Protein AF-A0AAD3CYT7-F1 (afdb_monomer_lite)

pLDDT: mean 70.89, std 26.57, range [28.5, 98.44]

Sequence (618 aa):
MSSTTTSHILSTLSSTAAQIEAQSTISSSLSDAIADIELAHAINQDINHHLLIKKLQEEKDLAERALAEYKALEDYQQNERKIFAEKFLLEMMRLERHLVHLEEQRDTSANATDTNAQETSQELISEESQDENLEQVNPQEEEKEEDIPESFPNDQTDVQKEEVEEQQESYQPPTLPTQDGPDAAAGVEHVETTPVEPTLLEEKPVEPQRQVQPTKVKKVKPPPSLTTLHSTNLMVVFEYLDAIDILNMAQTSVKLYSKVDGLFGLGGTIVAGSRSLDEDEYESEEELPAVILEDDDEDDGLNHVTPMKPSSSDKSLDSQQPTIVSIPASKPRSRTNSEASMREPTKVKLPPKKSTSALSTSANTNVAATATTSATASSTTATTTTNTTAASTKKINTTTSTPSTSSASTGGFQMSAAVAQSLASKLLPAELSAIITMRDQLRQKEEEALNAKNELQELTAQLEGVMSVKEVLTQKVQELQQTLVAERDASLKITQQTASDQEVIAFLDERVQDLEKCVDNFQYDKSKTNKVMENIKDASERQVAVLNDMLTYEREQRSDQEKEWKSTKKVLVKEVKHCRAQIMTLEAERDGFREENQRLKEALLSLGVGGKQGKSFD

Radius of gyration: 68.21 Å; chains: 1; bounding box: 159×96×235 Å

Organism: NCBI:txid426638

Structure (mmCIF, N/CA/C/O backbone):
data_AF-A0AAD3CYT7-F1
#
_entry.id   AF-A0AAD3CYT7-F1
#
loop_
_atom_site.group_PDB
_atom_site.id
_atom_site.type_symbol
_atom_site.label_atom_id
_atom_site.label_alt_id
_atom_site.label_comp_id
_atom_site.label_asym_id
_atom_site.label_entity_id
_atom_site.label_seq_id
_atom_site.pdbx_PDB_ins_code
_atom_site.Cartn_x
_atom_site.Cartn_y
_atom_site.Cartn_z
_atom_site.occupancy
_atom_site.B_iso_or_equiv
_atom_site.auth_seq_id
_atom_site.auth_comp_id
_atom_site.auth_asym_id
_atom_site.auth_atom_id
_atom_site.pdbx_PDB_model_num
ATOM 1 N N . MET A 1 1 ? -44.907 -31.078 92.187 1.00 55.66 1 MET A N 1
ATOM 2 C CA . MET A 1 1 ? -43.603 -30.868 91.514 1.00 55.66 1 MET A CA 1
ATOM 3 C C . MET A 1 1 ? -43.508 -31.511 90.123 1.00 55.66 1 MET A C 1
ATOM 5 O O . MET A 1 1 ? -42.609 -31.159 89.382 1.00 55.66 1 MET A O 1
ATOM 9 N N . SER A 1 2 ? -44.442 -32.379 89.717 1.00 62.09 2 SER A N 1
ATOM 10 C CA . SER A 1 2 ? -44.455 -33.067 88.409 1.00 62.09 2 SER A CA 1
ATOM 11 C C . SER A 1 2 ? -44.962 -32.236 87.211 1.00 62.09 2 SER A C 1
ATOM 13 O O . SER A 1 2 ? -44.682 -32.580 86.067 1.00 62.09 2 SER A O 1
ATOM 15 N N . SER A 1 3 ? -45.685 -31.136 87.451 1.00 70.62 3 SER A N 1
ATOM 16 C CA . SER A 1 3 ? -46.188 -30.235 86.392 1.00 70.62 3 SER A CA 1
ATOM 17 C C . SER A 1 3 ? -45.097 -29.302 85.835 1.00 70.62 3 SER A C 1
ATOM 19 O O . SER A 1 3 ? -45.060 -28.982 84.649 1.00 70.62 3 SER A O 1
ATOM 21 N N . THR A 1 4 ? -44.132 -28.912 86.670 1.00 78.88 4 THR A N 1
ATOM 22 C CA . THR A 1 4 ? -43.073 -27.976 86.273 1.00 78.88 4 THR A CA 1
ATOM 23 C C . THR A 1 4 ? -42.050 -28.624 85.337 1.00 78.88 4 THR A C 1
ATOM 25 O O . THR A 1 4 ? -41.606 -27.999 84.379 1.00 78.88 4 THR A O 1
ATOM 28 N N . THR A 1 5 ? -41.711 -29.896 85.566 1.00 83.06 5 THR A N 1
ATOM 29 C CA . THR A 1 5 ? -40.781 -30.661 84.718 1.00 83.06 5 THR A CA 1
ATOM 30 C C . THR A 1 5 ? -41.359 -30.970 83.342 1.00 83.06 5 THR A C 1
ATOM 32 O O . THR A 1 5 ? -40.649 -30.870 82.348 1.00 83.06 5 THR A O 1
ATOM 35 N N . THR A 1 6 ? -42.651 -31.289 83.255 1.00 85.88 6 THR A N 1
ATOM 36 C CA . THR A 1 6 ? -43.322 -31.551 81.971 1.00 85.88 6 THR A CA 1
ATOM 37 C C . THR A 1 6 ? -43.419 -30.294 81.107 1.00 85.88 6 THR A C 1
ATOM 39 O O . THR A 1 6 ? -43.137 -30.361 79.912 1.00 85.88 6 THR A O 1
ATOM 42 N N . SER A 1 7 ? -43.712 -29.136 81.706 1.00 88.56 7 SER A N 1
ATOM 43 C CA . SER A 1 7 ? -43.726 -27.854 80.985 1.00 88.56 7 SER A CA 1
ATOM 44 C C . SER A 1 7 ? -42.338 -27.468 80.453 1.00 88.56 7 SER A C 1
ATOM 46 O O . SER A 1 7 ? -42.197 -27.027 79.312 1.00 88.56 7 SER A O 1
ATOM 48 N N . HIS A 1 8 ? -41.284 -27.721 81.237 1.00 91.56 8 HIS A N 1
ATOM 49 C CA . HIS A 1 8 ? -39.915 -27.446 80.805 1.00 91.56 8 HIS A CA 1
ATOM 50 C C . HIS A 1 8 ? -39.479 -28.343 79.635 1.00 91.56 8 HIS A C 1
ATOM 52 O O . HIS A 1 8 ? -38.833 -27.848 78.714 1.00 91.56 8 HIS A O 1
ATOM 58 N N . ILE A 1 9 ? -39.866 -29.627 79.642 1.00 93.06 9 ILE A N 1
ATOM 59 C CA . ILE A 1 9 ? -39.578 -30.573 78.550 1.00 93.06 9 ILE A CA 1
ATOM 60 C C . ILE A 1 9 ? -40.315 -30.174 77.266 1.00 93.06 9 ILE A C 1
ATOM 62 O O . ILE A 1 9 ? -39.712 -30.183 76.195 1.00 93.06 9 ILE A O 1
ATOM 66 N N . LEU A 1 10 ? -41.594 -29.790 77.364 1.00 93.06 10 LEU A N 1
ATOM 67 C CA . LEU A 1 10 ? -42.373 -29.324 76.211 1.00 93.06 10 LEU A CA 1
ATOM 68 C C . LEU A 1 10 ? -41.800 -28.030 75.622 1.00 93.06 10 LEU A C 1
ATOM 70 O O . LEU A 1 10 ? -41.724 -27.903 74.404 1.00 93.06 10 LEU A O 1
ATOM 74 N N . SER A 1 11 ? -41.333 -27.108 76.468 1.00 93.50 11 SER A N 1
ATOM 75 C CA . SER A 1 11 ? -40.639 -25.893 76.026 1.00 93.50 11 SER A CA 1
ATOM 76 C C . SER A 1 11 ? -39.333 -26.213 75.289 1.00 93.50 11 SER A C 1
ATOM 78 O O . SER A 1 11 ? -39.107 -25.703 74.191 1.00 93.50 11 SER A O 1
ATOM 80 N N . THR A 1 12 ? -38.497 -27.120 75.816 1.00 94.25 12 THR A N 1
ATOM 81 C CA . THR A 1 12 ? -37.268 -27.529 75.111 1.00 94.25 12 THR A CA 1
ATOM 82 C C . THR A 1 12 ? -37.555 -28.284 73.816 1.00 94.25 12 THR A C 1
ATOM 84 O O . THR A 1 12 ? -36.856 -28.063 72.831 1.00 94.25 12 THR A O 1
ATOM 87 N N . LEU A 1 13 ? -38.595 -29.123 73.764 1.00 94.94 13 LEU A N 1
ATOM 88 C CA . LEU A 1 13 ? -39.013 -29.797 72.528 1.00 94.94 13 LEU A CA 1
ATOM 89 C C . LEU A 1 13 ? -39.560 -28.809 71.487 1.00 94.94 13 LEU A C 1
ATOM 91 O O . LEU A 1 13 ? -39.206 -28.898 70.318 1.00 94.94 13 LEU A O 1
ATOM 95 N N . SER A 1 14 ? -40.362 -27.826 71.902 1.00 95.31 14 SER A N 1
ATOM 96 C CA . SER A 1 14 ? -40.857 -26.776 71.003 1.00 95.31 14 SER A CA 1
ATOM 97 C C . SER A 1 14 ? -39.723 -25.893 70.477 1.00 95.31 14 SER A C 1
ATOM 99 O O . SER A 1 14 ? -39.721 -25.539 69.302 1.00 95.31 14 SER A O 1
ATOM 101 N N . SER A 1 15 ? -38.754 -25.552 71.331 1.00 95.56 15 SER A N 1
ATOM 102 C CA . SER A 1 15 ? -37.574 -24.770 70.948 1.00 95.56 15 SER A CA 1
ATOM 103 C C . SER A 1 15 ? -36.678 -25.540 69.972 1.00 95.56 15 SER A C 1
ATOM 105 O O . SER A 1 15 ? -36.277 -25.005 68.943 1.00 95.56 15 SER A O 1
ATOM 107 N N . THR A 1 16 ? -36.431 -26.829 70.235 1.00 96.00 16 THR A N 1
ATOM 108 C CA . THR A 1 16 ? -35.651 -27.685 69.324 1.00 96.00 16 THR A CA 1
ATOM 109 C C . THR A 1 16 ? -36.367 -27.923 67.995 1.00 96.00 16 THR A C 1
ATOM 111 O O . THR A 1 16 ? -35.709 -27.898 66.961 1.00 96.00 16 THR A O 1
ATOM 114 N N . ALA A 1 17 ? -37.697 -28.070 67.981 1.00 95.19 17 ALA A N 1
ATOM 115 C CA . ALA A 1 17 ? -38.471 -28.158 66.741 1.00 95.19 17 ALA A CA 1
ATOM 116 C C . ALA A 1 17 ? -38.362 -26.872 65.899 1.00 95.19 17 ALA A C 1
ATOM 118 O O . ALA A 1 17 ? -38.041 -26.951 64.715 1.00 95.19 17 ALA A O 1
ATOM 119 N N . ALA A 1 18 ? -38.530 -25.696 66.518 1.00 95.69 18 ALA A N 1
ATOM 120 C CA . ALA A 1 18 ? -38.355 -24.410 65.837 1.00 95.69 18 ALA A CA 1
ATOM 121 C C . ALA A 1 18 ? -36.914 -24.215 65.329 1.00 95.69 18 ALA A C 1
ATOM 123 O O . ALA A 1 18 ? -36.698 -23.674 64.246 1.00 95.69 18 ALA A O 1
ATOM 124 N N . GLN A 1 19 ? -35.918 -24.693 66.080 1.00 96.69 19 GLN A N 1
ATOM 125 C CA . GLN A 1 19 ? -34.520 -24.660 65.657 1.00 96.69 19 GLN A CA 1
ATOM 126 C C . GLN A 1 19 ? -34.254 -25.580 64.455 1.00 96.69 19 GLN A C 1
ATOM 128 O O . GLN A 1 19 ? -33.520 -25.182 63.553 1.00 96.69 19 GLN A O 1
ATOM 133 N N . ILE A 1 20 ? -34.850 -26.776 64.409 1.00 96.50 20 ILE A N 1
ATOM 134 C CA . ILE A 1 20 ? -34.739 -27.691 63.260 1.00 96.50 20 ILE A CA 1
ATOM 135 C C . ILE A 1 20 ? -35.411 -27.085 62.022 1.00 96.50 20 ILE A C 1
ATOM 137 O O . ILE A 1 20 ? -34.846 -27.148 60.932 1.00 96.50 20 ILE A O 1
ATOM 141 N N . GLU A 1 21 ? -36.572 -26.447 62.174 1.00 96.44 21 GLU A N 1
ATOM 142 C CA . GLU A 1 21 ? -37.261 -25.758 61.075 1.00 96.44 21 GLU A CA 1
ATOM 143 C C . GLU A 1 21 ? -36.439 -24.566 60.546 1.00 96.44 21 GLU A C 1
ATOM 145 O O . GLU A 1 21 ? -36.253 -24.413 59.335 1.00 96.44 21 GLU A O 1
ATOM 150 N N . ALA A 1 22 ? -35.837 -23.777 61.444 1.00 95.56 22 ALA A N 1
ATOM 151 C CA . ALA A 1 22 ? -34.898 -22.717 61.076 1.00 95.56 22 ALA A CA 1
ATOM 152 C C . ALA A 1 22 ? -33.649 -23.272 60.362 1.00 95.56 22 ALA A C 1
ATOM 154 O O . ALA A 1 22 ? -33.205 -22.719 59.360 1.00 95.56 22 ALA A O 1
ATOM 155 N N . GLN A 1 23 ? -33.092 -24.395 60.821 1.00 96.69 23 GLN A N 1
ATOM 156 C CA . GLN A 1 23 ? -31.964 -25.042 60.140 1.00 96.69 23 GLN A CA 1
ATOM 157 C C . GLN A 1 23 ? -32.350 -25.590 58.763 1.00 96.69 23 GLN A C 1
ATOM 159 O O . GLN A 1 23 ? -31.571 -25.456 57.822 1.00 96.69 23 GLN A O 1
ATOM 164 N N . SER A 1 24 ? -33.549 -26.156 58.614 1.00 97.38 24 SER A N 1
ATOM 165 C CA . SER A 1 24 ? -34.050 -26.651 57.329 1.00 97.38 24 SER A CA 1
ATOM 166 C C . SER A 1 24 ? -34.249 -25.515 56.326 1.00 97.38 24 SER A C 1
ATOM 168 O O . SER A 1 24 ? -33.873 -25.650 55.163 1.00 97.38 24 SER A O 1
ATOM 170 N N . THR A 1 25 ? -34.811 -24.386 56.764 1.00 97.25 25 THR A N 1
ATOM 171 C CA . THR A 1 25 ? -35.002 -23.202 55.910 1.00 97.25 25 THR A CA 1
ATOM 172 C C . THR A 1 25 ? -33.670 -22.564 55.519 1.00 97.25 25 THR A C 1
ATOM 174 O O . THR A 1 25 ? -33.479 -22.245 54.347 1.00 97.25 25 THR A O 1
ATOM 177 N N . ILE A 1 26 ? -32.711 -22.472 56.449 1.00 96.56 26 ILE A N 1
ATOM 178 C CA . ILE A 1 26 ? -31.341 -22.033 56.143 1.00 96.56 26 ILE A CA 1
ATOM 179 C C . ILE A 1 26 ? -30.683 -22.987 55.140 1.00 96.56 26 ILE A C 1
ATOM 181 O O . ILE A 1 26 ? -30.117 -22.523 54.157 1.00 96.56 26 ILE A O 1
ATOM 185 N N . SER A 1 27 ? -30.781 -24.304 55.342 1.00 97.12 27 SER A N 1
ATOM 186 C CA . SER A 1 27 ? -30.177 -25.291 54.438 1.00 97.12 27 SER A CA 1
ATOM 187 C C . SER A 1 27 ? -30.777 -25.233 53.033 1.00 97.12 27 SER A C 1
ATOM 189 O O . SER A 1 27 ? -30.034 -25.363 52.064 1.00 97.12 27 SER A O 1
ATOM 191 N N . SER A 1 28 ? -32.092 -25.018 52.913 1.00 97.44 28 SER A N 1
ATOM 192 C CA . SER A 1 28 ? -32.756 -24.823 51.618 1.00 97.44 28 SER A CA 1
ATOM 193 C C . SER A 1 28 ? -32.251 -23.554 50.935 1.00 97.44 28 SER A C 1
ATOM 195 O O . SER A 1 28 ? -31.790 -23.615 49.803 1.00 97.44 28 SER A O 1
ATOM 197 N N . SER A 1 29 ? -32.240 -22.424 51.651 1.00 96.94 29 SER A N 1
ATOM 198 C CA . SER A 1 29 ? -31.760 -21.149 51.106 1.00 96.94 29 SER A CA 1
ATOM 199 C C . SER A 1 29 ? -30.288 -21.203 50.689 1.00 96.94 29 SER A C 1
ATOM 201 O O . SER A 1 29 ? -29.902 -20.538 49.732 1.00 96.94 29 SER A O 1
ATOM 203 N N . LEU A 1 30 ? -29.459 -21.973 51.399 1.00 97.00 30 LEU A N 1
ATOM 204 C CA . LEU A 1 30 ? -28.042 -22.132 51.083 1.00 97.00 30 LEU A CA 1
ATOM 205 C C . LEU A 1 30 ? -27.837 -23.047 49.866 1.00 97.00 30 LEU A C 1
ATOM 207 O O . LEU A 1 30 ? -26.951 -22.784 49.060 1.00 97.00 30 LEU A O 1
ATOM 211 N N . SER A 1 31 ? -28.681 -24.071 49.702 1.00 97.75 31 SER A N 1
ATOM 212 C CA . SER A 1 31 ? -28.714 -24.905 48.493 1.00 97.75 31 SER A CA 1
ATOM 213 C C . SER A 1 31 ? -29.126 -24.097 47.261 1.00 97.75 31 SER A C 1
ATOM 215 O O . SER A 1 31 ? -28.482 -24.222 46.222 1.00 97.75 31 SER A O 1
ATOM 217 N N . ASP A 1 32 ? -30.146 -23.243 47.383 1.00 97.00 32 ASP A N 1
ATOM 218 C CA . ASP A 1 32 ? -30.593 -22.367 46.292 1.00 97.00 32 ASP A CA 1
ATOM 219 C C . ASP A 1 32 ? -29.496 -21.356 45.919 1.00 97.00 32 ASP A C 1
ATOM 221 O O . ASP A 1 32 ? -29.176 -21.186 44.746 1.00 97.00 32 ASP A O 1
ATOM 225 N N . ALA A 1 33 ? -28.824 -20.765 46.915 1.00 96.19 33 ALA A N 1
ATOM 226 C CA . ALA A 1 33 ? -27.704 -19.855 46.676 1.00 96.19 33 ALA A CA 1
ATOM 227 C C . ALA A 1 33 ? -26.509 -20.540 45.984 1.00 96.19 33 ALA A C 1
ATOM 229 O O . ALA A 1 33 ? -25.849 -19.922 45.150 1.00 96.19 33 ALA A O 1
ATOM 230 N N . ILE A 1 34 ? -26.216 -21.806 46.309 1.00 97.19 34 ILE A N 1
ATOM 231 C CA . ILE A 1 34 ? -25.176 -22.581 45.613 1.00 97.19 34 ILE A CA 1
ATOM 232 C C . ILE A 1 34 ? -25.586 -22.832 44.158 1.00 97.19 34 ILE A C 1
ATOM 234 O O . ILE A 1 34 ? -24.770 -22.609 43.266 1.00 97.19 34 ILE A O 1
ATOM 238 N N . ALA A 1 35 ? -26.841 -23.218 43.908 1.00 97.00 35 ALA A N 1
ATOM 239 C CA . ALA A 1 35 ? -27.347 -23.428 42.552 1.00 97.00 35 ALA A CA 1
ATOM 240 C C . ALA A 1 35 ? -27.283 -22.142 41.704 1.00 97.00 35 ALA A C 1
ATOM 242 O O . ALA A 1 35 ? -26.876 -22.191 40.542 1.00 97.00 35 ALA A O 1
ATOM 243 N N . ASP A 1 36 ? -27.598 -20.984 42.291 1.00 97.62 36 ASP A N 1
ATOM 244 C CA . ASP A 1 36 ? -27.477 -19.684 41.621 1.00 97.62 36 ASP A CA 1
ATOM 245 C C . ASP A 1 36 ? -26.014 -19.329 41.298 1.00 97.62 36 ASP A C 1
ATOM 247 O O . ASP A 1 36 ? -25.728 -18.798 40.222 1.00 97.62 36 ASP A O 1
ATOM 251 N N . ILE A 1 37 ? -25.066 -19.645 42.191 1.00 96.19 37 ILE A N 1
ATOM 252 C CA . ILE A 1 37 ? -23.626 -19.441 41.947 1.00 96.19 37 ILE A CA 1
ATOM 253 C C . ILE A 1 37 ? -23.130 -20.356 40.822 1.00 96.19 37 ILE A C 1
ATOM 255 O O . ILE A 1 37 ? -22.385 -19.904 39.950 1.00 96.19 37 ILE A O 1
ATOM 259 N N . GLU A 1 38 ? -23.541 -21.623 40.818 1.00 97.12 38 GLU A N 1
ATOM 260 C CA . GLU A 1 38 ? -23.195 -22.579 39.762 1.00 97.12 38 GLU A CA 1
ATOM 261 C C . GLU A 1 38 ? -23.767 -22.140 38.408 1.00 97.12 38 GLU A C 1
ATOM 263 O O . GLU A 1 38 ? -23.049 -22.149 37.403 1.00 97.12 38 GLU A O 1
ATOM 268 N N . LEU A 1 39 ? -25.018 -21.667 38.382 1.00 97.69 39 LEU A N 1
ATOM 269 C CA . LEU A 1 39 ? -25.647 -21.117 37.183 1.00 97.69 39 LEU A CA 1
ATOM 270 C C . LEU A 1 39 ? -24.924 -19.855 36.692 1.00 97.69 39 LEU A C 1
ATOM 272 O O . LEU A 1 39 ? -24.632 -19.737 35.502 1.00 97.69 39 LEU A O 1
ATOM 276 N N . ALA A 1 40 ? -24.585 -18.930 37.593 1.00 94.94 40 ALA A N 1
ATOM 277 C CA . ALA A 1 40 ? -23.835 -17.724 37.249 1.00 94.94 40 ALA A CA 1
ATOM 278 C C . ALA A 1 40 ? -22.439 -18.056 36.694 1.00 94.94 40 ALA A C 1
ATOM 280 O O . ALA A 1 40 ? -21.996 -17.437 35.723 1.00 94.94 40 ALA A O 1
ATOM 281 N N . HIS A 1 41 ? -21.761 -19.058 37.262 1.00 96.62 41 HIS A N 1
ATOM 282 C CA . HIS A 1 41 ? -20.480 -19.540 36.752 1.00 96.62 41 HIS A CA 1
ATOM 283 C C . HIS A 1 41 ? -20.621 -20.157 35.353 1.00 96.62 41 HIS A C 1
ATOM 285 O O . HIS A 1 41 ? -19.823 -19.841 34.469 1.00 96.62 41 HIS A O 1
ATOM 291 N N . ALA A 1 42 ? -21.647 -20.984 35.124 1.00 96.50 42 ALA A N 1
ATOM 292 C CA . ALA A 1 42 ? -21.922 -21.579 33.816 1.00 96.50 42 ALA A CA 1
ATOM 293 C C . ALA A 1 42 ? -22.213 -20.511 32.745 1.00 96.50 42 ALA A C 1
ATOM 295 O O . ALA A 1 42 ? -21.640 -20.566 31.658 1.00 96.50 42 ALA A O 1
ATOM 296 N N . ILE A 1 43 ? -23.022 -19.496 33.070 1.00 96.75 43 ILE A N 1
ATOM 297 C CA . ILE A 1 43 ? -23.300 -18.363 32.171 1.00 96.75 43 ILE A CA 1
ATOM 298 C C . ILE A 1 43 ? -22.016 -17.581 31.869 1.00 96.75 43 ILE A C 1
ATOM 300 O O . ILE A 1 43 ? -21.757 -17.238 30.719 1.00 96.75 43 ILE A O 1
ATOM 304 N N . ASN A 1 44 ? -21.181 -17.316 32.877 1.00 95.69 44 ASN A N 1
ATOM 305 C CA . ASN A 1 44 ? -19.918 -16.608 32.669 1.00 95.69 44 ASN A CA 1
ATOM 306 C C . ASN A 1 44 ? -18.952 -17.406 31.774 1.00 95.69 44 ASN A C 1
ATOM 308 O O . ASN A 1 44 ? -18.253 -16.832 30.939 1.00 95.69 44 ASN A O 1
ATOM 312 N N . GLN A 1 45 ? -18.922 -18.732 31.916 1.00 96.88 45 GLN A N 1
ATOM 313 C CA . GLN A 1 45 ? -18.141 -19.599 31.039 1.00 96.88 45 GLN A CA 1
ATOM 314 C C . GLN A 1 45 ? -18.659 -19.556 29.593 1.00 96.88 45 GLN A C 1
ATOM 316 O O . GLN A 1 45 ? -17.856 -19.396 28.674 1.00 96.88 45 GLN A O 1
ATOM 321 N N . ASP A 1 46 ? -19.977 -19.617 29.392 1.00 96.62 46 ASP A N 1
ATOM 322 C CA . ASP A 1 46 ? -20.603 -19.535 28.067 1.00 96.62 46 ASP A CA 1
ATOM 323 C C . ASP A 1 46 ? -20.339 -18.182 27.381 1.00 96.62 46 ASP A C 1
ATOM 325 O O . ASP A 1 46 ? -19.928 -18.135 26.221 1.00 96.62 46 ASP A O 1
ATOM 329 N N . ILE A 1 47 ? -20.432 -17.073 28.128 1.00 95.12 47 ILE A N 1
ATOM 330 C CA . ILE A 1 47 ? -20.069 -15.733 27.637 1.00 95.12 47 ILE A CA 1
ATOM 331 C C . ILE A 1 47 ? -18.607 -15.699 27.173 1.00 95.12 47 ILE A C 1
ATOM 333 O O . ILE A 1 47 ? -18.317 -15.200 26.085 1.00 95.12 47 ILE A O 1
ATOM 337 N N . ASN A 1 48 ? -17.679 -16.256 27.956 1.00 94.38 48 ASN A N 1
ATOM 338 C CA . ASN A 1 48 ? -16.263 -16.298 27.581 1.00 94.38 48 ASN A CA 1
ATOM 339 C C . ASN A 1 48 ? -16.018 -17.150 26.327 1.00 94.38 48 ASN A C 1
ATOM 341 O O . ASN A 1 48 ? -15.232 -16.759 25.463 1.00 94.38 48 ASN A O 1
ATOM 345 N N . HIS A 1 49 ? -16.710 -18.285 26.194 1.00 96.06 49 HIS A N 1
ATOM 346 C CA . HIS A 1 49 ? -16.638 -19.121 24.996 1.00 96.06 49 HIS A CA 1
ATOM 347 C C . HIS A 1 49 ? -17.183 -18.376 23.770 1.00 96.06 49 HIS A C 1
ATOM 349 O O . HIS A 1 49 ? -16.550 -18.389 22.715 1.00 96.06 49 HIS A O 1
ATOM 355 N N . HIS A 1 50 ? -18.304 -17.664 23.907 1.00 96.25 50 HIS A N 1
ATOM 356 C CA . HIS A 1 50 ? -18.871 -16.875 22.817 1.00 96.25 50 HIS A CA 1
ATOM 357 C C . HIS A 1 50 ? -17.944 -15.722 22.396 1.00 96.25 50 HIS A C 1
ATOM 359 O O . HIS A 1 50 ? -17.780 -15.476 21.197 1.00 96.25 50 HIS A O 1
ATOM 365 N N . LEU A 1 51 ? -17.299 -15.039 23.349 1.00 93.94 51 LEU A N 1
ATOM 366 C CA . LEU A 1 51 ? -16.304 -14.004 23.050 1.00 93.94 51 LEU A CA 1
ATOM 367 C C . LEU A 1 51 ? -15.089 -14.577 22.310 1.00 93.94 51 LEU A C 1
ATOM 369 O O . LEU A 1 51 ? -14.615 -13.965 21.353 1.00 93.94 51 LEU A O 1
ATOM 373 N N . LEU A 1 52 ? -14.619 -15.764 22.701 1.00 97.19 52 LEU A N 1
ATOM 374 C CA . LEU A 1 52 ? -13.522 -16.447 22.016 1.00 97.19 52 LEU A CA 1
ATOM 375 C C . LEU A 1 52 ? -13.905 -16.857 20.587 1.00 97.19 52 LEU A C 1
ATOM 377 O O . LEU A 1 52 ? -13.133 -16.617 19.662 1.00 97.19 52 LEU A O 1
ATOM 381 N N . ILE A 1 53 ? -15.100 -17.425 20.394 1.00 94.38 53 ILE A N 1
ATOM 382 C CA . ILE A 1 53 ? -15.619 -17.781 19.063 1.00 94.38 53 ILE A CA 1
ATOM 383 C C . ILE A 1 53 ? -15.696 -16.540 18.175 1.00 94.38 53 ILE A C 1
ATOM 385 O O . ILE A 1 53 ? -15.244 -16.581 17.033 1.00 94.38 53 ILE A O 1
ATOM 389 N N . LYS A 1 54 ? -16.208 -15.425 18.710 1.00 95.31 54 LYS A N 1
ATOM 390 C CA . LYS A 1 54 ? -16.298 -14.162 17.976 1.00 95.31 54 LYS A CA 1
ATOM 391 C C . LYS A 1 54 ? -14.915 -13.657 17.555 1.00 95.31 54 LYS A C 1
ATOM 393 O O . LYS A 1 54 ? -14.732 -13.298 16.397 1.00 95.31 54 LYS A O 1
ATOM 398 N N . LYS A 1 55 ? -13.930 -13.693 18.459 1.00 93.50 55 LYS A N 1
ATOM 399 C CA . LYS A 1 55 ? -12.546 -13.307 18.149 1.00 93.50 55 LYS A CA 1
ATOM 400 C C . LYS A 1 55 ? -11.944 -14.181 17.040 1.00 93.50 55 LYS A C 1
ATOM 402 O O . LYS A 1 55 ? -11.342 -13.658 16.110 1.00 93.50 55 LYS A O 1
ATOM 407 N N . LEU A 1 56 ? -12.132 -15.500 17.112 1.00 92.38 56 LEU A N 1
ATOM 408 C CA . LEU A 1 56 ? -11.638 -16.426 16.086 1.00 92.38 56 LEU A CA 1
ATOM 409 C C . LEU A 1 56 ? -12.329 -16.220 14.729 1.00 92.38 56 LEU A C 1
ATOM 411 O O . LEU A 1 56 ? -11.696 -16.391 13.691 1.00 92.38 56 LEU A O 1
ATOM 415 N N . GLN A 1 57 ? -13.609 -15.839 14.717 1.00 94.94 57 GLN A N 1
ATOM 416 C CA . GLN A 1 57 ? -14.315 -15.461 13.488 1.00 94.94 57 GLN A CA 1
ATOM 417 C C . GLN A 1 57 ? -13.745 -14.173 12.884 1.00 94.94 57 GLN A C 1
ATOM 419 O O . GLN A 1 57 ? -13.486 -14.137 11.687 1.00 94.94 57 GLN A O 1
ATOM 424 N N . GLU A 1 58 ? -13.476 -13.153 13.702 1.00 91.88 58 GLU A N 1
ATOM 425 C CA . GLU A 1 58 ? -12.845 -11.909 13.242 1.00 91.88 58 GLU A CA 1
ATOM 426 C C . GLU A 1 58 ? -11.435 -12.160 12.665 1.00 91.88 58 GLU A C 1
ATOM 428 O O . GLU A 1 58 ? -11.107 -11.632 11.601 1.00 91.88 58 GLU A O 1
ATOM 433 N N . GLU A 1 59 ? -10.625 -13.013 13.308 1.00 90.56 59 GLU A N 1
ATOM 434 C CA . GLU A 1 59 ? -9.306 -13.427 12.797 1.00 90.56 59 GLU A CA 1
ATOM 435 C C . GLU A 1 59 ? -9.412 -14.219 11.481 1.00 90.56 59 GLU A C 1
ATOM 437 O O . GLU A 1 59 ? -8.638 -13.980 10.550 1.00 90.56 59 GLU A O 1
ATOM 442 N N . LYS A 1 60 ? -10.395 -15.123 11.365 1.00 94.69 60 LYS A N 1
ATOM 443 C CA . LYS A 1 60 ? -10.670 -15.871 10.129 1.00 94.69 60 LYS A CA 1
ATOM 444 C C . LYS A 1 60 ? -11.044 -14.935 8.978 1.00 94.69 60 LYS A C 1
ATOM 446 O O . LYS A 1 60 ? -10.476 -15.056 7.896 1.00 94.69 60 LYS A O 1
ATOM 451 N N . ASP A 1 61 ? -11.958 -13.997 9.209 1.00 91.31 61 ASP A N 1
ATOM 452 C CA . ASP A 1 61 ? -12.414 -13.056 8.181 1.00 91.31 61 ASP A CA 1
ATOM 453 C C . ASP A 1 61 ? -11.281 -12.121 7.726 1.00 91.31 61 ASP A C 1
ATOM 455 O O . ASP A 1 61 ? -11.201 -11.752 6.551 1.00 91.31 61 ASP A O 1
ATOM 459 N N . LEU A 1 62 ? -10.379 -11.743 8.640 1.00 93.00 62 LEU A N 1
ATOM 460 C CA . LEU A 1 62 ? -9.182 -10.969 8.310 1.00 93.00 62 LEU A CA 1
ATOM 461 C C . LEU A 1 62 ? -8.220 -11.774 7.424 1.00 93.00 62 LEU A C 1
ATOM 463 O O . LEU A 1 62 ? -7.747 -11.256 6.411 1.00 93.00 62 LEU A O 1
ATOM 467 N N . ALA A 1 63 ? -7.968 -13.039 7.769 1.00 87.81 63 ALA A N 1
ATOM 468 C CA . ALA A 1 63 ? -7.121 -13.927 6.975 1.00 87.81 63 ALA A CA 1
ATOM 469 C C . ALA A 1 63 ? -7.712 -14.200 5.579 1.00 87.81 63 ALA A C 1
ATOM 471 O O . ALA A 1 63 ? -6.977 -14.214 4.591 1.00 87.81 63 ALA A O 1
ATOM 472 N N . GLU A 1 64 ? -9.036 -14.358 5.469 1.00 92.69 64 GLU A N 1
ATOM 473 C CA . GLU A 1 64 ? -9.725 -14.522 4.182 1.00 92.69 64 GLU A CA 1
ATOM 474 C C . GLU A 1 64 ? -9.608 -13.274 3.296 1.00 92.69 64 GLU A C 1
ATOM 476 O O . GLU A 1 64 ? -9.356 -13.405 2.095 1.00 92.69 64 GLU A O 1
ATOM 481 N N . ARG A 1 65 ? -9.713 -12.065 3.870 1.00 89.38 65 ARG A N 1
ATOM 482 C CA . ARG A 1 65 ? -9.475 -10.813 3.127 1.00 89.38 65 ARG A CA 1
ATOM 483 C C . ARG A 1 65 ? -8.031 -10.690 2.646 1.00 89.38 65 ARG A C 1
ATOM 485 O O . ARG A 1 65 ? -7.827 -10.362 1.481 1.00 89.38 65 ARG A O 1
ATOM 492 N N . ALA A 1 66 ? -7.053 -10.996 3.498 1.00 87.56 66 ALA A N 1
ATOM 493 C CA . ALA A 1 66 ? -5.639 -10.960 3.119 1.00 87.56 66 ALA A CA 1
ATOM 494 C C . ALA A 1 66 ? -5.325 -11.950 1.980 1.00 87.56 66 ALA A C 1
ATOM 496 O O . ALA A 1 66 ? -4.608 -11.621 1.036 1.00 87.56 66 ALA A O 1
ATOM 497 N N . LEU A 1 67 ? -5.914 -13.150 2.021 1.00 91.62 67 LEU A N 1
ATOM 498 C CA . LEU A 1 67 ? -5.763 -14.147 0.959 1.00 91.62 67 LEU A CA 1
ATOM 499 C C . LEU A 1 67 ? -6.427 -13.703 -0.354 1.00 91.62 67 LEU A C 1
ATOM 501 O O . LEU A 1 67 ? -5.894 -13.971 -1.431 1.00 91.62 67 LEU A O 1
ATOM 505 N N . ALA A 1 68 ? -7.573 -13.023 -0.285 1.00 91.56 68 ALA A N 1
ATOM 506 C CA . ALA A 1 68 ? -8.227 -12.456 -1.463 1.00 91.56 68 ALA A CA 1
ATOM 507 C C . ALA A 1 68 ? -7.397 -11.327 -2.102 1.00 91.56 68 ALA A C 1
ATOM 509 O O . ALA A 1 68 ? -7.280 -11.284 -3.326 1.00 91.56 68 ALA A O 1
ATOM 510 N N . GLU A 1 69 ? -6.783 -10.457 -1.295 1.00 88.94 69 GLU A N 1
ATOM 511 C CA . GLU A 1 69 ? -5.885 -9.396 -1.772 1.00 88.94 69 GLU A CA 1
ATOM 512 C C . GLU A 1 69 ? -4.627 -9.972 -2.437 1.00 88.94 69 GLU A C 1
ATOM 514 O O . GLU A 1 69 ? -4.254 -9.541 -3.528 1.00 88.94 69 GLU A O 1
ATOM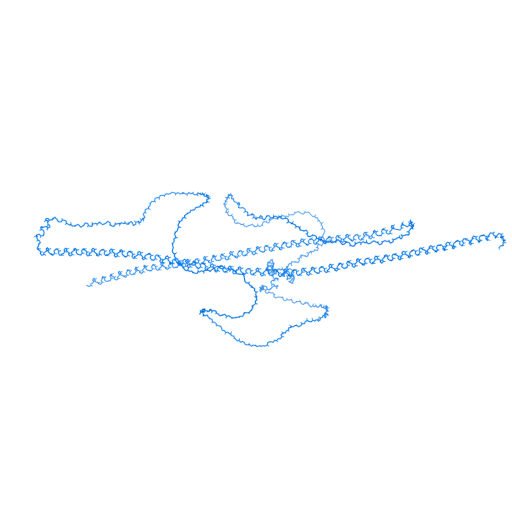 519 N N . TYR A 1 70 ? -4.026 -11.008 -1.841 1.00 90.50 70 TYR A N 1
ATOM 520 C CA . TYR A 1 70 ? -2.880 -11.701 -2.434 1.00 90.50 70 TYR A CA 1
ATOM 521 C C . TYR A 1 70 ? -3.218 -12.313 -3.800 1.00 90.50 70 TYR A C 1
ATOM 523 O O . TYR A 1 70 ? -2.467 -12.132 -4.756 1.00 90.50 70 TYR A O 1
ATOM 531 N N . LYS A 1 71 ? -4.378 -12.975 -3.924 1.00 91.75 71 LYS A N 1
ATOM 532 C CA . LYS A 1 71 ? -4.848 -13.517 -5.210 1.00 91.75 71 LYS A CA 1
ATOM 533 C C . LYS A 1 71 ? -5.071 -12.428 -6.257 1.00 91.75 71 LYS A C 1
ATOM 535 O O . LYS A 1 71 ? -4.662 -12.596 -7.398 1.00 91.75 71 LYS A O 1
ATOM 540 N N . ALA A 1 72 ? -5.667 -11.298 -5.874 1.00 91.12 72 ALA A N 1
ATOM 541 C CA . ALA A 1 72 ? -5.857 -10.175 -6.791 1.00 91.12 72 ALA A CA 1
ATOM 542 C C . ALA A 1 72 ? -4.516 -9.598 -7.286 1.00 91.12 72 ALA A C 1
ATOM 544 O O . ALA A 1 72 ? -4.397 -9.215 -8.451 1.00 91.12 72 ALA A O 1
ATOM 545 N N . LEU A 1 73 ? -3.498 -9.562 -6.420 1.00 88.88 73 LEU A N 1
ATOM 546 C CA . LEU A 1 73 ? -2.149 -9.124 -6.778 1.00 88.88 73 LEU A CA 1
ATOM 547 C C . LEU A 1 73 ? -1.448 -10.119 -7.717 1.00 88.88 73 LEU A C 1
ATOM 549 O O . LEU A 1 73 ? -0.768 -9.706 -8.656 1.00 88.88 73 LEU A O 1
ATOM 553 N N . GLU A 1 74 ? -1.627 -11.420 -7.489 1.00 93.31 74 GLU A N 1
ATOM 554 C CA . GLU A 1 74 ? -1.113 -12.478 -8.363 1.00 93.31 74 GLU A CA 1
ATOM 555 C C . GLU A 1 74 ? -1.751 -12.411 -9.760 1.00 93.31 74 GLU A C 1
ATOM 557 O O . GLU A 1 74 ? -1.029 -12.398 -10.760 1.00 93.31 74 GLU A O 1
ATOM 562 N N . ASP A 1 75 ? -3.077 -12.265 -9.839 1.00 91.94 75 ASP A N 1
ATOM 563 C CA . ASP A 1 75 ? -3.805 -12.090 -11.102 1.00 91.94 75 ASP A CA 1
ATOM 564 C C . ASP A 1 75 ? -3.325 -10.838 -11.859 1.00 91.94 75 ASP A C 1
ATOM 566 O O . ASP A 1 75 ? -3.115 -10.872 -13.077 1.00 91.94 75 ASP A O 1
ATOM 570 N N . TYR A 1 76 ? -3.089 -9.734 -11.139 1.00 93.25 76 TYR A N 1
ATOM 571 C CA . TYR A 1 76 ? -2.521 -8.511 -11.709 1.00 93.25 76 TYR A CA 1
ATOM 572 C C . TYR A 1 76 ? -1.122 -8.752 -12.299 1.00 93.25 76 TYR A C 1
ATOM 574 O O . TYR A 1 76 ? -0.869 -8.380 -13.448 1.00 93.25 76 TYR A O 1
ATOM 582 N N . GLN A 1 77 ? -0.228 -9.427 -11.567 1.00 92.44 77 GLN A N 1
ATOM 583 C CA . GLN A 1 77 ? 1.116 -9.749 -12.060 1.00 92.44 77 GLN A CA 1
ATOM 584 C C . GLN A 1 77 ? 1.088 -10.699 -13.259 1.00 92.44 77 GLN A C 1
ATOM 586 O O . GLN A 1 77 ? 1.855 -10.514 -14.207 1.00 92.44 77 GLN A O 1
ATOM 591 N N . GLN A 1 78 ? 0.216 -11.709 -13.254 1.00 93.25 78 GLN A N 1
ATOM 592 C CA . GLN A 1 78 ? 0.046 -12.597 -14.405 1.00 93.25 78 GLN A CA 1
ATOM 593 C C . GLN A 1 78 ? -0.417 -11.815 -15.638 1.00 93.25 78 GLN A C 1
ATOM 595 O O . GLN A 1 78 ? 0.099 -12.033 -16.738 1.00 93.25 78 GLN A O 1
ATOM 600 N N . ASN A 1 79 ? -1.336 -10.863 -15.458 1.00 95.06 79 ASN A N 1
ATOM 601 C CA . ASN A 1 79 ? -1.788 -9.997 -16.537 1.00 95.06 79 ASN A CA 1
ATOM 602 C C . ASN A 1 79 ? -0.667 -9.073 -17.049 1.00 95.06 79 ASN A C 1
ATOM 604 O O . ASN A 1 79 ? -0.490 -8.953 -18.261 1.00 95.06 79 ASN A O 1
ATOM 608 N N . GLU A 1 80 ? 0.150 -8.483 -16.169 1.00 94.88 80 GLU A N 1
ATOM 609 C CA . GLU A 1 80 ? 1.325 -7.701 -16.586 1.00 94.88 80 GLU A CA 1
ATOM 610 C C . GLU A 1 80 ? 2.345 -8.545 -17.359 1.00 94.88 80 GLU A C 1
ATOM 612 O O . GLU A 1 80 ? 2.807 -8.125 -18.423 1.00 94.88 80 GLU A O 1
ATOM 617 N N . ARG A 1 81 ? 2.656 -9.759 -16.882 1.00 93.56 81 ARG A N 1
ATOM 618 C CA . ARG A 1 81 ? 3.547 -10.696 -17.590 1.00 93.56 81 ARG A CA 1
ATOM 619 C C . ARG A 1 81 ? 2.997 -11.053 -18.968 1.00 93.56 81 ARG A C 1
ATOM 621 O O . ARG A 1 81 ? 3.761 -11.112 -19.930 1.00 93.56 81 ARG A O 1
ATOM 628 N N . LYS A 1 82 ? 1.681 -11.246 -19.086 1.00 95.31 82 LYS A N 1
ATOM 629 C CA . LYS A 1 82 ? 1.014 -11.509 -20.365 1.00 95.31 82 LYS A CA 1
ATOM 630 C C . LYS A 1 82 ? 1.127 -10.317 -21.318 1.00 95.31 82 LYS A C 1
ATOM 632 O O . LYS A 1 82 ? 1.548 -10.503 -22.456 1.00 95.31 82 LYS A O 1
ATOM 637 N N . ILE A 1 83 ? 0.833 -9.103 -20.851 1.00 95.50 83 ILE A N 1
ATOM 638 C CA . ILE A 1 83 ? 0.971 -7.872 -21.649 1.00 95.50 83 ILE A CA 1
ATOM 639 C C . ILE A 1 83 ? 2.425 -7.680 -22.098 1.00 95.50 83 ILE A C 1
ATOM 641 O O . ILE A 1 83 ? 2.682 -7.306 -23.244 1.00 95.50 83 ILE A O 1
ATOM 645 N N . PHE A 1 84 ? 3.389 -7.942 -21.215 1.00 95.94 84 PHE A N 1
ATOM 646 C CA . PHE A 1 84 ? 4.807 -7.877 -21.550 1.00 95.94 84 PHE A CA 1
ATOM 647 C C . PHE A 1 84 ? 5.186 -8.909 -22.620 1.00 95.94 84 PHE A C 1
ATOM 649 O O . PHE A 1 84 ? 5.831 -8.552 -23.604 1.00 95.94 84 PHE A O 1
ATOM 656 N N . ALA A 1 85 ? 4.742 -10.160 -22.473 1.00 94.19 85 ALA A N 1
ATOM 657 C CA . ALA A 1 85 ? 4.981 -11.216 -23.453 1.00 94.19 85 ALA A CA 1
ATOM 658 C C . ALA A 1 85 ? 4.365 -10.888 -24.825 1.00 94.19 85 ALA A C 1
ATOM 660 O O . ALA A 1 85 ? 5.011 -11.099 -25.850 1.00 94.19 85 ALA A O 1
ATOM 661 N N . GLU A 1 86 ? 3.157 -10.318 -24.857 1.00 96.44 86 GLU A N 1
ATOM 662 C CA . GLU A 1 86 ? 2.505 -9.864 -26.092 1.00 96.44 86 GLU A CA 1
ATOM 663 C C . GLU A 1 86 ? 3.288 -8.728 -26.767 1.00 96.44 86 GLU A C 1
ATOM 665 O O . GLU A 1 86 ? 3.534 -8.785 -27.974 1.00 96.44 86 GLU A O 1
ATOM 670 N N . LYS A 1 87 ? 3.746 -7.726 -26.000 1.00 94.12 87 LYS A N 1
ATOM 671 C CA . LYS A 1 87 ? 4.598 -6.640 -26.520 1.00 94.12 87 LYS A CA 1
ATOM 672 C C . LYS A 1 87 ? 5.925 -7.166 -27.062 1.00 94.12 87 LYS A C 1
ATOM 674 O O . LYS A 1 87 ? 6.342 -6.763 -28.144 1.00 94.12 87 LYS A O 1
ATOM 679 N N . PHE A 1 88 ? 6.567 -8.074 -26.330 1.00 96.56 88 PHE A N 1
ATOM 680 C CA . PHE A 1 88 ? 7.820 -8.697 -26.743 1.00 96.56 88 PHE A CA 1
ATOM 681 C C . PHE A 1 88 ? 7.651 -9.481 -28.050 1.00 96.56 88 PHE A C 1
ATOM 683 O O . PHE A 1 88 ? 8.434 -9.302 -28.981 1.00 96.56 88 PHE A O 1
ATOM 690 N N . LEU A 1 89 ? 6.591 -10.289 -28.161 1.00 97.81 89 LEU A N 1
ATOM 691 C CA . LEU A 1 89 ? 6.282 -11.042 -29.377 1.00 97.81 89 LEU A CA 1
ATOM 692 C C . LEU A 1 89 ? 6.030 -10.111 -30.574 1.00 97.81 89 LEU A C 1
ATOM 694 O O . LEU A 1 89 ? 6.519 -10.372 -31.673 1.00 97.81 89 LEU A O 1
ATOM 698 N N . LEU A 1 90 ? 5.304 -9.011 -30.360 1.00 97.19 90 LEU A N 1
ATOM 699 C CA . LEU A 1 90 ? 5.005 -8.031 -31.404 1.00 97.19 90 LEU A CA 1
ATOM 700 C C . LEU A 1 90 ? 6.272 -7.329 -31.917 1.00 97.19 90 LEU A C 1
ATOM 702 O O . LEU A 1 90 ? 6.411 -7.132 -33.127 1.00 97.19 90 LEU A O 1
ATOM 706 N N . GLU A 1 91 ? 7.214 -7.014 -31.025 1.00 96.38 91 GLU A N 1
ATOM 707 C CA . GLU A 1 91 ? 8.513 -6.445 -31.398 1.00 96.38 91 GLU A CA 1
ATOM 708 C C . GLU A 1 91 ? 9.394 -7.467 -32.129 1.00 96.38 91 GLU A C 1
ATOM 710 O O . GLU A 1 91 ? 10.030 -7.139 -33.130 1.00 96.38 91 GLU A O 1
ATOM 715 N N . MET A 1 92 ? 9.354 -8.736 -31.717 1.00 95.44 92 MET A N 1
ATOM 716 C CA . MET A 1 92 ? 10.070 -9.815 -32.399 1.00 95.44 92 MET A CA 1
ATOM 717 C C . MET A 1 92 ? 9.563 -10.007 -33.841 1.00 95.44 92 MET A C 1
ATOM 719 O O . MET A 1 92 ? 10.360 -10.056 -34.776 1.00 95.44 92 MET A O 1
ATOM 723 N N . MET A 1 93 ? 8.240 -9.996 -34.049 1.00 96.19 93 MET A N 1
ATOM 724 C CA . MET A 1 93 ? 7.628 -10.027 -35.389 1.00 96.19 93 MET A CA 1
ATOM 725 C C . MET A 1 93 ? 7.911 -8.759 -36.211 1.00 96.19 93 MET A C 1
ATOM 727 O O . MET A 1 93 ? 7.884 -8.778 -37.446 1.00 96.19 93 MET A O 1
ATOM 731 N N . ARG A 1 94 ? 8.124 -7.611 -35.557 1.00 97.12 94 ARG A N 1
ATOM 732 C CA . ARG A 1 94 ? 8.545 -6.373 -36.225 1.00 97.12 94 ARG A CA 1
ATOM 733 C C . ARG A 1 94 ? 9.994 -6.483 -36.706 1.00 97.12 94 ARG A C 1
ATOM 735 O O . ARG A 1 94 ? 10.252 -6.137 -37.858 1.00 97.12 94 ARG A O 1
ATOM 742 N N . LEU A 1 95 ? 10.901 -6.992 -35.869 1.00 95.44 95 LEU A N 1
ATOM 743 C CA . LEU A 1 95 ? 12.294 -7.252 -36.247 1.00 95.44 95 LEU A CA 1
ATOM 744 C C . LEU A 1 95 ? 12.391 -8.261 -37.394 1.00 95.44 95 LEU A C 1
ATOM 746 O O . LEU A 1 95 ? 13.131 -8.020 -38.343 1.00 95.44 95 LEU A O 1
ATOM 750 N N . GLU A 1 96 ? 11.621 -9.349 -37.340 1.00 97.12 96 GLU A N 1
ATOM 751 C CA . GLU A 1 96 ? 11.592 -10.364 -38.398 1.00 97.12 96 GLU A CA 1
ATOM 752 C C . GLU A 1 96 ? 11.188 -9.753 -39.749 1.00 97.12 96 GLU A C 1
ATOM 754 O O . GLU A 1 96 ? 11.883 -9.938 -40.745 1.00 97.12 96 GLU A O 1
ATOM 759 N N . ARG A 1 97 ? 10.136 -8.920 -39.777 1.00 97.06 97 ARG A N 1
ATOM 760 C CA . ARG A 1 97 ? 9.743 -8.180 -40.991 1.00 97.06 97 ARG A CA 1
ATOM 761 C C . ARG A 1 97 ? 10.835 -7.234 -41.492 1.00 97.06 97 ARG A C 1
ATOM 763 O O . ARG A 1 97 ? 11.005 -7.095 -42.699 1.00 97.06 97 ARG A O 1
ATOM 770 N N . HIS A 1 98 ? 11.566 -6.585 -40.588 1.00 95.88 98 HIS A N 1
ATOM 771 C CA . HIS A 1 98 ? 12.666 -5.697 -40.962 1.00 95.88 98 HIS A CA 1
ATOM 772 C C . HIS A 1 98 ? 13.853 -6.472 -41.554 1.00 95.88 98 HIS A C 1
ATOM 774 O O . HIS A 1 98 ? 14.441 -6.024 -42.535 1.00 95.88 98 HIS A O 1
ATOM 780 N N . LEU A 1 99 ? 14.176 -7.648 -41.005 1.00 95.81 99 LEU A N 1
ATOM 781 C CA . LEU A 1 99 ? 15.206 -8.534 -41.552 1.00 95.81 99 LEU A CA 1
ATOM 782 C C . LEU A 1 99 ? 14.842 -9.032 -42.952 1.00 95.81 99 LEU A C 1
ATOM 784 O O . LEU A 1 99 ? 15.677 -8.934 -43.846 1.00 95.81 99 LEU A O 1
ATOM 788 N N . VAL A 1 100 ? 13.596 -9.470 -43.163 1.00 97.31 100 VAL A N 1
ATOM 789 C CA . VAL A 1 100 ? 13.108 -9.867 -44.497 1.00 97.31 100 VAL A CA 1
ATOM 790 C C . VAL A 1 100 ? 13.227 -8.706 -45.489 1.00 97.31 100 VAL A C 1
ATOM 792 O O . VAL A 1 100 ? 13.699 -8.897 -46.604 1.00 97.31 100 VAL A O 1
ATOM 795 N N . HIS A 1 101 ? 12.878 -7.481 -45.080 1.00 95.56 101 HIS A N 1
ATOM 796 C CA . HIS A 1 101 ? 13.003 -6.314 -45.955 1.00 95.56 101 HIS A CA 1
ATOM 797 C C . HIS A 1 101 ? 14.462 -5.980 -46.309 1.00 95.56 101 HIS A C 1
ATOM 799 O O . HIS A 1 101 ? 14.753 -5.602 -47.442 1.00 95.56 101 HIS A O 1
ATOM 805 N N . LEU A 1 102 ? 15.391 -6.130 -45.360 1.00 95.19 102 LEU A N 1
ATOM 806 C CA . LEU A 1 102 ? 16.824 -5.958 -45.621 1.00 95.19 102 LEU A CA 1
ATOM 807 C C . LEU A 1 102 ? 17.376 -7.046 -46.551 1.00 95.19 102 LEU A C 1
ATOM 809 O O . LEU A 1 102 ? 18.243 -6.756 -47.374 1.00 95.19 102 LEU A O 1
ATOM 813 N N . GLU A 1 103 ? 16.878 -8.277 -46.442 1.00 94.81 103 GLU A N 1
ATOM 814 C CA . GLU A 1 103 ? 17.239 -9.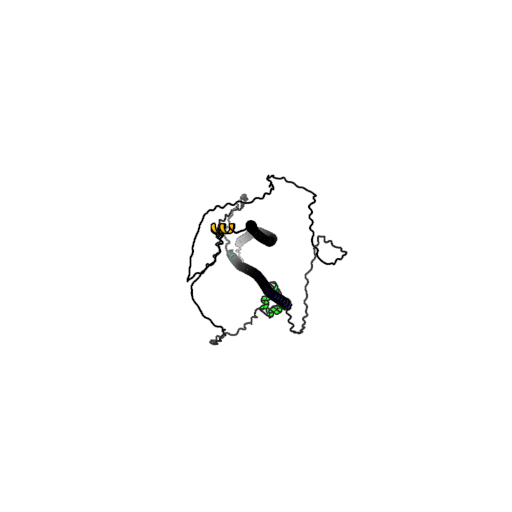378 -47.339 1.00 94.81 103 GLU A CA 1
ATOM 815 C C . GLU A 1 103 ? 16.728 -9.118 -48.767 1.00 94.81 103 GLU A C 1
ATOM 817 O O . GLU A 1 103 ? 17.508 -9.192 -49.715 1.00 94.81 103 GLU A O 1
ATOM 822 N N . GLU A 1 104 ? 15.488 -8.643 -48.925 1.00 94.12 104 GLU A N 1
ATOM 823 C CA . GLU A 1 104 ? 14.956 -8.190 -50.221 1.00 94.12 104 GLU A CA 1
ATOM 824 C C . GLU A 1 104 ? 15.756 -7.008 -50.809 1.00 94.12 104 GLU A C 1
ATOM 826 O O . GLU A 1 104 ? 16.050 -6.977 -52.009 1.00 94.12 104 GLU A O 1
ATOM 831 N N . GLN A 1 105 ? 16.150 -6.027 -49.987 1.00 91.94 105 GLN A N 1
ATOM 832 C CA . GLN A 1 105 ? 17.009 -4.918 -50.432 1.00 91.94 105 GLN A CA 1
ATOM 833 C C . GLN A 1 105 ? 18.392 -5.406 -50.880 1.00 91.94 105 GLN A C 1
ATOM 835 O O . GLN A 1 105 ? 18.944 -4.917 -51.867 1.00 91.94 105 GLN A O 1
ATOM 840 N N . ARG A 1 106 ? 18.953 -6.394 -50.181 1.00 93.19 106 ARG A N 1
ATOM 841 C CA . ARG A 1 106 ? 20.223 -7.012 -50.559 1.00 93.19 106 ARG A CA 1
ATOM 842 C C . ARG A 1 106 ? 20.108 -7.757 -51.889 1.00 93.19 106 ARG A C 1
ATOM 844 O O . ARG A 1 106 ? 20.975 -7.577 -52.742 1.00 93.19 106 ARG A O 1
ATOM 851 N N . ASP A 1 107 ? 19.049 -8.535 -52.089 1.00 91.38 107 ASP A N 1
ATOM 852 C CA . ASP A 1 107 ? 18.828 -9.295 -53.326 1.00 91.38 107 ASP A CA 1
ATOM 853 C C . ASP A 1 107 ? 18.569 -8.377 -54.529 1.00 91.38 107 ASP A C 1
ATOM 855 O O . ASP A 1 107 ? 19.080 -8.609 -55.628 1.00 91.38 107 ASP A O 1
ATOM 859 N N . THR A 1 108 ? 17.831 -7.281 -54.332 1.00 90.94 108 THR A N 1
ATOM 860 C CA . THR A 1 108 ? 17.634 -6.263 -55.378 1.00 90.94 108 THR A CA 1
ATOM 861 C C . THR A 1 108 ? 18.922 -5.508 -55.700 1.00 90.94 108 THR A C 1
ATOM 863 O O . THR A 1 108 ? 19.210 -5.286 -56.878 1.00 90.94 108 THR A O 1
ATOM 866 N N . SER A 1 109 ? 19.741 -5.179 -54.696 1.00 86.50 109 SER A N 1
ATOM 867 C CA . SER A 1 109 ? 21.060 -4.576 -54.916 1.00 86.50 109 SER A CA 1
ATOM 868 C C . SER A 1 109 ? 22.023 -5.522 -55.642 1.00 86.50 109 SER A C 1
ATOM 870 O O . SER A 1 109 ? 22.776 -5.057 -56.496 1.00 86.50 109 SER A O 1
ATOM 872 N N . ALA A 1 110 ? 22.006 -6.822 -55.331 1.00 83.38 110 ALA A N 1
ATOM 873 C CA . ALA A 1 110 ? 22.837 -7.826 -55.999 1.00 83.38 110 ALA A CA 1
ATOM 874 C C . ALA A 1 110 ? 22.436 -8.017 -57.476 1.00 83.38 110 ALA A C 1
ATOM 876 O O . ALA A 1 110 ? 23.296 -8.042 -58.358 1.00 83.38 110 ALA A O 1
ATOM 877 N N . ASN A 1 111 ? 21.133 -8.057 -57.771 1.00 79.75 111 ASN A N 1
ATOM 878 C CA . ASN A 1 111 ? 20.650 -8.124 -59.153 1.00 79.75 111 ASN A CA 1
ATOM 879 C C . ASN A 1 111 ? 20.955 -6.842 -59.946 1.00 79.75 111 ASN A C 1
ATOM 881 O O . ASN A 1 111 ? 21.307 -6.929 -61.121 1.00 79.75 111 ASN A O 1
ATOM 885 N N . ALA A 1 112 ? 20.874 -5.662 -59.317 1.00 74.94 112 ALA A N 1
ATOM 886 C CA . ALA A 1 112 ? 21.208 -4.393 -59.967 1.00 74.94 112 ALA A CA 1
ATOM 887 C C . ALA A 1 112 ? 22.688 -4.321 -60.387 1.00 74.94 112 ALA A C 1
ATOM 889 O O . ALA A 1 112 ? 23.004 -3.777 -61.449 1.00 74.94 112 ALA A O 1
ATOM 890 N N . THR A 1 113 ? 23.599 -4.894 -59.591 1.00 71.25 113 THR A N 1
ATOM 891 C CA . THR A 1 113 ? 25.021 -4.979 -59.954 1.00 71.25 113 THR A CA 1
ATOM 892 C C . THR A 1 113 ? 25.284 -5.915 -61.136 1.00 71.25 113 THR A C 1
ATOM 894 O O . THR A 1 113 ? 26.104 -5.572 -61.988 1.00 71.25 113 THR A O 1
ATOM 897 N N . ASP A 1 114 ? 24.553 -7.029 -61.257 1.00 64.69 114 ASP A N 1
ATOM 898 C CA . ASP A 1 114 ? 24.695 -7.947 -62.398 1.00 64.69 114 ASP A CA 1
ATOM 899 C C . ASP A 1 114 ? 24.119 -7.357 -63.698 1.00 64.69 114 ASP A C 1
ATOM 901 O O . ASP A 1 114 ? 24.732 -7.490 -64.760 1.00 64.69 114 ASP A O 1
ATOM 905 N N . THR A 1 115 ? 22.998 -6.627 -63.638 1.00 65.75 115 THR A N 1
ATOM 906 C CA . THR A 1 115 ? 22.444 -5.946 -64.825 1.00 65.75 115 THR A CA 1
ATOM 907 C C . THR A 1 115 ? 23.325 -4.800 -65.314 1.00 65.75 115 THR A C 1
ATOM 909 O O . THR A 1 115 ? 23.495 -4.636 -66.521 1.00 65.75 115 THR A O 1
ATOM 912 N N . ASN A 1 116 ? 23.950 -4.048 -64.404 1.00 61.25 116 ASN A N 1
ATOM 913 C CA . ASN A 1 116 ? 24.815 -2.931 -64.786 1.00 61.25 116 ASN A CA 1
ATOM 914 C C . ASN A 1 116 ? 26.137 -3.433 -65.412 1.00 61.25 116 ASN A C 1
ATOM 916 O O . ASN A 1 116 ? 26.632 -2.866 -66.387 1.00 61.25 116 ASN A O 1
ATOM 920 N N . ALA A 1 117 ? 26.671 -4.571 -64.944 1.00 59.56 117 ALA A N 1
ATOM 921 C CA . ALA A 1 117 ? 27.816 -5.239 -65.577 1.00 59.56 117 ALA A CA 1
ATOM 922 C C . ALA A 1 117 ? 27.507 -5.733 -67.010 1.00 59.56 117 ALA A C 1
ATOM 924 O O . ALA A 1 117 ? 28.387 -5.734 -67.881 1.00 59.56 117 ALA A O 1
ATOM 925 N N . GLN A 1 118 ? 26.254 -6.115 -67.277 1.00 55.59 118 GLN A N 1
ATOM 926 C CA . GLN A 1 118 ? 25.796 -6.526 -68.606 1.00 55.59 118 GLN A CA 1
ATOM 927 C C . GLN A 1 118 ? 25.567 -5.338 -69.558 1.00 55.59 118 GLN A C 1
ATOM 929 O O . GLN A 1 118 ? 25.979 -5.424 -70.716 1.00 55.59 118 GLN A O 1
ATOM 934 N N . GLU A 1 119 ? 25.002 -4.220 -69.087 1.00 57.12 119 GLU A N 1
ATOM 935 C CA . GLU A 1 119 ? 24.841 -2.995 -69.895 1.00 57.12 119 GLU A CA 1
ATOM 936 C C . GLU A 1 119 ? 26.188 -2.348 -70.246 1.00 57.12 119 GLU A C 1
ATOM 938 O O . GLU A 1 119 ? 26.415 -2.003 -71.407 1.00 57.12 119 GLU A O 1
ATOM 943 N N . THR A 1 120 ? 27.144 -2.316 -69.310 1.00 57.88 120 THR A N 1
ATOM 944 C CA . THR A 1 120 ? 28.494 -1.778 -69.582 1.00 57.88 120 THR A CA 1
ATOM 945 C C . THR A 1 120 ? 29.231 -2.604 -70.652 1.00 57.88 120 THR A C 1
ATOM 947 O O . THR A 1 120 ? 30.027 -2.080 -71.430 1.00 57.88 120 THR A O 1
ATOM 950 N N . SER A 1 121 ? 28.932 -3.905 -70.749 1.00 55.12 121 SER A N 1
ATOM 951 C CA . SER A 1 121 ? 29.496 -4.785 -71.783 1.00 55.12 121 SER A CA 1
ATOM 952 C C . SER A 1 121 ? 28.830 -4.610 -73.158 1.00 55.12 121 SER A C 1
ATOM 954 O O . SER A 1 121 ? 29.423 -4.978 -74.171 1.00 55.12 121 SER A O 1
ATOM 956 N N . GLN A 1 122 ? 27.614 -4.056 -73.219 1.00 53.28 122 GLN A N 1
ATOM 957 C CA . GLN A 1 122 ? 26.867 -3.843 -74.465 1.00 53.28 122 GLN A CA 1
ATOM 958 C C . GLN A 1 122 ? 27.092 -2.434 -75.046 1.00 53.28 122 GLN A C 1
ATOM 960 O O . GLN A 1 122 ? 27.077 -2.260 -76.269 1.00 53.28 122 GLN A O 1
ATOM 965 N N . GLU A 1 123 ? 27.387 -1.448 -74.195 1.00 53.41 123 GLU A N 1
ATOM 966 C CA . GLU A 1 123 ? 27.736 -0.082 -74.607 1.00 53.41 123 GLU A CA 1
ATOM 967 C C . GLU A 1 123 ? 29.160 0.000 -75.196 1.00 53.41 123 GLU A C 1
ATOM 969 O O . GLU A 1 123 ? 29.363 0.639 -76.230 1.00 53.41 123 GLU A O 1
ATOM 974 N N . LEU A 1 124 ? 30.111 -0.790 -74.675 1.00 52.97 124 LEU A N 1
ATOM 975 C CA . LEU A 1 124 ? 31.469 -0.916 -75.236 1.00 52.97 124 LEU A CA 1
ATOM 976 C C . LEU A 1 124 ? 31.524 -1.541 -76.646 1.00 52.97 124 LEU A C 1
ATOM 978 O O . LEU A 1 124 ? 32.548 -1.434 -77.314 1.00 52.97 124 LEU A O 1
ATOM 982 N N . ILE A 1 125 ? 30.441 -2.165 -77.124 1.00 53.53 125 ILE A N 1
ATOM 983 C CA . ILE A 1 125 ? 30.340 -2.702 -78.496 1.00 53.53 125 ILE A CA 1
ATOM 984 C C . ILE A 1 125 ? 29.656 -1.693 -79.445 1.00 53.53 125 ILE A C 1
ATOM 986 O O . ILE A 1 125 ? 29.764 -1.823 -80.664 1.00 53.53 125 ILE A O 1
ATOM 990 N N . SER A 1 126 ? 28.991 -0.655 -78.921 1.00 49.62 126 SER A N 1
ATOM 991 C CA . SER A 1 126 ? 28.281 0.344 -79.740 1.00 49.62 126 SER A CA 1
ATOM 992 C C . SER A 1 126 ? 29.081 1.632 -79.983 1.00 49.62 126 SER A C 1
ATOM 994 O O . SER A 1 126 ? 28.834 2.310 -80.981 1.00 49.62 126 SER A O 1
ATOM 996 N N . GLU A 1 127 ? 30.082 1.950 -79.155 1.00 48.38 127 GLU A N 1
ATOM 997 C CA . GLU A 1 127 ? 30.919 3.151 -79.342 1.00 48.38 127 GLU A CA 1
ATOM 998 C C . GLU A 1 127 ? 32.039 3.004 -80.397 1.00 48.38 127 GLU A C 1
ATOM 1000 O O . GLU A 1 127 ? 32.642 4.001 -80.787 1.00 48.38 127 GLU A O 1
ATOM 1005 N N . GLU A 1 128 ? 32.274 1.818 -80.972 1.00 48.31 128 GLU A N 1
ATOM 1006 C CA . GLU A 1 128 ? 33.289 1.615 -82.031 1.00 48.31 128 GLU A CA 1
ATOM 1007 C C . GLU A 1 128 ? 32.790 1.977 -83.454 1.00 48.31 128 GLU A C 1
ATOM 1009 O O . GLU A 1 128 ? 33.322 1.500 -84.456 1.00 48.31 128 GLU A O 1
ATOM 1014 N N . SER A 1 129 ? 31.746 2.809 -83.588 1.00 45.94 129 SER A N 1
ATOM 1015 C CA . SER A 1 129 ? 31.162 3.136 -84.906 1.00 45.94 129 SER A CA 1
ATOM 1016 C C . SER A 1 129 ? 30.754 4.597 -85.149 1.00 45.94 129 SER A C 1
ATOM 1018 O O . SER A 1 129 ? 30.087 4.883 -86.144 1.00 45.94 129 SER A O 1
ATOM 1020 N N . GLN A 1 130 ? 31.192 5.551 -84.321 1.00 44.62 130 GLN A N 1
ATOM 1021 C CA . GLN A 1 130 ? 30.944 6.983 -84.561 1.00 44.62 130 GLN A CA 1
ATOM 1022 C C . GLN A 1 130 ? 32.204 7.837 -84.394 1.00 44.62 130 GLN A C 1
ATOM 1024 O O . GLN A 1 130 ? 32.250 8.764 -83.595 1.00 44.62 130 GLN A O 1
ATOM 1029 N N . ASP A 1 131 ? 33.218 7.548 -85.206 1.00 43.50 131 ASP A N 1
ATOM 1030 C CA . ASP A 1 131 ? 34.353 8.443 -85.427 1.00 43.50 131 ASP A CA 1
ATOM 1031 C C . ASP A 1 131 ? 34.334 8.853 -86.907 1.00 43.50 131 ASP A C 1
ATOM 1033 O O . ASP A 1 131 ? 34.849 8.134 -87.751 1.00 43.50 131 ASP A O 1
ATOM 1037 N N . GLU A 1 132 ? 33.635 9.952 -87.227 1.00 50.31 132 GLU A N 1
ATOM 1038 C CA . GLU A 1 132 ? 33.841 10.798 -88.421 1.00 50.31 132 GLU A CA 1
ATOM 1039 C C . GLU A 1 132 ? 32.816 11.959 -88.438 1.00 50.31 132 GLU A C 1
ATOM 1041 O O . GLU A 1 132 ? 31.778 11.869 -89.090 1.00 50.31 132 GLU A O 1
ATOM 1046 N N . ASN A 1 133 ? 33.079 13.073 -87.729 1.00 40.91 133 ASN A N 1
ATOM 1047 C CA . ASN A 1 133 ? 32.723 14.413 -88.238 1.00 40.91 133 ASN A CA 1
ATOM 1048 C C . ASN A 1 133 ? 33.296 15.598 -87.425 1.00 40.91 133 ASN A C 1
ATOM 1050 O O . ASN A 1 133 ? 32.885 15.859 -86.300 1.00 40.91 133 ASN A O 1
ATOM 1054 N N . LEU A 1 134 ? 34.154 16.368 -88.103 1.00 42.38 134 LEU A N 1
ATOM 1055 C CA . LEU A 1 134 ? 34.316 17.834 -88.059 1.00 42.38 134 LEU A CA 1
ATOM 1056 C C . LEU A 1 134 ? 34.735 18.546 -86.756 1.00 42.38 134 LEU A C 1
ATOM 1058 O O . LEU A 1 134 ? 33.950 19.099 -85.996 1.00 42.38 134 LEU A O 1
ATOM 1062 N N . GLU A 1 135 ? 36.053 18.671 -86.624 1.00 42.03 135 GLU A N 1
ATOM 1063 C CA . GLU A 1 135 ? 36.815 19.927 -86.744 1.00 42.03 135 GLU A CA 1
ATOM 1064 C C . GLU A 1 135 ? 36.032 21.233 -87.058 1.00 42.03 135 GLU A C 1
ATOM 1066 O O . GLU A 1 135 ? 35.548 21.411 -88.172 1.00 42.03 135 GLU A O 1
ATOM 1071 N N . GLN A 1 136 ? 36.024 22.204 -86.123 1.00 38.59 136 GLN A N 1
ATOM 1072 C CA . GLN A 1 136 ? 36.279 23.633 -86.413 1.00 38.59 136 GLN A CA 1
ATOM 1073 C C . GLN A 1 136 ? 36.505 24.499 -85.148 1.00 38.59 136 GLN A C 1
ATOM 1075 O O . GLN A 1 136 ? 35.609 24.760 -84.356 1.00 38.59 136 GLN A O 1
ATOM 1080 N N . VAL A 1 137 ? 37.763 24.925 -84.999 1.00 42.84 137 VAL A N 1
ATOM 1081 C CA . VAL A 1 137 ? 38.295 26.244 -84.588 1.00 42.84 137 VAL A CA 1
ATOM 1082 C C . VAL A 1 137 ? 37.313 27.296 -84.025 1.00 42.84 137 VAL A C 1
ATOM 1084 O O . VAL A 1 137 ? 36.499 27.815 -84.779 1.00 42.84 137 VAL A O 1
ATOM 1087 N N . ASN A 1 138 ? 37.543 27.763 -82.783 1.00 34.44 138 ASN A N 1
ATOM 1088 C CA . ASN A 1 138 ? 37.805 29.190 -82.483 1.00 34.44 138 ASN A CA 1
ATOM 1089 C C . ASN A 1 138 ? 38.363 29.408 -81.048 1.00 34.44 138 ASN A C 1
ATOM 1091 O O . ASN A 1 138 ? 37.789 28.858 -80.107 1.00 34.44 138 ASN A O 1
ATOM 1095 N N . PRO A 1 139 ? 39.433 30.207 -80.845 1.00 54.47 139 PRO A N 1
ATOM 1096 C CA . PRO A 1 139 ? 39.906 30.639 -79.528 1.00 54.47 139 PRO A CA 1
ATOM 1097 C C . PRO A 1 139 ? 39.717 32.155 -79.310 1.00 54.47 139 PRO A C 1
ATOM 1099 O O . PRO A 1 139 ? 40.184 32.948 -80.117 1.00 54.47 139 PRO A O 1
ATOM 1102 N N . GLN A 1 140 ? 39.094 32.553 -78.201 1.00 36.22 140 GLN A N 1
ATOM 1103 C CA . GLN A 1 140 ? 39.199 33.883 -77.567 1.00 36.22 140 GLN A CA 1
ATOM 1104 C C . GLN A 1 140 ? 38.647 33.719 -76.139 1.00 36.22 140 GLN A C 1
ATOM 1106 O O . GLN A 1 140 ? 37.536 33.227 -75.970 1.00 36.22 140 GLN A O 1
ATOM 1111 N N . GLU A 1 141 ? 39.499 33.748 -75.111 1.00 45.44 141 GLU A N 1
ATOM 1112 C CA . GLU A 1 141 ? 39.758 34.941 -74.280 1.00 45.44 141 GLU A CA 1
ATOM 1113 C C . GLU A 1 141 ? 38.466 35.615 -73.800 1.00 45.44 141 GLU A C 1
ATOM 1115 O O . GLU A 1 141 ? 37.795 36.274 -74.580 1.00 45.44 141 GLU A O 1
ATOM 1120 N N . GLU A 1 142 ? 38.130 35.468 -72.517 1.00 40.56 142 GLU A N 1
ATOM 1121 C CA . GLU A 1 142 ? 38.240 36.578 -71.560 1.00 40.56 142 GLU A CA 1
ATOM 1122 C C . GLU A 1 142 ? 37.872 36.123 -70.144 1.00 40.56 142 GLU A C 1
ATOM 1124 O O . GLU A 1 142 ? 36.929 35.368 -69.906 1.00 40.56 142 GLU A O 1
ATOM 1129 N N . GLU A 1 143 ? 38.700 36.584 -69.216 1.00 54.09 143 GLU A N 1
ATOM 1130 C CA . GLU A 1 143 ? 38.567 36.486 -67.774 1.00 54.09 143 GLU A CA 1
ATOM 1131 C C . GLU A 1 143 ? 37.249 37.114 -67.307 1.00 54.09 143 GLU A C 1
ATOM 1133 O O . GLU A 1 143 ? 36.893 38.222 -67.713 1.00 54.09 143 GLU A O 1
ATOM 1138 N N . LYS A 1 144 ? 36.546 36.443 -66.393 1.00 41.56 144 LYS A N 1
ATOM 1139 C CA . LYS A 1 144 ? 35.569 37.115 -65.540 1.00 41.56 144 LYS A CA 1
ATOM 1140 C C . LYS A 1 144 ? 35.491 36.429 -64.183 1.00 41.56 144 LYS A C 1
ATOM 1142 O O . LYS A 1 144 ? 34.849 35.395 -64.018 1.00 41.56 144 LYS A O 1
ATOM 1147 N N . GLU A 1 145 ? 36.213 37.022 -63.236 1.00 51.03 145 GLU A N 1
ATOM 1148 C CA . GLU A 1 145 ? 35.891 36.981 -61.814 1.00 51.03 145 GLU A CA 1
ATOM 1149 C C . GLU A 1 145 ? 34.432 37.417 -61.633 1.00 51.03 145 GLU A C 1
ATOM 1151 O O . GLU A 1 145 ? 34.076 38.548 -61.968 1.00 51.03 145 GLU A O 1
ATOM 1156 N N . GLU A 1 146 ? 33.587 36.538 -61.100 1.00 42.41 146 GLU A N 1
ATOM 1157 C CA . GLU A 1 146 ? 32.348 36.944 -60.444 1.00 42.41 146 GLU A CA 1
ATOM 1158 C C . GLU A 1 146 ? 32.278 36.267 -59.072 1.00 42.41 146 GLU A C 1
ATOM 1160 O O . GLU A 1 146 ? 32.145 35.049 -58.945 1.00 42.41 146 GLU A O 1
ATOM 1165 N N . ASP A 1 147 ? 32.423 37.125 -58.060 1.00 49.09 147 ASP A N 1
ATOM 1166 C CA . ASP A 1 147 ? 31.972 36.960 -56.685 1.00 49.09 147 ASP A CA 1
ATOM 1167 C C . ASP A 1 147 ? 30.605 36.268 -56.625 1.00 49.09 147 ASP A C 1
ATOM 1169 O O . ASP A 1 147 ? 29.620 36.754 -57.187 1.00 49.09 147 ASP A O 1
ATOM 1173 N N . ILE A 1 148 ? 30.521 35.185 -55.851 1.00 44.78 148 ILE A N 1
ATOM 1174 C CA . ILE A 1 148 ? 29.249 34.652 -55.362 1.00 44.78 148 ILE A CA 1
ATOM 1175 C C . ILE A 1 148 ? 29.241 34.830 -53.838 1.00 44.78 148 ILE A C 1
ATOM 1177 O O . ILE A 1 148 ? 30.130 34.307 -53.166 1.00 44.78 148 ILE A O 1
ATOM 1181 N N . PRO A 1 149 ? 28.268 35.569 -53.277 1.00 47.81 149 PRO A N 1
ATOM 1182 C CA . PRO A 1 149 ? 28.203 35.830 -51.848 1.00 47.81 149 PRO A CA 1
ATOM 1183 C C . PRO A 1 149 ? 27.750 34.585 -51.076 1.00 47.81 149 PRO A C 1
ATOM 1185 O O . PRO A 1 149 ? 26.704 34.005 -51.369 1.00 47.81 149 PRO A O 1
ATOM 1188 N N . GLU A 1 150 ? 28.506 34.232 -50.034 1.00 46.50 150 GLU A N 1
ATOM 1189 C CA . GLU A 1 150 ? 28.030 33.417 -48.914 1.00 46.50 150 GLU A CA 1
ATOM 1190 C C . GLU A 1 150 ? 26.849 34.130 -48.241 1.00 46.50 150 GLU A C 1
ATOM 1192 O O . GLU A 1 150 ? 27.017 35.024 -47.409 1.00 46.50 150 GLU A O 1
ATOM 1197 N N . SER A 1 151 ? 25.628 33.738 -48.594 1.00 41.78 151 SER A N 1
ATOM 1198 C CA . SER A 1 151 ? 24.448 33.989 -47.776 1.00 41.78 151 SER A CA 1
ATOM 1199 C C . SER A 1 151 ? 24.050 32.696 -47.071 1.00 41.78 151 SER A C 1
ATOM 1201 O O . SER A 1 151 ? 23.438 31.791 -47.632 1.00 41.78 151 SER A O 1
ATOM 1203 N N . PHE A 1 152 ? 24.421 32.626 -45.797 1.00 47.62 152 PHE A N 1
ATOM 1204 C CA . PHE A 1 152 ? 23.858 31.702 -44.823 1.00 47.62 152 PHE A CA 1
ATOM 1205 C C . PHE A 1 152 ? 22.331 31.879 -44.746 1.00 47.62 152 PHE A C 1
ATOM 1207 O O . PHE A 1 152 ? 21.875 32.986 -44.438 1.00 47.62 152 PHE A O 1
ATOM 1214 N N . PRO A 1 153 ? 21.519 30.821 -44.909 1.00 47.25 153 PRO A N 1
ATOM 1215 C CA . PRO A 1 153 ? 20.194 30.781 -44.326 1.00 47.25 153 PRO A CA 1
ATOM 1216 C C . PRO A 1 153 ? 20.340 30.313 -42.878 1.00 47.25 153 PRO A C 1
ATOM 1218 O O . PRO A 1 153 ? 20.664 29.167 -42.581 1.00 47.25 153 PRO A O 1
ATOM 1221 N N . ASN A 1 154 ? 20.130 31.268 -41.985 1.00 46.88 154 ASN A N 1
ATOM 1222 C CA . ASN A 1 154 ? 19.930 31.088 -40.561 1.00 46.88 154 ASN A CA 1
ATOM 1223 C C . ASN A 1 154 ? 18.647 30.260 -40.357 1.00 46.88 154 ASN A C 1
ATOM 1225 O O . ASN A 1 154 ? 17.551 30.804 -40.489 1.00 46.88 154 ASN A O 1
ATOM 1229 N N . ASP A 1 155 ? 18.770 28.960 -40.080 1.00 37.59 155 ASP A N 1
ATOM 1230 C CA . ASP A 1 155 ? 17.622 28.112 -39.745 1.00 37.59 155 ASP A CA 1
ATOM 1231 C C . ASP A 1 155 ? 17.290 28.284 -38.254 1.00 37.59 155 ASP A C 1
ATOM 1233 O O . ASP A 1 155 ? 17.726 27.544 -37.372 1.00 37.59 155 ASP A O 1
ATOM 1237 N N . GLN A 1 156 ? 16.570 29.372 -37.972 1.00 40.22 156 GLN A N 1
ATOM 1238 C CA . GLN A 1 156 ? 15.749 29.503 -36.777 1.00 40.22 156 GLN A CA 1
ATOM 1239 C C . GLN A 1 156 ? 14.539 28.584 -36.948 1.00 40.22 156 GLN A C 1
ATOM 1241 O O . GLN A 1 156 ? 13.536 28.977 -37.543 1.00 40.22 156 GLN A O 1
ATOM 1246 N N . THR A 1 157 ? 14.598 27.383 -36.376 1.00 42.16 157 THR A N 1
ATOM 1247 C CA . THR A 1 157 ? 13.380 26.618 -36.110 1.00 42.16 157 THR A CA 1
ATOM 1248 C C . THR A 1 157 ? 12.623 27.293 -34.975 1.00 42.16 157 THR A C 1
ATOM 1250 O O . THR A 1 157 ? 12.935 27.160 -33.789 1.00 42.16 157 THR A O 1
ATOM 1253 N N . ASP A 1 158 ? 11.657 28.077 -35.426 1.00 39.38 158 ASP A N 1
ATOM 1254 C CA . ASP A 1 158 ? 10.539 28.667 -34.723 1.00 39.38 158 ASP A CA 1
ATOM 1255 C C . ASP A 1 158 ? 9.828 27.616 -33.853 1.00 39.38 158 ASP A C 1
ATOM 1257 O O . ASP A 1 158 ? 9.373 26.571 -34.326 1.00 39.38 158 ASP A O 1
ATOM 1261 N N . VAL A 1 159 ? 9.757 27.895 -32.552 1.00 42.88 159 VAL A N 1
ATOM 1262 C CA . VAL A 1 159 ? 8.979 27.131 -31.576 1.00 42.88 159 VAL A CA 1
ATOM 1263 C C . VAL A 1 159 ? 7.514 27.484 -31.807 1.00 42.88 159 VAL A C 1
ATOM 1265 O O . VAL A 1 159 ? 6.965 28.395 -31.184 1.00 42.88 159 VAL A O 1
ATOM 1268 N N . GLN A 1 160 ? 6.869 26.763 -32.722 1.00 40.66 160 GLN A N 1
ATOM 1269 C CA . GLN A 1 160 ? 5.417 26.769 -32.806 1.00 40.66 160 GLN A CA 1
ATOM 1270 C C . GLN A 1 160 ? 4.854 26.032 -31.590 1.00 40.66 160 GLN A C 1
ATOM 1272 O O . GLN A 1 160 ? 5.010 24.826 -31.415 1.00 40.66 160 GLN A O 1
ATOM 1277 N N . LYS A 1 161 ? 4.211 26.821 -30.726 1.00 46.69 161 LYS A N 1
ATOM 1278 C CA . LYS A 1 161 ? 3.191 26.370 -29.785 1.00 46.69 161 LYS A CA 1
ATOM 1279 C C . LYS A 1 161 ? 2.151 25.556 -30.550 1.00 46.69 161 LYS A C 1
ATOM 1281 O O . LYS A 1 161 ? 1.358 26.131 -31.289 1.00 46.69 161 LYS A O 1
ATOM 1286 N N . GLU A 1 162 ? 2.132 24.252 -30.321 1.00 40.91 162 GLU A N 1
ATOM 1287 C CA . GLU A 1 162 ? 0.974 23.428 -30.633 1.00 40.91 162 GLU A CA 1
ATOM 1288 C C . GLU A 1 162 ? 0.089 23.378 -29.383 1.00 40.91 162 GLU A C 1
ATOM 1290 O O . GLU A 1 162 ? 0.361 22.716 -28.381 1.00 40.91 162 GLU A O 1
ATOM 1295 N N . GLU A 1 163 ? -0.927 24.229 -29.432 1.00 44.50 163 GLU A N 1
ATOM 1296 C CA . GLU A 1 163 ? -2.087 24.267 -28.561 1.00 44.50 163 GLU A CA 1
ATOM 1297 C C . GLU A 1 163 ? -2.949 23.046 -28.915 1.00 44.50 163 GLU A C 1
ATOM 1299 O O . GLU A 1 163 ? -3.699 23.071 -29.886 1.00 44.50 163 GLU A O 1
ATOM 1304 N N . VAL A 1 164 ? -2.790 21.941 -28.176 1.00 40.59 164 VAL A N 1
ATOM 1305 C CA . VAL A 1 164 ? -3.701 20.794 -28.286 1.00 40.59 164 VAL A CA 1
ATOM 1306 C C . VAL A 1 164 ? -4.876 21.012 -27.346 1.00 40.59 164 VAL A C 1
ATOM 1308 O O . VAL A 1 164 ? -4.805 20.866 -26.125 1.00 40.59 164 VAL A O 1
ATOM 1311 N N . GLU A 1 165 ? -5.946 21.406 -28.011 1.00 40.00 165 GLU A N 1
ATOM 1312 C CA . GLU A 1 165 ? -7.340 21.458 -27.624 1.00 40.00 165 GLU A CA 1
ATOM 1313 C C . GLU A 1 165 ? -7.807 20.126 -26.998 1.00 40.00 165 GLU A C 1
ATOM 1315 O O . GLU A 1 165 ? -7.842 19.070 -27.625 1.00 40.00 165 GLU A O 1
ATOM 1320 N N . GLU A 1 166 ? -8.103 20.197 -25.703 1.00 44.06 166 GLU A N 1
ATOM 1321 C CA . GLU A 1 166 ? -9.297 19.662 -25.044 1.00 44.06 166 GLU A CA 1
ATOM 1322 C C . GLU A 1 166 ? -10.070 18.543 -25.786 1.00 44.06 166 GLU A C 1
ATOM 1324 O O . GLU A 1 166 ? -10.991 18.791 -26.561 1.00 44.06 166 GLU A O 1
ATOM 1329 N N . GLN A 1 167 ? -9.792 17.282 -25.437 1.00 37.38 167 GLN A N 1
ATOM 1330 C CA . GLN A 1 167 ? -10.809 16.228 -25.474 1.00 37.38 167 GLN A CA 1
ATOM 1331 C C . GLN A 1 167 ? -11.072 15.738 -24.052 1.00 37.38 167 GLN A C 1
ATOM 1333 O O . GLN A 1 167 ? -10.290 15.009 -23.445 1.00 37.38 167 GLN A O 1
ATOM 1338 N N . GLN A 1 168 ? -12.204 16.200 -23.518 1.00 40.22 168 GLN A N 1
ATOM 1339 C CA . GLN A 1 168 ? -12.887 15.630 -22.366 1.00 40.22 168 GLN A CA 1
ATOM 1340 C C . GLN A 1 168 ? -13.222 14.165 -22.655 1.00 40.22 168 GLN A C 1
ATOM 1342 O O . GLN A 1 168 ? -14.228 13.860 -23.294 1.00 40.22 168 GLN A O 1
ATOM 1347 N N . GLU A 1 169 ? -12.406 13.247 -22.152 1.00 36.00 169 GLU A N 1
ATOM 1348 C CA . GLU A 1 169 ? -12.778 11.841 -22.073 1.00 36.00 169 GLU A CA 1
ATOM 1349 C C . GLU A 1 169 ? -13.578 11.638 -20.780 1.00 36.00 169 GLU A C 1
ATOM 1351 O O . GLU A 1 169 ? -13.056 11.632 -19.661 1.00 36.00 169 GLU A O 1
ATOM 1356 N N . SER A 1 170 ? -14.903 11.580 -20.932 1.00 33.19 170 SER A N 1
ATOM 1357 C CA . SER A 1 170 ? -15.835 11.327 -19.841 1.00 33.19 170 SER A CA 1
ATOM 1358 C C . SER A 1 170 ? -15.623 9.913 -19.299 1.00 33.19 170 SER A C 1
ATOM 1360 O O . SER A 1 170 ? -16.047 8.934 -19.914 1.00 33.19 170 SER A O 1
ATOM 1362 N N . TYR A 1 171 ? -15.022 9.799 -18.118 1.00 37.88 171 TYR A N 1
ATOM 1363 C CA . TYR A 1 171 ? -15.101 8.583 -17.317 1.00 37.88 171 TYR A CA 1
ATOM 1364 C C . TYR A 1 171 ? -16.558 8.370 -16.879 1.00 37.88 171 TYR A C 1
ATOM 1366 O O . TYR A 1 171 ? -17.041 8.998 -15.935 1.00 37.88 171 TYR A O 1
ATOM 1374 N N . GLN A 1 172 ? -17.273 7.488 -17.581 1.00 40.75 172 GLN A N 1
ATOM 1375 C CA . GLN A 1 172 ? -18.473 6.851 -17.043 1.00 40.75 172 GLN A CA 1
ATOM 1376 C C . GLN A 1 172 ? -18.041 5.808 -16.000 1.00 40.75 172 GLN A C 1
ATOM 1378 O O . GLN A 1 172 ? -17.218 4.947 -16.316 1.00 40.75 172 GLN A O 1
ATOM 1383 N N . PRO A 1 173 ? -18.572 5.844 -14.765 1.00 49.53 173 PRO A N 1
ATOM 1384 C CA . PRO A 1 173 ? -18.354 4.765 -13.813 1.00 49.53 173 PRO A CA 1
ATOM 1385 C C . PRO A 1 173 ? -19.062 3.482 -14.290 1.00 49.53 173 PRO A C 1
ATOM 1387 O O . PRO A 1 173 ? -20.127 3.570 -14.910 1.00 49.53 173 PRO A O 1
ATOM 1390 N N . PRO A 1 174 ? -18.512 2.292 -13.991 1.00 45.66 174 PRO A N 1
ATOM 1391 C CA . PRO A 1 174 ? -19.117 1.028 -14.381 1.00 45.66 174 PRO A CA 1
ATOM 1392 C C . PRO A 1 174 ? -20.489 0.873 -13.720 1.00 45.66 174 PRO A C 1
ATOM 1394 O O . PRO A 1 174 ? -20.645 0.956 -12.500 1.00 45.66 174 PRO A O 1
ATOM 1397 N N . THR A 1 175 ? -21.495 0.655 -14.559 1.00 37.94 175 THR A N 1
ATOM 1398 C CA . THR A 1 175 ? -22.854 0.304 -14.174 1.00 37.94 175 THR A CA 1
ATOM 1399 C C . THR A 1 175 ? -22.861 -1.027 -13.425 1.00 37.94 175 THR A C 1
ATOM 1401 O O . THR A 1 175 ? -22.481 -2.071 -13.949 1.00 37.94 175 THR A O 1
ATOM 1404 N N . LEU A 1 176 ? -23.328 -0.970 -12.178 1.00 41.66 176 LEU A N 1
ATOM 1405 C CA . LEU A 1 176 ? -23.777 -2.118 -11.394 1.00 41.66 176 LEU A CA 1
ATOM 1406 C C . LEU A 1 176 ? -24.807 -2.934 -12.198 1.00 41.66 176 LEU A C 1
ATOM 1408 O O . LEU A 1 176 ? -25.739 -2.333 -12.740 1.00 41.66 176 LEU A O 1
ATOM 1412 N N . PRO A 1 177 ? -24.713 -4.276 -12.247 1.00 45.62 177 PRO A N 1
ATOM 1413 C CA . PRO A 1 177 ? -25.794 -5.087 -12.781 1.00 45.62 177 PRO A CA 1
ATOM 1414 C C . PRO A 1 177 ? -27.019 -4.964 -11.871 1.00 45.62 177 PRO A C 1
ATOM 1416 O O . PRO A 1 177 ? -26.998 -5.294 -10.684 1.00 45.62 177 PRO A O 1
ATOM 1419 N N . THR A 1 178 ? -28.079 -4.427 -12.465 1.00 35.41 178 THR A N 1
ATOM 1420 C CA . THR A 1 178 ? -29.425 -4.327 -11.918 1.00 35.41 178 THR A CA 1
ATOM 1421 C C . THR A 1 178 ? -29.968 -5.711 -11.576 1.00 35.41 178 THR A C 1
ATOM 1423 O O . THR A 1 178 ? -29.857 -6.656 -12.352 1.00 35.41 178 THR A O 1
ATOM 1426 N N . GLN A 1 179 ? -30.557 -5.789 -10.384 1.00 36.56 179 GLN A N 1
ATOM 1427 C CA . GLN A 1 179 ? -31.443 -6.852 -9.938 1.00 36.56 179 GLN A CA 1
ATOM 1428 C C . GLN A 1 179 ? -32.583 -7.054 -10.941 1.00 36.56 179 GLN A C 1
ATOM 1430 O O . GLN A 1 179 ? -33.447 -6.188 -11.054 1.00 36.56 179 GLN A O 1
ATOM 1435 N N . ASP A 1 180 ? -32.635 -8.226 -11.566 1.00 34.97 180 ASP A N 1
ATOM 1436 C CA . ASP A 1 180 ? -33.887 -8.809 -12.031 1.00 34.97 180 ASP A CA 1
ATOM 1437 C C . ASP A 1 180 ? -34.322 -9.883 -11.032 1.00 34.97 180 ASP A C 1
ATOM 1439 O O . ASP A 1 180 ? -33.625 -10.860 -10.755 1.00 34.97 180 ASP A O 1
ATOM 1443 N N . GLY A 1 181 ? -35.513 -9.692 -10.492 1.00 34.41 181 GLY A N 1
ATOM 1444 C CA . GLY A 1 181 ? -36.385 -10.764 -10.035 1.00 34.41 181 GLY A CA 1
ATOM 1445 C C . GLY A 1 181 ? -37.824 -10.320 -10.292 1.00 34.41 181 GLY A C 1
ATOM 1446 O O . GLY A 1 181 ? -38.037 -9.186 -10.724 1.00 34.41 181 GLY A O 1
ATOM 1447 N N . PRO A 1 182 ? -38.837 -11.098 -9.899 1.00 56.75 182 PRO A N 1
ATOM 1448 C CA . PRO A 1 182 ? -38.938 -12.556 -9.821 1.00 56.75 182 PRO A CA 1
ATOM 1449 C C . PRO A 1 182 ? -40.120 -13.058 -10.686 1.00 56.75 182 PRO A C 1
ATOM 1451 O O . PRO A 1 182 ? -41.022 -12.286 -10.977 1.00 56.75 182 PRO A O 1
ATOM 1454 N N . ASP A 1 183 ? -40.190 -14.351 -11.028 1.00 32.66 183 ASP A N 1
ATOM 1455 C CA . ASP A 1 183 ? -41.502 -15.018 -11.093 1.00 32.66 183 ASP A CA 1
ATOM 1456 C C . ASP A 1 183 ? -41.435 -16.557 -11.063 1.00 32.66 183 ASP A C 1
ATOM 1458 O O . ASP A 1 183 ? -40.786 -17.213 -11.872 1.00 32.66 183 ASP A O 1
ATOM 1462 N N . ALA A 1 184 ? -42.131 -17.075 -10.050 1.00 35.41 184 ALA A N 1
ATOM 1463 C CA . ALA A 1 184 ? -42.938 -18.291 -9.957 1.00 35.41 184 ALA A CA 1
ATOM 1464 C C . ALA A 1 184 ? -42.636 -19.531 -10.831 1.00 35.41 184 ALA A C 1
ATOM 1466 O O . ALA A 1 184 ? -42.892 -19.544 -12.029 1.00 35.41 184 ALA A O 1
ATOM 1467 N N . ALA A 1 185 ? -42.329 -20.651 -10.161 1.00 35.59 185 ALA A N 1
ATOM 1468 C CA . ALA A 1 185 ? -43.158 -21.876 -10.091 1.00 35.59 185 ALA A CA 1
ATOM 1469 C C . ALA A 1 185 ? -42.341 -22.995 -9.406 1.00 35.59 185 ALA A C 1
ATOM 1471 O O . ALA A 1 185 ? -41.199 -23.241 -9.771 1.00 35.59 185 ALA A O 1
ATOM 1472 N N . ALA A 1 186 ? -42.803 -23.532 -8.268 1.00 35.94 186 ALA A N 1
ATOM 1473 C CA . ALA A 1 186 ? -43.330 -24.906 -8.140 1.00 35.94 186 ALA A CA 1
ATOM 1474 C C . ALA A 1 186 ? -42.466 -25.979 -8.847 1.00 35.94 186 ALA A C 1
ATOM 1476 O O . ALA A 1 186 ? -42.307 -25.932 -10.053 1.00 35.94 186 ALA A O 1
ATOM 1477 N N . GLY A 1 187 ? -41.932 -27.022 -8.223 1.00 33.78 187 GLY A N 1
ATOM 1478 C CA . GLY A 1 187 ? -42.128 -27.620 -6.912 1.00 33.78 187 GLY A CA 1
ATOM 1479 C C . GLY A 1 187 ? -41.526 -29.037 -6.933 1.00 33.78 187 GLY A C 1
ATOM 1480 O O . GLY A 1 187 ? -41.380 -29.599 -8.007 1.00 33.78 187 GLY A O 1
ATOM 1481 N N . VAL A 1 188 ? -41.231 -29.569 -5.741 1.00 36.03 188 VAL A N 1
ATOM 1482 C CA . VAL A 1 188 ? -41.381 -30.975 -5.303 1.00 36.03 188 VAL A CA 1
ATOM 1483 C C . VAL A 1 188 ? -40.613 -32.091 -6.056 1.00 36.03 188 VAL A C 1
ATOM 1485 O O . VAL A 1 188 ? -40.641 -32.209 -7.269 1.00 36.03 188 VAL A O 1
ATOM 1488 N N . GLU A 1 189 ? -40.060 -32.986 -5.227 1.00 37.41 189 GLU A N 1
ATOM 1489 C CA . GLU A 1 189 ? -39.518 -34.346 -5.450 1.00 37.41 189 GLU A CA 1
ATOM 1490 C C . GLU A 1 189 ? -37.983 -34.470 -5.572 1.00 37.41 189 GLU A C 1
ATOM 1492 O O . GLU A 1 189 ? -37.371 -33.921 -6.475 1.00 37.41 189 GLU A O 1
ATOM 1497 N N . HIS A 1 190 ? -37.250 -34.935 -4.548 1.00 36.25 190 HIS A N 1
ATOM 1498 C CA . HIS A 1 190 ? -37.084 -36.296 -3.987 1.00 36.25 190 HIS A CA 1
ATOM 1499 C C . HIS A 1 190 ? -36.348 -37.295 -4.910 1.00 36.25 190 HIS A C 1
ATOM 1501 O O . HIS A 1 190 ? -36.876 -37.661 -5.948 1.00 36.25 190 HIS A O 1
ATOM 1507 N N . VAL A 1 191 ? -35.233 -37.849 -4.381 1.00 33.75 191 VAL A N 1
ATOM 1508 C CA . VAL A 1 191 ? -34.605 -39.153 -4.741 1.00 33.75 191 VAL A CA 1
ATOM 1509 C C . VAL A 1 191 ? -33.848 -39.095 -6.098 1.00 33.75 191 VAL A C 1
ATOM 1511 O O . VAL A 1 191 ? -34.230 -38.351 -6.979 1.00 33.75 191 VAL A O 1
ATOM 1514 N N . GLU A 1 192 ? -32.692 -39.696 -6.385 1.00 33.00 192 GLU A N 1
ATOM 1515 C CA . GLU A 1 192 ? -32.016 -40.906 -5.931 1.00 33.00 192 GLU A CA 1
ATOM 1516 C C . GLU A 1 192 ? -30.525 -40.828 -6.304 1.00 33.00 192 GLU A C 1
ATOM 1518 O O . GLU A 1 192 ? -30.134 -40.292 -7.339 1.00 33.00 192 GLU A O 1
ATOM 1523 N N . THR A 1 193 ? -29.699 -41.440 -5.471 1.00 34.62 193 THR A N 1
ATOM 1524 C CA . THR A 1 193 ? -28.358 -41.944 -5.779 1.00 34.62 193 THR A CA 1
ATOM 1525 C C . THR A 1 193 ? -28.356 -42.924 -6.959 1.00 34.62 193 THR A C 1
ATOM 1527 O O . THR A 1 193 ? -29.176 -43.835 -6.946 1.00 34.62 193 THR A O 1
ATOM 1530 N N . THR A 1 194 ? -27.387 -42.851 -7.886 1.00 36.44 194 THR A N 1
ATOM 1531 C CA . THR A 1 194 ? -26.481 -43.968 -8.283 1.00 36.44 194 THR A CA 1
ATOM 1532 C C . THR A 1 194 ? -25.590 -43.635 -9.502 1.00 36.44 194 THR A C 1
ATOM 1534 O O . THR A 1 194 ? -25.896 -42.710 -10.252 1.00 36.44 194 THR A O 1
ATOM 1537 N N . PRO A 1 195 ? -24.443 -44.336 -9.664 1.00 45.44 195 PRO A N 1
ATOM 1538 C CA . PRO A 1 195 ? -23.340 -43.953 -10.547 1.00 45.44 195 PRO A CA 1
ATOM 1539 C C . PRO A 1 195 ? -23.414 -44.604 -11.939 1.00 45.44 195 PRO A C 1
ATOM 1541 O O . PRO A 1 195 ? -23.867 -45.736 -12.087 1.00 45.44 195 PRO A O 1
ATOM 1544 N N . VAL A 1 196 ? -22.903 -43.900 -12.953 1.00 42.00 196 VAL A N 1
ATOM 1545 C CA . VAL A 1 196 ? -22.813 -44.389 -14.337 1.00 42.00 196 VAL A CA 1
ATOM 1546 C C . VAL A 1 196 ? -21.484 -45.114 -14.557 1.00 42.00 196 VAL A C 1
ATOM 1548 O O . VAL A 1 196 ? -20.410 -44.517 -14.503 1.00 42.00 196 VAL A O 1
ATOM 1551 N N . GLU A 1 197 ? -21.589 -46.411 -14.827 1.00 37.91 197 GLU A N 1
ATOM 1552 C CA . GLU A 1 197 ? -20.553 -47.289 -15.372 1.00 37.91 197 GLU A CA 1
ATOM 1553 C C . GLU A 1 197 ? -20.552 -47.191 -16.919 1.00 37.91 197 GLU A C 1
ATOM 1555 O O . GLU A 1 197 ? -21.627 -47.108 -17.524 1.00 37.91 197 GLU A O 1
ATOM 1560 N N . PRO A 1 198 ? -19.388 -47.172 -17.599 1.00 49.91 198 PRO A N 1
ATOM 1561 C CA . PRO A 1 198 ? -19.325 -46.986 -19.046 1.00 49.91 198 PRO A CA 1
ATOM 1562 C C . PRO A 1 198 ? -19.538 -48.307 -19.800 1.00 49.91 198 PRO A C 1
ATOM 1564 O O . PRO A 1 198 ? -18.795 -49.273 -19.635 1.00 49.91 198 PRO A O 1
ATOM 1567 N N . THR A 1 199 ? -20.540 -48.328 -20.680 1.00 42.12 199 THR A N 1
ATOM 1568 C CA . THR A 1 199 ? -20.838 -49.473 -21.550 1.00 42.12 199 THR A CA 1
ATOM 1569 C C . THR A 1 199 ? -20.023 -49.405 -22.843 1.00 42.12 199 THR A C 1
ATOM 1571 O O . THR A 1 199 ? -20.146 -48.470 -23.632 1.00 42.12 199 THR A O 1
ATOM 1574 N N . LEU A 1 200 ? -19.208 -50.444 -23.031 1.00 42.78 200 LEU A N 1
ATOM 1575 C CA . LEU A 1 200 ? -18.633 -50.926 -24.284 1.00 42.78 200 LEU A CA 1
ATOM 1576 C C . LEU A 1 200 ? -19.677 -50.996 -25.407 1.00 42.78 200 LEU A C 1
ATOM 1578 O O . LEU A 1 200 ? -20.648 -51.738 -25.272 1.00 42.78 200 LEU A O 1
ATOM 1582 N N . LEU A 1 201 ? -19.401 -50.377 -26.558 1.00 44.12 201 LEU A N 1
ATOM 1583 C CA . LEU A 1 201 ? -19.862 -50.916 -27.835 1.00 44.12 201 LEU A CA 1
ATOM 1584 C C . LEU A 1 201 ? -18.743 -50.929 -28.877 1.00 44.12 201 LEU A C 1
ATOM 1586 O O . LEU A 1 201 ? -18.144 -49.929 -29.261 1.00 44.12 201 LEU A O 1
ATOM 1590 N N . GLU A 1 202 ? -18.493 -52.170 -29.246 1.00 44.28 202 GLU A N 1
ATOM 1591 C CA . GLU A 1 202 ? -17.718 -52.761 -30.311 1.00 44.28 202 GLU A CA 1
ATOM 1592 C C . GLU A 1 202 ? -18.355 -52.436 -31.670 1.00 44.28 202 GLU A C 1
ATOM 1594 O O . GLU A 1 202 ? -19.513 -52.770 -31.893 1.00 44.28 202 GLU A O 1
ATOM 1599 N N . GLU A 1 203 ? -17.606 -51.835 -32.598 1.00 37.56 203 GLU A N 1
ATOM 1600 C CA . GLU A 1 203 ? -17.910 -51.941 -34.028 1.00 37.56 203 GLU A CA 1
ATOM 1601 C C . GLU A 1 203 ? -16.624 -51.871 -34.869 1.00 37.56 203 GLU A C 1
ATOM 1603 O O . GLU A 1 203 ? -15.769 -50.995 -34.734 1.00 37.56 203 GLU A O 1
ATOM 1608 N N . LYS A 1 204 ? -16.485 -52.875 -35.729 1.00 41.50 204 LYS A N 1
ATOM 1609 C CA . LYS A 1 204 ? -15.408 -53.175 -36.683 1.00 41.50 204 LYS A CA 1
ATOM 1610 C C . LYS A 1 204 ? -16.136 -53.666 -37.956 1.00 41.50 204 LYS A C 1
ATOM 1612 O O . LYS A 1 204 ? -17.253 -54.160 -37.819 1.00 41.50 204 LYS A O 1
ATOM 1617 N N . PRO A 1 205 ? -15.493 -53.852 -39.121 1.00 48.28 205 PRO A N 1
ATOM 1618 C CA . PRO A 1 205 ? -14.627 -52.995 -39.945 1.00 48.28 205 PRO A CA 1
ATOM 1619 C C . PRO A 1 205 ? -15.211 -52.779 -41.363 1.00 48.28 205 PRO A C 1
ATOM 1621 O O . PRO A 1 205 ? -15.873 -53.669 -41.889 1.00 48.28 205 PRO A O 1
ATOM 1624 N N . VAL A 1 206 ? -14.805 -51.723 -42.081 1.00 43.72 206 VAL A N 1
ATOM 1625 C CA . VAL A 1 206 ? -14.720 -51.781 -43.558 1.00 43.72 206 VAL A CA 1
ATOM 1626 C C . VAL A 1 206 ? -13.473 -51.039 -44.040 1.00 43.72 206 VAL A C 1
ATOM 1628 O O . VAL A 1 206 ? -13.364 -49.821 -43.946 1.00 43.72 206 VAL A O 1
ATOM 1631 N N . GLU A 1 207 ? -12.532 -51.820 -44.558 1.00 44.25 207 GLU A N 1
ATOM 1632 C CA . GLU A 1 207 ? -11.380 -51.400 -45.355 1.00 44.25 207 GLU A CA 1
ATOM 1633 C C . GLU A 1 207 ? -11.818 -51.282 -46.831 1.00 44.25 207 GLU A C 1
ATOM 1635 O O . GLU A 1 207 ? -12.703 -52.025 -47.269 1.00 44.25 207 GLU A O 1
ATOM 1640 N N . PRO A 1 208 ? -11.174 -50.424 -47.641 1.00 50.88 208 PRO A N 1
ATOM 1641 C CA . PRO A 1 208 ? -10.445 -51.047 -48.738 1.00 50.88 208 PRO A CA 1
ATOM 1642 C C . PRO A 1 208 ? -9.028 -50.504 -48.925 1.00 50.88 208 PRO A C 1
ATOM 1644 O O . PRO A 1 208 ? -8.725 -49.315 -48.843 1.00 50.88 208 PRO A O 1
ATOM 1647 N N . GLN A 1 209 ? -8.183 -51.479 -49.227 1.00 39.56 209 GLN A N 1
ATOM 1648 C CA . GLN A 1 209 ? -6.755 -51.435 -49.454 1.00 39.56 209 GLN A CA 1
ATOM 1649 C C . GLN A 1 209 ? -6.343 -50.420 -50.526 1.00 39.56 209 GLN A C 1
ATOM 1651 O O . GLN A 1 209 ? -6.844 -50.433 -51.652 1.00 39.56 209 GLN A O 1
ATOM 1656 N N . ARG A 1 210 ? -5.294 -49.651 -50.226 1.00 37.03 210 ARG A N 1
ATOM 1657 C CA . ARG A 1 210 ? -4.390 -49.119 -51.248 1.00 37.03 210 ARG A CA 1
ATOM 1658 C C . ARG A 1 210 ? -2.953 -49.361 -50.801 1.00 37.03 210 ARG A C 1
ATOM 1660 O O . ARG A 1 210 ? -2.441 -48.693 -49.910 1.00 37.03 210 ARG A O 1
ATOM 1667 N N . GLN A 1 211 ? -2.336 -50.377 -51.402 1.00 44.69 211 GLN A N 1
ATOM 1668 C CA . GLN A 1 211 ? -0.936 -50.735 -51.200 1.00 44.69 211 GLN A CA 1
ATOM 1669 C C . GLN A 1 211 ? -0.033 -49.557 -51.585 1.00 44.69 211 GLN A C 1
ATOM 1671 O O . GLN A 1 211 ? 0.039 -49.179 -52.755 1.00 44.69 211 GLN A O 1
ATOM 1676 N N . VAL A 1 212 ? 0.679 -49.011 -50.600 1.00 41.09 212 VAL A N 1
ATOM 1677 C CA . VAL A 1 212 ? 1.849 -48.154 -50.804 1.00 41.09 212 VAL A CA 1
ATOM 1678 C C . VAL A 1 212 ? 3.015 -48.797 -50.061 1.00 41.09 212 VAL A C 1
ATOM 1680 O O . VAL A 1 212 ? 2.888 -49.254 -48.928 1.00 41.09 212 VAL A O 1
ATOM 1683 N N . GLN A 1 213 ? 4.128 -48.910 -50.773 1.00 37.72 213 GLN A N 1
ATOM 1684 C CA . GLN A 1 213 ? 5.334 -49.638 -50.398 1.00 37.72 213 GLN A CA 1
ATOM 1685 C C . GLN A 1 213 ? 5.969 -49.077 -49.107 1.00 37.72 213 GLN A C 1
ATOM 1687 O O . GLN A 1 213 ? 5.942 -47.864 -48.899 1.00 37.72 213 GLN A O 1
ATOM 1692 N N . PRO A 1 214 ? 6.577 -49.919 -48.249 1.00 40.09 214 PRO A N 1
ATOM 1693 C CA . PRO A 1 214 ? 7.169 -49.476 -46.991 1.00 40.09 214 PRO A CA 1
ATOM 1694 C C . PRO A 1 214 ? 8.505 -48.760 -47.233 1.00 40.09 214 PRO A C 1
ATOM 1696 O O . PRO A 1 214 ? 9.560 -49.388 -47.349 1.00 40.09 214 PRO A O 1
ATOM 1699 N N . THR A 1 215 ? 8.489 -47.430 -47.257 1.00 41.91 215 THR A N 1
ATOM 1700 C CA . THR A 1 215 ? 9.692 -46.638 -46.986 1.00 41.91 215 THR A CA 1
ATOM 1701 C C . THR A 1 215 ? 9.974 -46.686 -45.484 1.00 41.91 215 THR A C 1
ATOM 1703 O O . THR A 1 215 ? 9.105 -46.440 -44.651 1.00 41.91 215 THR A O 1
ATOM 1706 N N . LYS A 1 216 ? 11.202 -47.068 -45.120 1.00 48.75 216 LYS A N 1
ATOM 1707 C CA . LYS A 1 216 ? 11.687 -47.144 -43.736 1.00 48.75 216 LYS A CA 1
ATOM 1708 C C . LYS A 1 216 ? 11.630 -45.753 -43.091 1.00 48.75 216 LYS A C 1
ATOM 1710 O O . LYS A 1 216 ? 12.573 -44.976 -43.211 1.00 48.75 216 LYS A O 1
ATOM 1715 N N . VAL A 1 217 ? 10.531 -45.439 -42.408 1.00 44.84 217 VAL A N 1
ATOM 1716 C CA . VAL A 1 217 ? 10.411 -44.229 -41.588 1.00 44.84 217 VAL A CA 1
ATOM 1717 C C . VAL A 1 217 ? 11.362 -44.384 -40.402 1.00 44.84 217 VAL A C 1
ATOM 1719 O O . VAL A 1 217 ? 11.180 -45.259 -39.552 1.00 44.84 217 VAL A O 1
ATOM 1722 N N . LYS A 1 218 ? 12.421 -43.564 -40.371 1.00 52.84 218 LYS A N 1
ATOM 1723 C CA . LYS A 1 218 ? 13.288 -43.388 -39.197 1.00 52.84 218 LYS A CA 1
ATOM 1724 C C . LYS A 1 218 ? 12.378 -43.136 -37.992 1.00 52.84 218 LYS A C 1
ATOM 1726 O O . LYS A 1 218 ? 11.649 -42.149 -37.988 1.00 52.84 218 LYS A O 1
ATOM 1731 N N . LYS A 1 219 ? 12.415 -44.019 -36.986 1.00 52.59 219 LYS A N 1
ATOM 1732 C CA . LYS A 1 219 ? 11.782 -43.780 -35.681 1.00 52.59 219 LYS A CA 1
ATOM 1733 C C . LYS A 1 219 ? 12.330 -42.460 -35.141 1.00 52.59 219 LYS A C 1
ATOM 1735 O O . LYS A 1 219 ? 13.475 -42.406 -34.698 1.00 52.59 219 LYS A O 1
ATOM 1740 N N . VAL A 1 220 ? 11.534 -41.400 -35.237 1.00 61.50 220 VAL A N 1
ATOM 1741 C CA . VAL A 1 220 ? 11.838 -40.111 -34.620 1.00 61.50 220 VAL A CA 1
ATOM 1742 C C . VAL A 1 220 ? 11.815 -40.354 -33.117 1.00 61.50 220 VAL A C 1
ATOM 1744 O O . VAL A 1 220 ? 10.806 -40.793 -32.565 1.00 61.50 220 VAL A O 1
ATOM 1747 N N . LYS A 1 221 ? 12.972 -40.180 -32.473 1.00 74.06 221 LYS A N 1
ATOM 1748 C CA . LYS A 1 221 ? 13.109 -40.315 -31.022 1.00 74.06 221 LYS A CA 1
ATOM 1749 C C . LYS A 1 221 ? 12.181 -39.269 -30.385 1.00 74.06 221 LYS A C 1
ATOM 1751 O O . LYS A 1 221 ? 12.256 -38.112 -30.801 1.00 74.06 221 LYS A O 1
ATOM 1756 N N . PRO A 1 222 ? 11.293 -39.643 -29.446 1.00 74.75 222 PRO A N 1
ATOM 1757 C CA . PRO A 1 222 ? 10.435 -38.668 -28.785 1.00 74.75 222 PRO A CA 1
ATOM 1758 C C . PRO A 1 222 ? 11.306 -37.603 -28.101 1.00 74.75 222 PRO A C 1
ATOM 1760 O O . PRO A 1 222 ? 12.409 -37.936 -27.645 1.00 74.75 222 PRO A O 1
ATOM 1763 N N . PRO A 1 223 ? 10.849 -36.338 -28.056 1.00 78.12 223 PRO A N 1
ATOM 1764 C CA . PRO A 1 223 ? 11.602 -35.263 -27.429 1.00 78.12 223 PRO A CA 1
ATOM 1765 C C . PRO A 1 223 ? 11.941 -35.629 -25.976 1.00 78.12 223 PRO A C 1
ATOM 1767 O O . PRO A 1 223 ? 11.153 -36.315 -25.312 1.00 78.12 223 PRO A O 1
ATOM 1770 N N . PRO A 1 224 ? 13.126 -35.229 -25.484 1.00 83.38 224 PRO A N 1
ATOM 1771 C CA . PRO A 1 224 ? 13.556 -35.551 -24.134 1.00 83.38 224 PRO A CA 1
ATOM 1772 C C . PRO A 1 224 ? 12.556 -34.976 -23.130 1.00 83.38 224 PRO A C 1
ATOM 1774 O O . PRO A 1 224 ? 12.328 -33.773 -23.065 1.00 83.38 224 PRO A O 1
ATOM 1777 N N . SER A 1 225 ? 11.942 -35.858 -22.345 1.00 89.75 225 SER A N 1
ATOM 1778 C CA . SER A 1 225 ? 11.073 -35.452 -21.243 1.00 89.75 225 SER A CA 1
ATOM 1779 C C . SER A 1 225 ? 11.904 -34.867 -20.096 1.00 89.75 225 SER A C 1
ATOM 1781 O O . SER A 1 225 ? 13.060 -35.261 -19.902 1.00 89.75 225 SER A O 1
ATOM 1783 N N . LEU A 1 226 ? 11.300 -34.011 -19.266 1.00 89.25 226 LEU A N 1
ATOM 1784 C CA . LEU A 1 226 ? 11.951 -33.453 -18.071 1.00 89.25 226 LEU A CA 1
ATOM 1785 C C . LEU A 1 226 ? 12.541 -34.541 -17.156 1.00 89.25 226 LEU A C 1
ATOM 1787 O O . LEU A 1 226 ? 13.615 -34.387 -16.587 1.00 89.25 226 LEU A O 1
ATOM 1791 N N . THR A 1 227 ? 11.888 -35.706 -17.085 1.00 92.25 227 THR A N 1
ATOM 1792 C CA . THR A 1 227 ? 12.363 -36.843 -16.279 1.00 92.25 227 THR A CA 1
ATOM 1793 C C . THR A 1 227 ? 13.653 -37.476 -16.805 1.00 92.25 227 THR A C 1
ATOM 1795 O O . THR A 1 227 ? 14.388 -38.098 -16.036 1.00 92.25 227 THR A O 1
ATOM 1798 N N . THR A 1 228 ? 13.955 -37.314 -18.097 1.00 93.19 228 THR A N 1
ATOM 1799 C CA . THR A 1 228 ? 15.151 -37.870 -18.750 1.00 93.19 228 THR A CA 1
ATOM 1800 C C . THR A 1 228 ? 16.341 -36.914 -18.766 1.00 93.19 228 THR A C 1
ATOM 1802 O O . THR A 1 228 ? 17.439 -37.338 -19.114 1.00 93.19 228 THR A O 1
ATOM 1805 N N . LEU A 1 229 ? 16.154 -35.654 -18.363 1.00 94.38 229 LEU A N 1
ATOM 1806 C CA . LEU A 1 229 ? 17.241 -34.682 -18.264 1.00 94.38 229 LEU A CA 1
ATOM 1807 C C . LEU A 1 229 ? 18.214 -35.029 -17.124 1.00 94.38 229 LEU A C 1
ATOM 1809 O O . LEU A 1 229 ? 17.826 -35.581 -16.085 1.00 94.38 229 LEU A O 1
ATOM 1813 N N . HIS A 1 230 ? 19.493 -34.726 -17.359 1.00 95.56 230 HIS A N 1
ATOM 1814 C CA . HIS A 1 230 ? 20.565 -34.856 -16.373 1.00 95.56 230 HIS A CA 1
ATOM 1815 C C . HIS A 1 230 ? 20.376 -33.830 -15.249 1.00 95.56 230 HIS A C 1
ATOM 1817 O O . HIS A 1 230 ? 19.883 -32.730 -15.500 1.00 95.56 230 HIS A O 1
ATOM 1823 N N . SER A 1 231 ? 20.794 -34.168 -14.028 1.00 94.69 231 SER A N 1
ATOM 1824 C CA . SER A 1 231 ? 20.597 -33.345 -12.827 1.00 94.69 231 SER A CA 1
ATOM 1825 C C . SER A 1 231 ? 21.142 -31.916 -12.976 1.00 94.69 231 SER A C 1
ATOM 1827 O O . SER A 1 231 ? 20.485 -30.969 -12.566 1.00 94.69 231 SER A O 1
ATOM 1829 N N . THR A 1 232 ? 22.284 -31.749 -13.649 1.00 94.31 232 THR A N 1
ATOM 1830 C CA . THR A 1 232 ? 22.898 -30.443 -13.955 1.00 94.31 232 THR A CA 1
ATOM 1831 C C . THR A 1 232 ? 21.993 -29.547 -14.803 1.00 94.31 232 THR A C 1
ATOM 1833 O O . THR A 1 232 ? 21.770 -28.396 -14.456 1.00 94.31 232 THR A O 1
ATOM 1836 N N . ASN A 1 233 ? 21.402 -30.085 -15.876 1.00 94.06 233 ASN A N 1
ATOM 1837 C CA . ASN A 1 233 ? 20.495 -29.323 -16.743 1.00 94.06 233 ASN A CA 1
ATOM 1838 C C . ASN A 1 233 ? 19.165 -29.034 -16.042 1.00 94.06 233 ASN A C 1
ATOM 1840 O O . ASN A 1 233 ? 18.552 -27.999 -16.278 1.00 94.06 233 ASN A O 1
ATOM 1844 N N . LEU A 1 234 ? 18.724 -29.946 -15.171 1.00 95.19 234 LEU A N 1
ATOM 1845 C CA . LEU A 1 234 ? 17.550 -29.738 -14.330 1.00 95.19 234 LEU A CA 1
ATOM 1846 C C . LEU A 1 234 ? 17.752 -28.544 -13.383 1.00 95.19 234 LEU A C 1
ATOM 1848 O O . LEU A 1 234 ? 16.833 -27.760 -13.195 1.00 95.19 234 LEU A O 1
ATOM 1852 N N . MET A 1 235 ? 18.962 -28.389 -12.838 1.00 95.12 235 MET A N 1
ATOM 1853 C CA . MET A 1 235 ? 19.326 -27.300 -11.929 1.00 95.12 235 MET A CA 1
ATOM 1854 C C . MET A 1 235 ? 19.299 -25.934 -12.619 1.00 95.12 235 MET A C 1
ATOM 1856 O O . MET A 1 235 ? 18.772 -24.990 -12.049 1.00 95.12 235 MET A O 1
ATOM 1860 N N . VAL A 1 236 ? 19.766 -25.858 -13.870 1.00 95.69 236 VAL A N 1
ATOM 1861 C CA . VAL A 1 236 ? 19.666 -24.636 -14.691 1.00 95.69 236 VAL A CA 1
ATOM 1862 C C . VAL A 1 236 ? 18.205 -24.275 -14.960 1.00 95.69 236 VAL A C 1
ATOM 1864 O O . VAL A 1 236 ? 17.835 -23.114 -14.896 1.00 95.69 236 VAL A O 1
ATOM 1867 N N . VAL A 1 237 ? 17.336 -25.259 -15.222 1.00 93.25 237 VAL A N 1
ATOM 1868 C CA . VAL A 1 237 ? 15.892 -24.996 -15.372 1.00 93.25 237 VAL A CA 1
ATOM 1869 C C . VAL A 1 237 ? 15.274 -24.536 -14.046 1.00 93.25 237 VAL A C 1
ATOM 1871 O O . VAL A 1 237 ? 14.425 -23.651 -14.043 1.00 93.25 237 VAL A O 1
ATOM 1874 N N . PHE A 1 238 ? 15.705 -25.115 -12.923 1.00 95.88 238 PHE A N 1
ATOM 1875 C CA . PHE A 1 238 ? 15.239 -24.754 -11.582 1.00 95.88 238 PHE A CA 1
ATOM 1876 C C . PHE A 1 238 ? 15.739 -23.390 -11.101 1.00 95.88 238 PHE A C 1
ATOM 1878 O O . PHE A 1 238 ? 15.090 -22.802 -10.249 1.00 95.88 238 PHE A O 1
ATOM 1885 N N . GLU A 1 239 ? 16.821 -22.853 -11.661 1.00 96.00 239 GLU A N 1
ATOM 1886 C CA . GLU A 1 239 ? 17.280 -21.485 -11.384 1.00 96.00 239 GLU A CA 1
ATOM 1887 C C . GLU A 1 239 ? 16.237 -20.425 -11.787 1.00 96.00 239 GLU A C 1
ATOM 1889 O O . GLU A 1 239 ? 16.173 -19.356 -11.186 1.00 96.00 239 GLU A O 1
ATOM 1894 N N . TYR A 1 240 ? 15.380 -20.741 -12.763 1.00 95.50 240 TYR A N 1
ATOM 1895 C CA . TYR A 1 240 ? 14.316 -19.856 -13.245 1.00 95.50 240 TYR A CA 1
ATOM 1896 C C . TYR A 1 240 ? 12.938 -20.138 -12.627 1.00 95.50 240 TYR A C 1
ATOM 1898 O O . TYR A 1 240 ? 11.958 -19.518 -13.043 1.00 95.50 240 TYR A O 1
ATOM 1906 N N . LEU A 1 241 ? 12.832 -21.089 -11.693 1.00 95.31 241 LEU A N 1
ATOM 1907 C CA . LEU A 1 241 ? 11.566 -21.495 -11.078 1.00 95.31 241 LEU A CA 1
ATOM 1908 C C . LEU A 1 241 ? 11.607 -21.292 -9.565 1.00 95.31 241 LEU A C 1
ATOM 1910 O O . LEU A 1 241 ? 12.601 -21.601 -8.909 1.00 95.31 241 LEU A O 1
ATOM 1914 N N . ASP A 1 242 ? 10.491 -20.843 -8.994 1.00 96.56 242 ASP A N 1
ATOM 1915 C CA . ASP A 1 242 ? 10.369 -20.727 -7.546 1.00 96.56 242 ASP A CA 1
ATOM 1916 C C . ASP A 1 242 ? 10.297 -22.114 -6.889 1.00 96.56 242 ASP A C 1
ATOM 1918 O O . ASP A 1 242 ? 9.860 -23.105 -7.482 1.00 96.56 242 ASP A O 1
ATOM 1922 N N . ALA A 1 243 ? 10.679 -22.197 -5.612 1.00 94.75 243 ALA A N 1
ATOM 1923 C CA . ALA A 1 243 ? 10.677 -23.458 -4.864 1.00 94.75 243 ALA A CA 1
ATOM 1924 C C . ALA A 1 243 ? 9.298 -24.155 -4.862 1.00 94.75 243 ALA A C 1
ATOM 1926 O O . ALA A 1 243 ? 9.220 -25.385 -4.880 1.00 94.75 243 ALA A O 1
ATOM 1927 N N . ILE A 1 244 ? 8.213 -23.373 -4.874 1.00 91.56 244 ILE A N 1
ATOM 1928 C CA . ILE A 1 244 ? 6.835 -23.877 -4.945 1.00 91.56 244 ILE A CA 1
ATOM 1929 C C . ILE A 1 244 ? 6.548 -24.488 -6.322 1.00 91.56 244 ILE A C 1
ATOM 1931 O O . ILE A 1 244 ? 5.959 -25.567 -6.394 1.00 91.56 244 ILE A O 1
ATOM 1935 N N . ASP A 1 245 ? 7.017 -23.866 -7.405 1.00 96.44 245 ASP A N 1
ATOM 1936 C CA . ASP A 1 245 ? 6.839 -24.374 -8.768 1.00 96.44 245 ASP A CA 1
ATOM 1937 C C . ASP A 1 245 ? 7.629 -25.661 -8.995 1.00 96.44 245 ASP A C 1
ATOM 1939 O O . ASP A 1 245 ? 7.104 -26.625 -9.560 1.00 96.44 245 ASP A O 1
ATOM 1943 N N . ILE A 1 246 ? 8.863 -25.724 -8.483 1.00 95.19 246 ILE A N 1
ATOM 1944 C CA . ILE A 1 246 ? 9.684 -26.940 -8.510 1.00 95.19 246 ILE A CA 1
ATOM 1945 C C . ILE A 1 246 ? 8.960 -28.074 -7.773 1.00 95.19 246 ILE A C 1
ATOM 1947 O O . ILE A 1 246 ? 8.902 -29.197 -8.281 1.00 95.19 246 ILE A O 1
ATOM 1951 N N . LEU A 1 247 ? 8.360 -27.788 -6.611 1.00 93.75 247 LEU A N 1
ATOM 1952 C CA . LEU A 1 247 ? 7.625 -28.775 -5.822 1.00 93.75 247 LEU A CA 1
ATOM 1953 C C . LEU A 1 247 ? 6.326 -29.225 -6.512 1.00 93.75 247 LEU A C 1
ATOM 1955 O O . LEU A 1 247 ? 6.070 -30.427 -6.590 1.00 93.75 247 LEU A O 1
ATOM 1959 N N . ASN A 1 248 ? 5.537 -28.299 -7.058 1.00 93.50 248 ASN A N 1
ATOM 1960 C CA . ASN A 1 248 ? 4.311 -28.609 -7.801 1.00 93.50 248 ASN A CA 1
ATOM 1961 C C . ASN A 1 248 ? 4.618 -29.438 -9.055 1.00 93.50 248 ASN A C 1
ATOM 1963 O O . ASN A 1 248 ? 3.961 -30.445 -9.324 1.00 93.50 248 ASN A O 1
ATOM 1967 N N . MET A 1 249 ? 5.672 -29.079 -9.791 1.00 93.62 249 MET A N 1
ATOM 1968 C CA . MET A 1 249 ? 6.113 -29.831 -10.962 1.00 93.62 249 MET A CA 1
ATOM 1969 C C . MET A 1 249 ? 6.625 -31.221 -10.567 1.00 93.62 249 MET A C 1
ATOM 1971 O O . MET A 1 249 ? 6.285 -32.213 -11.217 1.00 93.62 249 MET A O 1
ATOM 1975 N N . ALA A 1 250 ? 7.367 -31.328 -9.464 1.00 93.81 250 ALA A N 1
ATOM 1976 C CA . ALA A 1 250 ? 7.807 -32.598 -8.902 1.00 93.81 250 ALA A CA 1
ATOM 1977 C C . ALA A 1 250 ? 6.629 -33.505 -8.499 1.00 93.81 250 ALA A C 1
ATOM 1979 O O . ALA A 1 250 ? 6.668 -34.704 -8.773 1.00 93.81 250 ALA A O 1
ATOM 1980 N N . GLN A 1 251 ? 5.554 -32.952 -7.927 1.00 93.94 251 GLN A N 1
ATOM 1981 C CA . GLN A 1 251 ? 4.357 -33.714 -7.540 1.00 93.94 251 GLN A CA 1
ATOM 1982 C C . GLN A 1 251 ? 3.642 -34.368 -8.734 1.00 93.94 251 GLN A C 1
ATOM 1984 O O . GLN A 1 251 ? 3.044 -35.432 -8.575 1.00 93.94 251 GLN A O 1
ATOM 1989 N N . THR A 1 252 ? 3.746 -33.799 -9.941 1.00 92.31 252 THR A N 1
ATOM 1990 C CA . THR A 1 252 ? 3.142 -34.399 -11.148 1.00 92.31 252 THR A CA 1
ATOM 1991 C C . THR A 1 252 ? 3.846 -35.676 -11.621 1.00 92.31 252 THR A C 1
ATOM 1993 O O . THR A 1 252 ? 3.272 -36.451 -12.389 1.00 92.31 252 THR A O 1
ATOM 1996 N N . SER A 1 253 ? 5.084 -35.931 -11.178 1.00 92.94 253 SER A N 1
ATOM 1997 C CA . SER A 1 253 ? 5.877 -37.082 -11.611 1.00 92.94 253 SER A CA 1
ATOM 1998 C C . SER A 1 253 ? 6.753 -37.622 -10.487 1.00 92.94 253 SER A C 1
ATOM 2000 O O . SER A 1 253 ? 7.776 -37.039 -10.138 1.00 92.94 253 SER A O 1
ATOM 2002 N N . VAL A 1 254 ? 6.432 -38.826 -10.004 1.00 91.88 254 VAL A N 1
ATOM 2003 C CA . VAL A 1 254 ? 7.184 -39.521 -8.938 1.00 91.88 254 VAL A CA 1
ATOM 2004 C C . VAL A 1 254 ? 8.686 -39.627 -9.251 1.00 91.88 254 VAL A C 1
ATOM 2006 O O . VAL A 1 254 ? 9.527 -39.497 -8.364 1.00 91.88 254 VAL A O 1
ATOM 2009 N N . LYS A 1 255 ? 9.049 -39.812 -10.530 1.00 93.62 255 LYS A N 1
ATOM 2010 C CA . LYS A 1 255 ? 10.457 -39.866 -10.966 1.00 93.62 255 LYS A CA 1
ATOM 2011 C C . LYS A 1 255 ? 11.154 -38.507 -10.874 1.00 93.62 255 LYS A C 1
ATOM 2013 O O . LYS A 1 255 ? 12.343 -38.463 -10.574 1.00 93.62 255 LYS A O 1
ATOM 2018 N N . LEU A 1 256 ? 10.437 -37.418 -11.158 1.00 94.25 256 LEU A N 1
ATOM 2019 C CA . LEU A 1 256 ? 10.966 -36.062 -11.018 1.00 94.25 256 LEU A CA 1
ATOM 2020 C C . LEU A 1 256 ? 11.095 -35.693 -9.537 1.00 94.25 256 LEU A C 1
ATOM 2022 O O . LEU A 1 256 ? 12.125 -35.157 -9.149 1.00 94.25 256 LEU A O 1
ATOM 2026 N N . TYR A 1 257 ? 10.117 -36.079 -8.712 1.00 94.69 257 TYR A N 1
ATOM 2027 C CA . TYR A 1 257 ? 10.164 -35.903 -7.261 1.00 94.69 257 TYR A CA 1
ATOM 2028 C C . TYR A 1 257 ? 11.393 -36.549 -6.627 1.00 94.69 257 TYR A C 1
ATOM 2030 O O . TYR A 1 257 ? 12.122 -35.880 -5.907 1.00 94.69 257 TYR A O 1
ATOM 2038 N N . SER A 1 258 ? 11.699 -37.805 -6.964 1.00 93.69 258 SER A N 1
ATOM 2039 C CA . SER A 1 258 ? 12.902 -38.477 -6.450 1.00 93.69 258 SER A CA 1
ATOM 2040 C C . SER A 1 258 ? 14.206 -37.789 -6.885 1.00 93.69 258 SER A C 1
ATOM 2042 O O . SER A 1 258 ? 15.159 -37.737 -6.111 1.00 93.69 258 SER A O 1
ATOM 2044 N N . LYS A 1 259 ? 14.256 -37.217 -8.098 1.00 94.00 259 LYS A N 1
ATOM 2045 C CA . LYS A 1 259 ? 15.414 -36.433 -8.560 1.00 94.00 259 LYS A CA 1
ATOM 2046 C C . LYS A 1 259 ? 15.545 -35.096 -7.832 1.00 94.00 259 LYS A C 1
ATOM 2048 O O . LYS A 1 259 ? 16.657 -34.705 -7.505 1.00 94.00 259 LYS A O 1
ATOM 2053 N N . VAL A 1 260 ? 14.430 -34.407 -7.598 1.00 94.50 260 VAL A N 1
ATOM 2054 C CA . VAL A 1 260 ? 14.377 -33.136 -6.859 1.00 94.50 260 VAL A CA 1
ATOM 2055 C C . VAL A 1 260 ? 14.771 -33.367 -5.398 1.00 94.50 260 VAL A C 1
ATOM 2057 O O . VAL A 1 260 ? 15.619 -32.650 -4.881 1.00 94.50 260 VAL A O 1
ATOM 2060 N N . ASP A 1 261 ? 14.254 -34.420 -4.765 1.00 93.81 261 ASP A N 1
ATOM 2061 C CA . ASP A 1 261 ? 14.641 -34.834 -3.411 1.00 93.81 261 ASP A CA 1
ATOM 2062 C C . ASP A 1 261 ? 16.145 -35.153 -3.326 1.00 93.81 261 ASP A C 1
ATOM 2064 O O . ASP A 1 261 ? 16.821 -34.695 -2.408 1.00 93.81 261 ASP A O 1
ATOM 2068 N N . GLY A 1 262 ? 16.707 -35.830 -4.338 1.00 93.31 262 GLY A N 1
ATOM 2069 C CA . GLY A 1 262 ? 18.150 -36.081 -4.434 1.00 93.31 262 GLY A CA 1
ATOM 2070 C C . GLY A 1 262 ? 19.010 -34.834 -4.693 1.00 93.31 262 GLY A C 1
ATOM 2071 O O . GLY A 1 262 ? 20.142 -34.777 -4.221 1.00 93.31 262 GLY A O 1
ATOM 2072 N N . LEU A 1 263 ? 18.492 -33.838 -5.421 1.00 93.75 263 LEU A N 1
ATOM 2073 C CA . LEU A 1 263 ? 19.192 -32.580 -5.725 1.00 93.75 263 LEU A CA 1
ATOM 2074 C C . LEU A 1 263 ? 19.207 -31.608 -4.541 1.00 93.75 263 LEU A C 1
ATOM 2076 O O . LEU A 1 263 ? 20.224 -30.966 -4.294 1.00 93.75 263 LEU A O 1
ATOM 2080 N N . PHE A 1 264 ? 18.090 -31.500 -3.821 1.00 92.75 264 PHE A N 1
ATOM 2081 C CA . PHE A 1 264 ? 17.925 -30.537 -2.727 1.00 92.75 264 PHE A CA 1
ATOM 2082 C C . PHE A 1 264 ? 18.072 -31.160 -1.339 1.00 92.75 264 PHE A C 1
ATOM 2084 O O . PHE A 1 264 ? 18.059 -30.441 -0.342 1.00 92.75 264 PHE A O 1
ATOM 2091 N N . GLY A 1 265 ? 18.214 -32.484 -1.256 1.00 88.31 265 GLY A N 1
ATOM 2092 C CA . GLY A 1 265 ? 18.363 -33.187 0.011 1.00 88.31 265 GLY A CA 1
ATOM 2093 C C . GLY A 1 265 ? 17.161 -32.983 0.931 1.00 88.31 265 GLY A C 1
ATOM 2094 O O . GLY A 1 265 ? 17.351 -32.823 2.135 1.00 88.31 265 GLY A O 1
ATOM 2095 N N . LEU A 1 266 ? 15.934 -33.004 0.388 1.00 82.50 266 LEU A N 1
ATOM 2096 C CA . LEU A 1 266 ? 14.684 -32.801 1.147 1.00 82.50 266 LEU A CA 1
ATOM 2097 C C . LEU A 1 266 ? 14.399 -33.926 2.167 1.00 82.50 266 LEU A C 1
ATOM 2099 O O . LEU A 1 266 ? 13.382 -33.907 2.860 1.00 82.50 266 LEU A O 1
ATOM 2103 N N . GLY A 1 267 ? 15.341 -34.856 2.347 1.00 61.03 267 GLY A N 1
ATOM 2104 C CA . GLY A 1 267 ? 15.393 -35.762 3.488 1.00 61.03 267 GLY A CA 1
ATOM 2105 C C . GLY A 1 267 ? 14.439 -36.944 3.368 1.00 61.03 267 GLY A C 1
ATOM 2106 O O . GLY A 1 267 ? 14.212 -37.640 4.358 1.00 61.03 267 GLY A O 1
ATOM 2107 N N . GLY A 1 268 ? 13.921 -37.215 2.168 1.00 55.91 268 GLY A N 1
ATOM 2108 C CA . GLY A 1 268 ? 13.032 -38.332 1.865 1.00 55.91 268 GLY A CA 1
ATOM 2109 C C . GLY A 1 268 ? 13.713 -39.699 1.781 1.00 55.91 268 GLY A C 1
ATOM 2110 O O . GLY A 1 268 ? 13.183 -40.596 1.125 1.00 55.91 268 GLY A O 1
ATOM 2111 N N . THR A 1 269 ? 14.855 -39.907 2.450 1.00 48.97 269 THR A N 1
ATOM 2112 C CA . THR A 1 269 ? 15.481 -41.229 2.587 1.00 48.97 269 THR A CA 1
ATOM 2113 C C . THR A 1 269 ? 14.619 -42.111 3.491 1.00 48.97 269 THR A C 1
ATOM 2115 O O . THR A 1 269 ? 14.962 -42.408 4.638 1.00 48.97 269 THR A O 1
ATOM 2118 N N . ILE A 1 270 ? 13.483 -42.578 2.969 1.00 46.47 270 ILE A N 1
ATOM 2119 C CA . ILE A 1 270 ? 12.888 -43.819 3.439 1.00 46.47 270 ILE A CA 1
ATOM 2120 C C . ILE A 1 270 ? 13.952 -44.873 3.172 1.00 46.47 270 ILE A C 1
ATOM 2122 O O . ILE A 1 270 ? 14.260 -45.220 2.034 1.00 46.47 270 ILE A O 1
ATOM 2126 N N . VAL A 1 271 ? 14.545 -45.329 4.265 1.00 43.00 271 VAL A N 1
ATOM 2127 C CA . VAL A 1 271 ? 15.387 -46.508 4.366 1.00 43.00 271 VAL A CA 1
ATOM 2128 C C . VAL A 1 271 ? 14.637 -47.694 3.747 1.00 43.00 271 VAL A C 1
ATOM 2130 O O . VAL A 1 271 ? 13.934 -48.437 4.422 1.00 43.00 271 VAL A O 1
ATOM 2133 N N . ALA A 1 272 ? 14.786 -47.873 2.441 1.00 40.75 272 ALA A N 1
ATOM 2134 C CA . ALA A 1 272 ? 14.557 -49.122 1.740 1.00 40.75 272 ALA A CA 1
ATOM 2135 C C . ALA A 1 272 ? 15.893 -49.467 1.087 1.00 40.75 272 ALA A C 1
ATOM 2137 O O . ALA A 1 272 ? 16.260 -48.948 0.036 1.00 40.75 272 ALA A O 1
ATOM 2138 N N . GLY A 1 273 ? 16.677 -50.266 1.810 1.00 44.34 273 GLY A N 1
ATOM 2139 C CA . GLY A 1 273 ? 18.032 -50.630 1.433 1.00 44.34 273 GLY A CA 1
ATOM 2140 C C . GLY A 1 273 ? 18.114 -51.176 0.012 1.00 44.34 273 GLY A C 1
ATOM 2141 O O . GLY A 1 273 ? 17.419 -52.117 -0.352 1.00 44.34 273 GLY A O 1
ATOM 2142 N N . SER A 1 274 ? 19.014 -50.598 -0.772 1.00 36.19 274 SER A N 1
ATOM 2143 C CA . SER A 1 274 ? 19.589 -51.212 -1.965 1.00 36.19 274 SER A CA 1
ATOM 2144 C C . SER A 1 274 ? 21.063 -50.832 -1.988 1.00 36.19 274 SER A C 1
ATOM 2146 O O . SER A 1 274 ? 21.467 -49.821 -2.549 1.00 36.19 274 SER A O 1
ATOM 2148 N N . ARG A 1 275 ? 21.857 -51.633 -1.275 1.00 46.31 275 ARG A N 1
ATOM 2149 C CA . ARG A 1 275 ? 23.288 -51.776 -1.532 1.00 46.31 275 ARG A CA 1
ATOM 2150 C C . ARG A 1 275 ? 23.448 -52.478 -2.884 1.00 46.31 275 ARG A C 1
ATOM 2152 O O . ARG A 1 275 ? 23.107 -53.653 -2.978 1.00 46.31 275 ARG A O 1
ATOM 2159 N N . SER A 1 276 ? 24.029 -51.791 -3.851 1.00 40.62 276 SER A N 1
ATOM 2160 C CA . SER A 1 276 ? 24.866 -52.348 -4.924 1.00 40.62 276 SER A CA 1
ATOM 2161 C C . SER A 1 276 ? 25.722 -51.170 -5.400 1.00 40.62 276 SER A C 1
ATOM 2163 O O . SER A 1 276 ? 25.158 -50.160 -5.807 1.00 40.62 276 SER A O 1
ATOM 2165 N N . LEU A 1 277 ? 27.009 -51.080 -5.044 1.00 48.94 277 LEU A N 1
ATOM 2166 C CA . LEU A 1 277 ? 28.132 -51.794 -5.679 1.00 48.94 277 LEU A CA 1
ATOM 2167 C C . LEU A 1 277 ? 28.030 -51.752 -7.204 1.00 48.94 277 LEU A C 1
ATOM 2169 O O . LEU A 1 277 ? 27.040 -52.251 -7.722 1.00 48.94 277 LEU A O 1
ATOM 2173 N N . ASP A 1 278 ? 29.040 -51.103 -7.790 1.00 42.88 278 ASP A N 1
ATOM 2174 C CA . ASP A 1 278 ? 29.527 -51.028 -9.182 1.00 42.88 278 ASP A CA 1
ATOM 2175 C C . ASP A 1 278 ? 30.076 -49.582 -9.293 1.00 42.88 278 ASP A C 1
ATOM 2177 O O . ASP A 1 278 ? 29.314 -48.625 -9.417 1.00 42.88 278 ASP A O 1
ATOM 2181 N N . GLU A 1 279 ? 31.319 -49.265 -8.899 1.00 51.69 279 GLU A N 1
ATOM 2182 C CA . GLU A 1 279 ? 32.595 -49.700 -9.504 1.00 51.69 279 GLU A CA 1
ATOM 2183 C C . GLU A 1 279 ? 32.506 -49.800 -11.028 1.00 51.69 279 GLU A C 1
ATOM 2185 O O . GLU A 1 279 ? 32.032 -50.800 -11.535 1.00 51.69 279 GLU A O 1
ATOM 2190 N N . ASP A 1 280 ? 32.914 -48.713 -11.692 1.00 43.28 280 ASP A N 1
ATOM 2191 C CA . ASP A 1 280 ? 33.584 -48.624 -13.000 1.00 43.28 280 ASP A CA 1
ATOM 2192 C C . ASP A 1 280 ? 34.029 -47.143 -13.104 1.00 43.28 280 ASP A C 1
ATOM 2194 O O . ASP A 1 280 ? 33.209 -46.231 -13.203 1.00 43.28 280 ASP A O 1
ATOM 2198 N N . GLU A 1 281 ? 35.261 -46.776 -12.744 1.00 49.53 281 GLU A N 1
ATOM 2199 C CA . GLU A 1 281 ? 36.465 -46.923 -13.574 1.00 49.53 281 GLU A CA 1
ATOM 2200 C C . GLU A 1 281 ? 36.283 -46.271 -14.952 1.00 49.53 281 GLU A C 1
ATOM 2202 O O . GLU A 1 281 ? 35.846 -46.915 -15.893 1.00 49.53 281 GLU A O 1
ATOM 2207 N N . TYR A 1 282 ? 36.634 -44.985 -15.070 1.00 52.28 282 TYR A N 1
ATOM 2208 C CA . TYR A 1 282 ? 37.138 -44.417 -16.323 1.00 52.28 282 TYR A CA 1
ATOM 2209 C C . TYR A 1 282 ? 38.172 -43.325 -16.019 1.00 52.28 282 TYR A C 1
ATOM 2211 O O . TYR A 1 282 ? 37.850 -42.211 -15.604 1.00 52.28 282 TYR A O 1
ATOM 2219 N N . GLU A 1 283 ? 39.432 -43.724 -16.194 1.00 47.06 283 GLU A N 1
ATOM 2220 C CA . GLU A 1 283 ? 40.610 -42.888 -16.429 1.00 47.06 283 GLU A CA 1
ATOM 2221 C C . GLU A 1 283 ? 40.547 -42.183 -17.802 1.00 47.06 283 GLU A C 1
ATOM 2223 O O . GLU A 1 283 ? 39.690 -42.495 -18.630 1.00 47.06 283 GLU A O 1
ATOM 2228 N N . SER A 1 284 ? 41.557 -41.332 -18.041 1.00 39.19 284 SER A N 1
ATOM 2229 C CA . SER A 1 284 ? 41.948 -40.522 -19.217 1.00 39.19 284 SER A CA 1
ATOM 2230 C C . SER A 1 284 ? 41.407 -39.084 -19.212 1.00 39.19 284 SER A C 1
ATOM 2232 O O . SER A 1 284 ? 40.211 -38.852 -19.336 1.00 39.19 284 SER A O 1
ATOM 2234 N N . GLU A 1 285 ? 42.196 -38.083 -18.796 1.00 44.47 285 GLU A N 1
ATOM 2235 C CA . GLU A 1 285 ? 43.402 -37.491 -19.430 1.00 44.47 285 GLU A CA 1
ATOM 2236 C C . GLU A 1 285 ? 43.120 -36.836 -20.791 1.00 44.47 285 GLU A C 1
ATOM 2238 O O . GLU A 1 285 ? 42.956 -37.533 -21.781 1.00 44.47 285 GLU A O 1
ATOM 2243 N N . GLU A 1 286 ? 43.104 -35.497 -20.806 1.00 44.81 286 GLU A N 1
ATOM 2244 C CA . GLU A 1 286 ? 43.506 -34.593 -21.906 1.00 44.81 286 GLU A CA 1
ATOM 2245 C C . GLU A 1 286 ? 43.447 -33.161 -21.325 1.00 44.81 286 GLU A C 1
ATOM 2247 O O . GLU A 1 286 ? 42.385 -32.649 -20.981 1.00 44.81 286 GLU A O 1
ATOM 2252 N N . GLU A 1 287 ? 44.549 -32.639 -20.788 1.00 37.97 287 GLU A N 1
ATOM 2253 C CA . GLU A 1 287 ? 45.607 -31.886 -21.483 1.00 37.97 287 GLU A CA 1
ATOM 2254 C C . GLU A 1 287 ? 45.143 -30.483 -21.939 1.00 37.97 287 GLU A C 1
ATOM 2256 O O . GLU A 1 287 ? 44.308 -30.304 -22.820 1.00 37.97 287 GLU A O 1
ATOM 2261 N N . LEU A 1 288 ? 45.689 -29.473 -21.250 1.00 50.78 288 LEU A N 1
ATOM 2262 C CA . LEU A 1 288 ? 45.508 -28.034 -21.473 1.00 50.78 288 LEU A CA 1
ATOM 2263 C C . LEU A 1 288 ? 46.023 -27.606 -22.861 1.00 50.78 288 LEU A C 1
ATOM 2265 O O . LEU A 1 288 ? 46.872 -28.275 -23.449 1.00 50.78 288 LEU A O 1
ATOM 2269 N N . PRO A 1 289 ? 45.704 -26.372 -23.286 1.00 48.88 289 PRO A N 1
ATOM 2270 C CA . PRO A 1 289 ? 46.837 -25.452 -23.350 1.00 48.88 289 PRO A CA 1
ATOM 2271 C C . PRO A 1 289 ? 46.583 -24.097 -22.688 1.00 48.88 289 PRO A C 1
ATOM 2273 O O . PRO A 1 289 ? 45.491 -23.534 -22.685 1.00 48.88 289 PRO A O 1
ATOM 2276 N N . ALA A 1 290 ? 47.682 -23.606 -22.128 1.00 42.44 290 ALA A N 1
ATOM 2277 C CA . ALA A 1 290 ? 47.880 -22.319 -21.498 1.00 42.44 290 ALA A CA 1
ATOM 2278 C C . ALA A 1 290 ? 47.534 -21.132 -22.412 1.00 42.44 290 ALA A C 1
ATOM 2280 O O . ALA A 1 290 ? 47.937 -21.096 -23.574 1.00 42.44 290 ALA A O 1
ATOM 2281 N N . VAL A 1 291 ? 46.904 -20.107 -21.834 1.00 40.84 291 VAL A N 1
ATOM 2282 C CA . VAL A 1 291 ? 46.897 -18.746 -22.381 1.00 40.84 291 VAL A CA 1
ATOM 2283 C C . VAL A 1 291 ? 47.496 -17.814 -21.329 1.00 40.84 291 VAL A C 1
ATOM 2285 O O . VAL A 1 291 ? 46.862 -17.467 -20.340 1.00 40.84 291 VAL A O 1
ATOM 2288 N N . ILE A 1 292 ? 48.793 -17.583 -21.526 1.00 40.78 292 ILE A N 1
ATOM 2289 C CA . ILE A 1 292 ? 49.530 -16.312 -21.484 1.00 40.78 292 ILE A CA 1
ATOM 2290 C C . ILE A 1 292 ? 49.033 -15.267 -20.470 1.00 40.78 292 ILE A C 1
ATOM 2292 O O . ILE A 1 292 ? 48.031 -14.587 -20.671 1.00 40.78 292 ILE A O 1
ATOM 2296 N N . LEU A 1 293 ? 49.843 -15.140 -19.417 1.00 47.03 293 LEU A N 1
ATOM 2297 C CA . LEU A 1 293 ? 50.067 -13.942 -18.615 1.00 47.03 293 LEU A CA 1
ATOM 2298 C C . LEU A 1 293 ? 50.937 -12.951 -19.412 1.00 47.03 293 LEU A C 1
ATOM 2300 O O . LEU A 1 293 ? 52.018 -13.336 -19.851 1.00 47.03 293 LEU A O 1
ATOM 2304 N N . GLU A 1 294 ? 50.479 -11.708 -19.525 1.00 53.78 294 GLU A N 1
ATOM 2305 C CA . GLU A 1 294 ? 51.274 -10.469 -19.629 1.00 53.78 294 GLU A CA 1
ATOM 2306 C C . GLU A 1 294 ? 50.535 -9.503 -18.673 1.00 53.78 294 GLU A C 1
ATOM 2308 O O . GLU A 1 294 ? 49.316 -9.362 -18.791 1.00 53.78 294 GLU A O 1
ATOM 2313 N N . ASP A 1 295 ? 51.048 -9.174 -17.484 1.00 45.00 295 ASP A N 1
ATOM 2314 C CA . ASP A 1 295 ? 52.134 -8.236 -17.137 1.00 45.00 295 ASP A CA 1
ATOM 2315 C C . ASP A 1 295 ? 51.916 -6.798 -17.665 1.00 45.00 295 ASP A C 1
ATOM 2317 O O . ASP A 1 295 ? 51.612 -6.599 -18.837 1.00 45.00 295 ASP A O 1
ATOM 2321 N N . ASP A 1 296 ? 52.121 -5.841 -16.744 1.00 41.94 296 ASP A N 1
ATOM 2322 C CA . ASP A 1 296 ? 52.190 -4.368 -16.869 1.00 41.94 296 ASP A CA 1
ATOM 2323 C C . ASP A 1 296 ? 50.825 -3.617 -16.906 1.00 41.94 296 ASP A C 1
ATOM 2325 O O . ASP A 1 296 ? 49.930 -3.939 -17.678 1.00 41.94 296 ASP A O 1
ATOM 2329 N N . ASP A 1 297 ? 50.498 -2.637 -16.049 1.00 49.09 297 ASP A N 1
ATOM 2330 C CA . ASP A 1 297 ? 51.327 -1.631 -15.380 1.00 49.09 297 ASP A CA 1
ATOM 2331 C C . ASP A 1 297 ? 50.861 -1.265 -13.954 1.00 49.09 297 ASP A C 1
ATOM 2333 O O . ASP A 1 297 ? 49.690 -1.339 -13.568 1.00 49.09 297 ASP A O 1
ATOM 2337 N N . GLU A 1 298 ? 51.866 -0.819 -13.210 1.00 50.34 298 GLU A N 1
ATOM 2338 C CA . GLU A 1 298 ? 51.878 -0.165 -11.911 1.00 50.34 298 GLU A CA 1
ATOM 2339 C C . GLU A 1 298 ? 51.032 1.130 -11.870 1.00 50.34 298 GLU A C 1
ATOM 2341 O O . GLU A 1 298 ? 50.898 1.836 -12.865 1.00 50.34 298 GLU A O 1
ATOM 2346 N N . ASP A 1 299 ? 50.506 1.477 -10.689 1.00 44.69 299 ASP A N 1
ATOM 2347 C CA . ASP A 1 299 ? 50.882 2.693 -9.933 1.00 44.69 299 ASP A CA 1
ATOM 2348 C C . ASP A 1 299 ? 49.721 3.297 -9.106 1.00 44.69 299 ASP A C 1
ATOM 2350 O O . ASP A 1 299 ? 48.560 3.320 -9.514 1.00 44.69 299 ASP A O 1
ATOM 2354 N N . ASP A 1 300 ? 50.100 3.795 -7.926 1.00 41.47 300 ASP A N 1
ATOM 2355 C CA . ASP A 1 300 ? 49.359 4.606 -6.951 1.00 41.47 300 ASP A CA 1
ATOM 2356 C C . ASP A 1 300 ? 48.118 3.989 -6.261 1.00 41.47 300 ASP A C 1
ATOM 2358 O O . ASP A 1 300 ? 47.067 3.746 -6.833 1.00 41.47 300 ASP A O 1
ATOM 2362 N N . GLY A 1 301 ? 48.063 3.792 -4.945 1.00 34.12 301 GLY A N 1
ATOM 2363 C CA . GLY A 1 301 ? 48.874 4.347 -3.877 1.00 34.12 301 GLY A CA 1
ATOM 2364 C C . GLY A 1 301 ? 48.054 4.342 -2.580 1.00 34.12 301 GLY A C 1
ATOM 2365 O O . GLY A 1 301 ? 47.003 4.963 -2.482 1.00 34.12 301 GLY A O 1
ATOM 2366 N N . LEU A 1 302 ? 48.574 3.631 -1.576 1.00 39.78 302 LEU A N 1
ATOM 2367 C CA . LEU A 1 302 ? 48.576 4.005 -0.155 1.00 39.78 302 LEU A CA 1
ATOM 2368 C C . LEU A 1 302 ? 47.232 4.382 0.517 1.00 39.78 302 LEU A C 1
ATOM 2370 O O . LEU A 1 302 ? 46.798 5.529 0.488 1.00 39.78 302 LEU A O 1
ATOM 2374 N N . ASN A 1 303 ? 46.679 3.457 1.316 1.00 39.59 303 ASN A N 1
ATOM 2375 C CA . ASN A 1 303 ? 46.686 3.548 2.793 1.00 39.59 303 ASN A CA 1
ATOM 2376 C C . ASN A 1 303 ? 45.736 2.516 3.433 1.00 39.59 303 ASN A C 1
ATOM 2378 O O . ASN A 1 303 ? 44.570 2.802 3.695 1.00 39.59 303 ASN A O 1
ATOM 2382 N N . HIS A 1 304 ? 46.263 1.343 3.800 1.00 36.78 304 HIS A N 1
ATOM 2383 C CA . HIS A 1 304 ? 45.650 0.505 4.832 1.00 36.78 304 HIS A CA 1
ATOM 2384 C C . HIS A 1 304 ? 46.653 0.305 5.970 1.00 36.78 304 HIS A C 1
ATOM 2386 O O . HIS A 1 304 ? 47.597 -0.473 5.867 1.00 36.78 304 HIS A O 1
ATOM 2392 N N . VAL A 1 305 ? 46.439 1.027 7.074 1.00 36.88 305 VAL A N 1
ATOM 2393 C CA . VAL A 1 305 ? 47.139 0.807 8.344 1.00 36.88 305 VAL A CA 1
ATOM 2394 C C . VAL A 1 305 ? 46.196 0.068 9.289 1.00 36.88 305 VAL A C 1
ATOM 2396 O O . VAL A 1 305 ? 45.232 0.622 9.803 1.00 36.88 305 VAL A O 1
ATOM 2399 N N . THR A 1 306 ? 46.492 -1.201 9.523 1.00 44.44 306 THR A N 1
ATOM 2400 C CA . THR A 1 306 ? 46.362 -1.880 10.825 1.00 44.44 306 THR A CA 1
ATOM 2401 C C . THR A 1 306 ? 47.701 -2.601 11.025 1.00 44.44 306 THR A C 1
ATOM 2403 O O . THR A 1 306 ? 48.301 -2.963 10.011 1.00 44.44 306 THR A O 1
ATOM 2406 N N . PRO A 1 307 ? 48.239 -2.793 12.250 1.00 52.41 307 PRO A N 1
ATOM 2407 C CA . PRO A 1 307 ? 47.509 -3.423 13.358 1.00 52.41 307 PRO A CA 1
ATOM 2408 C C . PRO A 1 307 ? 47.917 -2.963 14.777 1.00 52.41 307 PRO A C 1
ATOM 2410 O O . PRO A 1 307 ? 48.940 -2.320 14.967 1.00 52.41 307 PRO A O 1
ATOM 2413 N N . MET A 1 308 ? 47.133 -3.346 15.796 1.00 33.88 308 MET A N 1
ATOM 2414 C CA . MET A 1 308 ? 47.615 -4.090 16.979 1.00 33.88 308 MET A CA 1
ATOM 2415 C C . MET A 1 308 ? 46.529 -4.252 18.066 1.00 33.88 308 MET A C 1
ATOM 2417 O O . MET A 1 308 ? 45.983 -3.288 18.590 1.00 33.88 308 MET A O 1
ATOM 2421 N N . LYS A 1 309 ? 46.279 -5.518 18.435 1.00 40.09 309 LYS A N 1
ATOM 2422 C CA . LYS A 1 309 ? 45.860 -5.998 19.778 1.00 40.09 309 LYS A CA 1
ATOM 2423 C C . LYS A 1 309 ? 47.010 -5.718 20.782 1.00 40.09 309 LYS A C 1
ATOM 2425 O O . LYS A 1 309 ? 48.136 -5.647 20.287 1.00 40.09 309 LYS A O 1
ATOM 2430 N N . PRO A 1 310 ? 46.847 -5.697 22.134 1.00 45.84 310 PRO A N 1
ATOM 2431 C CA . PRO A 1 310 ? 46.089 -6.700 22.914 1.00 45.84 310 PRO A CA 1
ATOM 2432 C C . PRO A 1 310 ? 45.432 -6.238 24.250 1.00 45.84 310 PRO A C 1
ATOM 2434 O O . PRO A 1 310 ? 45.700 -5.153 24.743 1.00 45.84 310 PRO A O 1
ATOM 2437 N N . SER A 1 311 ? 44.716 -7.181 24.899 1.00 30.69 311 SER A N 1
ATOM 2438 C CA . SER A 1 311 ? 44.401 -7.238 26.354 1.00 30.69 311 SER A CA 1
ATOM 2439 C C . SER A 1 311 ? 43.355 -6.220 26.856 1.00 30.69 311 SER A C 1
ATOM 2441 O O . SER A 1 311 ? 43.324 -5.102 26.377 1.00 30.69 311 SER A O 1
ATOM 2443 N N . SER A 1 312 ? 42.429 -6.475 27.784 1.00 34.41 312 SER A N 1
ATOM 2444 C CA . SER A 1 312 ? 42.329 -7.403 28.920 1.00 34.41 312 SER A CA 1
ATOM 2445 C C . SER A 1 312 ? 40.868 -7.435 29.436 1.00 34.41 312 SER A C 1
ATOM 2447 O O . SER A 1 312 ? 40.142 -6.487 29.172 1.00 34.41 312 SER A O 1
ATOM 2449 N N . SER A 1 313 ? 40.496 -8.484 30.196 1.00 35.25 313 SER A N 1
ATOM 2450 C CA . SER A 1 313 ? 39.597 -8.498 31.389 1.00 35.25 313 SER A CA 1
ATOM 2451 C C . SER A 1 313 ? 38.328 -7.609 31.395 1.00 35.25 313 SER A C 1
ATOM 2453 O O . SER A 1 313 ? 38.408 -6.404 31.230 1.00 35.25 313 SER A O 1
ATOM 2455 N N . ASP A 1 314 ? 37.133 -8.061 31.768 1.00 36.44 314 ASP A N 1
ATOM 2456 C CA . ASP A 1 314 ? 36.840 -8.731 33.033 1.00 36.44 314 ASP A CA 1
ATOM 2457 C C . ASP A 1 314 ? 35.347 -9.125 33.110 1.00 36.44 314 ASP A C 1
ATOM 2459 O O . ASP A 1 314 ? 34.503 -8.687 32.332 1.00 36.44 314 ASP A O 1
ATOM 2463 N N . LYS A 1 315 ? 35.079 -9.972 34.095 1.00 38.53 315 LYS A N 1
ATOM 2464 C CA . LYS A 1 315 ? 33.849 -10.673 34.493 1.00 38.53 315 LYS A CA 1
ATOM 2465 C C . LYS A 1 315 ? 32.585 -9.807 34.650 1.00 38.53 315 LYS A C 1
ATOM 2467 O O . LYS A 1 315 ? 32.676 -8.694 35.149 1.00 38.53 315 LYS A O 1
ATOM 2472 N N . SER A 1 316 ? 31.403 -10.412 34.452 1.00 34.12 316 SER A N 1
ATOM 2473 C CA . SER A 1 316 ? 30.343 -10.477 35.486 1.00 34.12 316 SER A CA 1
ATOM 2474 C C . SER A 1 316 ? 29.117 -11.287 35.024 1.00 34.12 316 SER A C 1
ATOM 2476 O O . SER A 1 316 ? 28.478 -10.961 34.028 1.00 34.12 316 SER A O 1
ATOM 2478 N N . LEU A 1 317 ? 28.810 -12.333 35.793 1.00 40.78 317 LEU A N 1
ATOM 2479 C CA . LEU A 1 317 ? 27.556 -13.086 35.880 1.00 40.78 317 LEU A CA 1
ATOM 2480 C C . LEU A 1 317 ? 26.884 -12.664 37.198 1.00 40.78 317 LEU A C 1
ATOM 2482 O O . LEU A 1 317 ? 27.563 -12.749 38.215 1.00 40.78 317 LEU A O 1
ATOM 2486 N N . ASP A 1 318 ? 25.611 -12.254 37.179 1.00 32.25 318 ASP A N 1
ATOM 2487 C CA . ASP A 1 318 ? 24.552 -12.497 38.196 1.00 32.25 318 ASP A CA 1
ATOM 2488 C C . ASP A 1 318 ? 23.365 -11.554 37.888 1.00 32.25 318 ASP A C 1
ATOM 2490 O O . ASP A 1 318 ? 23.570 -10.374 37.629 1.00 32.25 318 ASP A O 1
ATOM 2494 N N . SER A 1 319 ? 22.133 -12.018 37.658 1.00 37.56 319 SER A N 1
ATOM 2495 C CA . SER A 1 319 ? 21.158 -12.645 38.570 1.00 37.56 319 SER A CA 1
ATOM 2496 C C . SER A 1 319 ? 20.244 -11.635 39.287 1.00 37.56 319 SER A C 1
ATOM 2498 O O . SER A 1 319 ? 20.684 -10.765 40.024 1.00 37.56 319 SER A O 1
ATOM 2500 N N . GLN A 1 320 ? 18.943 -11.861 39.070 1.00 37.47 320 GLN A N 1
ATOM 2501 C CA . GLN A 1 320 ? 17.804 -11.647 39.972 1.00 37.47 320 GLN A CA 1
ATOM 2502 C C . GLN A 1 320 ? 17.291 -10.230 40.325 1.00 37.47 320 GLN A C 1
ATOM 2504 O O . GLN A 1 320 ? 17.792 -9.535 41.196 1.00 37.47 320 GLN A O 1
ATOM 2509 N N . GLN A 1 321 ? 16.085 -9.996 39.784 1.00 33.78 321 GLN A N 1
ATOM 2510 C CA . GLN A 1 321 ? 14.836 -9.639 40.485 1.00 33.78 321 GLN A CA 1
ATOM 2511 C C . GLN A 1 321 ? 14.504 -8.176 40.867 1.00 33.78 321 GLN A C 1
ATOM 2513 O O . GLN A 1 321 ? 15.377 -7.323 40.983 1.00 33.78 321 GLN A O 1
ATOM 2518 N N . PRO A 1 322 ? 13.185 -7.869 40.975 1.00 51.09 322 PRO A N 1
ATOM 2519 C CA . PRO A 1 322 ? 12.618 -6.543 40.746 1.00 51.09 322 PRO A CA 1
ATOM 2520 C C . PRO A 1 322 ? 12.294 -5.806 42.054 1.00 51.09 322 PRO A C 1
ATOM 2522 O O . PRO A 1 322 ? 11.902 -6.415 43.046 1.00 51.09 322 PRO A O 1
ATOM 2525 N N . THR A 1 323 ? 12.370 -4.473 42.068 1.00 35.12 323 THR A N 1
ATOM 2526 C CA . THR A 1 323 ? 11.790 -3.652 43.148 1.00 35.12 323 THR A CA 1
ATOM 2527 C C . THR A 1 323 ? 11.357 -2.276 42.625 1.00 35.12 323 THR A C 1
ATOM 2529 O O . THR A 1 323 ? 12.172 -1.425 42.298 1.00 35.12 323 THR A O 1
ATOM 2532 N N . ILE A 1 324 ? 10.037 -2.121 42.490 1.00 33.78 324 ILE A N 1
ATOM 2533 C CA . ILE A 1 324 ? 9.172 -1.060 43.043 1.00 33.78 324 ILE A CA 1
ATOM 2534 C C . ILE A 1 324 ? 9.794 0.339 43.286 1.00 33.78 324 ILE A C 1
ATOM 2536 O O . ILE A 1 324 ? 10.631 0.524 44.158 1.00 33.78 324 ILE A O 1
ATOM 2540 N N . VAL A 1 325 ? 9.190 1.321 42.595 1.00 33.03 325 VAL A N 1
ATOM 2541 C CA . VAL A 1 325 ? 8.871 2.714 42.994 1.00 33.03 325 VAL A CA 1
ATOM 2542 C C . VAL A 1 325 ? 10.014 3.597 43.510 1.00 33.03 325 VAL A C 1
ATOM 2544 O O . VAL A 1 325 ? 10.432 3.488 44.656 1.00 33.03 325 VAL A O 1
ATOM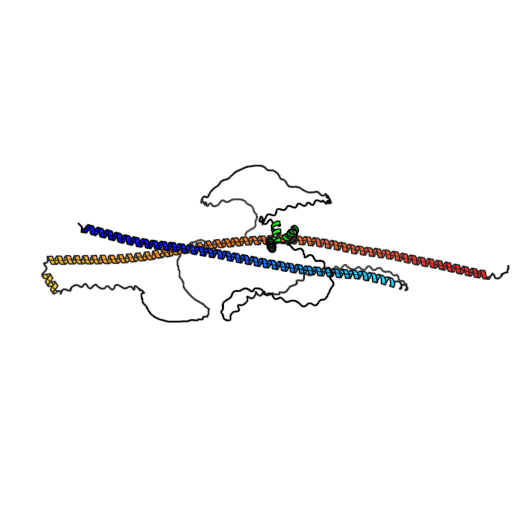 2547 N N . SER A 1 326 ? 10.343 4.641 42.738 1.00 32.31 326 SER A N 1
ATOM 2548 C CA . SER A 1 326 ? 10.272 6.035 43.221 1.00 32.31 326 SER A CA 1
ATOM 2549 C C . SER A 1 326 ? 10.513 7.045 42.099 1.00 32.31 326 SER A C 1
ATOM 2551 O O . SER A 1 326 ? 11.572 7.091 41.483 1.00 32.31 326 SER A O 1
ATOM 2553 N N . ILE A 1 327 ? 9.510 7.894 41.889 1.00 37.94 327 ILE A N 1
ATOM 2554 C CA . ILE A 1 327 ? 9.610 9.181 41.199 1.00 37.94 327 ILE A CA 1
ATOM 2555 C C . ILE A 1 327 ? 10.399 10.135 42.105 1.00 37.94 327 ILE A C 1
ATOM 2557 O O . ILE A 1 327 ? 10.070 10.237 43.290 1.00 37.94 327 ILE A O 1
ATOM 2561 N N . PRO A 1 328 ? 11.329 10.934 41.554 1.00 42.84 328 PRO A N 1
ATOM 2562 C CA . PRO A 1 328 ? 11.485 12.280 42.075 1.00 42.84 328 PRO A CA 1
ATOM 2563 C C . PRO A 1 328 ? 11.399 13.324 40.963 1.00 42.84 328 PRO A C 1
ATOM 2565 O O . PRO A 1 328 ? 12.162 13.349 40.000 1.00 42.84 328 PRO A O 1
ATOM 2568 N N . ALA A 1 329 ? 10.468 14.249 41.166 1.00 36.44 329 ALA A N 1
ATOM 2569 C CA . ALA A 1 329 ? 10.473 15.547 40.531 1.00 36.44 329 ALA A CA 1
ATOM 2570 C C . ALA A 1 329 ? 11.744 16.316 40.922 1.00 36.44 329 ALA A C 1
ATOM 2572 O O . ALA A 1 329 ? 12.024 16.492 42.106 1.00 36.44 329 ALA A O 1
ATOM 2573 N N . SER A 1 330 ? 12.460 16.872 39.948 1.00 32.69 330 SER A N 1
ATOM 2574 C CA . SER A 1 330 ? 13.170 18.134 40.159 1.00 32.69 330 SER A CA 1
ATOM 2575 C C . SER A 1 330 ? 13.387 18.873 38.841 1.00 32.69 330 SER A C 1
ATOM 2577 O O . SER A 1 330 ? 13.759 18.320 37.812 1.00 32.69 330 SER A O 1
ATOM 2579 N N . LYS A 1 331 ? 13.041 20.154 38.907 1.00 35.88 331 LYS A N 1
ATOM 2580 C CA . LYS A 1 331 ? 13.086 21.178 37.865 1.00 35.88 331 LYS A CA 1
ATOM 2581 C C . LYS A 1 331 ? 14.482 21.858 37.885 1.00 35.88 331 LYS A C 1
ATOM 2583 O O . LYS A 1 331 ? 15.337 21.470 38.675 1.00 35.88 331 LYS A O 1
ATOM 2588 N N . PRO A 1 332 ? 14.745 22.871 37.045 1.00 50.53 332 PRO A N 1
ATOM 2589 C CA . PRO A 1 332 ? 15.779 22.860 36.021 1.00 50.53 332 PRO A CA 1
ATOM 2590 C C . PRO A 1 332 ? 17.028 23.667 36.419 1.00 50.53 332 PRO A C 1
ATOM 2592 O O . PRO A 1 332 ? 16.978 24.540 37.289 1.00 50.53 332 PRO A O 1
ATOM 2595 N N . ARG A 1 333 ? 18.145 23.467 35.712 1.00 33.38 333 ARG A N 1
ATOM 2596 C CA . ARG A 1 333 ? 19.265 24.413 35.764 1.00 33.38 333 ARG A CA 1
ATOM 2597 C C . ARG A 1 333 ? 19.856 24.666 34.380 1.00 33.38 333 ARG A C 1
ATOM 2599 O O . ARG A 1 333 ? 20.169 23.761 33.625 1.00 33.38 333 ARG A O 1
ATOM 2606 N N . SER A 1 334 ? 19.921 25.958 34.103 1.00 33.56 334 SER A N 1
ATOM 2607 C CA . SER A 1 334 ? 20.382 26.685 32.926 1.00 33.56 334 SER A CA 1
ATOM 2608 C C . SER A 1 334 ? 21.894 26.633 32.676 1.00 33.56 334 SER A C 1
ATOM 2610 O O . SER A 1 334 ? 22.634 26.438 33.641 1.00 33.56 334 SER A O 1
ATOM 2612 N N . ARG A 1 335 ? 22.271 27.124 31.474 1.00 30.52 335 ARG A N 1
ATOM 2613 C CA . ARG A 1 335 ? 23.575 27.671 31.004 1.00 30.52 335 ARG A CA 1
ATOM 2614 C C . ARG A 1 335 ? 24.494 26.624 30.344 1.00 30.52 335 ARG A C 1
ATOM 2616 O O . ARG A 1 335 ? 24.620 25.541 30.883 1.00 30.52 335 ARG A O 1
ATOM 2623 N N . THR A 1 336 ? 25.146 26.852 29.195 1.00 32.44 336 THR A N 1
ATOM 2624 C CA . THR A 1 336 ? 25.571 28.090 28.491 1.00 32.44 336 THR A CA 1
ATOM 2625 C C . THR A 1 336 ? 26.128 27.760 27.087 1.00 32.44 336 THR A C 1
ATOM 2627 O O . THR A 1 336 ? 26.473 26.608 26.855 1.00 32.44 336 THR A O 1
ATOM 2630 N N . ASN A 1 337 ? 26.310 28.815 26.270 1.00 34.88 337 ASN A N 1
ATOM 2631 C CA . ASN A 1 337 ? 27.075 28.974 25.005 1.00 34.88 337 ASN A CA 1
ATOM 2632 C C . ASN A 1 337 ? 26.261 28.849 23.700 1.00 34.88 337 ASN A C 1
ATOM 2634 O O . ASN A 1 337 ? 25.707 27.794 23.428 1.00 34.88 337 ASN A O 1
ATOM 2638 N N . SER A 1 338 ? 25.936 29.950 22.989 1.00 31.84 338 SER A N 1
ATOM 2639 C CA . SER A 1 338 ? 26.777 30.875 22.166 1.00 31.84 338 SER A CA 1
ATOM 2640 C C . SER A 1 338 ? 27.274 30.161 20.898 1.00 31.84 338 SER A C 1
ATOM 2642 O O . SER A 1 338 ? 27.893 29.120 21.034 1.00 31.84 338 SER A O 1
ATOM 2644 N N . GLU A 1 339 ? 26.980 30.552 19.655 1.00 32.84 339 GLU A N 1
ATOM 2645 C CA . GLU A 1 339 ? 27.087 31.849 18.958 1.00 32.84 339 GLU A CA 1
ATOM 2646 C C . GLU A 1 339 ? 26.150 31.835 17.722 1.00 32.84 339 GLU A C 1
ATOM 2648 O O . GLU A 1 339 ? 26.010 30.818 17.057 1.00 32.84 339 GLU A O 1
ATOM 2653 N N . ALA A 1 340 ? 25.307 32.853 17.528 1.00 34.19 340 ALA A N 1
ATOM 2654 C CA . ALA A 1 340 ? 25.491 33.978 16.594 1.00 34.19 340 ALA A CA 1
ATOM 2655 C C . ALA A 1 340 ? 25.244 33.658 15.099 1.00 34.19 340 ALA A C 1
ATOM 2657 O O . ALA A 1 340 ? 26.115 33.136 14.422 1.00 34.19 340 ALA A O 1
ATOM 2658 N N . SER A 1 341 ? 24.099 34.095 14.554 1.00 39.84 341 SER A N 1
ATOM 2659 C CA . SER A 1 341 ? 24.065 35.041 13.422 1.00 39.84 341 SER A CA 1
ATOM 2660 C C . SER A 1 341 ? 22.637 35.531 13.131 1.00 39.84 341 SER A C 1
ATOM 2662 O O . SER A 1 341 ? 21.646 34.876 13.435 1.00 39.84 341 SER A O 1
ATOM 2664 N N . MET A 1 342 ? 22.566 36.749 12.611 1.00 38.47 342 MET A N 1
ATOM 2665 C CA . MET A 1 342 ? 21.448 37.691 12.604 1.00 38.47 342 MET A CA 1
ATOM 2666 C C . MET A 1 342 ? 20.338 37.409 11.577 1.00 38.47 342 MET A C 1
ATOM 2668 O O . MET A 1 342 ? 20.639 37.063 10.438 1.00 38.47 342 MET A O 1
ATOM 2672 N N . ARG A 1 343 ? 19.084 37.764 11.916 1.00 43.97 343 ARG A N 1
ATOM 2673 C CA . ARG A 1 343 ? 18.266 38.792 11.220 1.00 43.97 343 ARG A CA 1
ATOM 2674 C C . ARG A 1 343 ? 16.946 39.078 11.962 1.00 43.97 343 ARG A C 1
ATOM 2676 O O . ARG A 1 343 ? 16.436 38.249 12.703 1.00 43.97 343 ARG A O 1
ATOM 2683 N N . GLU A 1 344 ? 16.489 40.318 11.812 1.00 38.41 344 GLU A N 1
ATOM 2684 C CA . GLU A 1 344 ? 15.507 41.060 12.617 1.00 38.41 344 GLU A CA 1
ATOM 2685 C C . GLU A 1 344 ? 14.026 40.617 12.527 1.00 38.41 344 GLU A C 1
ATOM 2687 O O . GLU A 1 344 ? 13.637 39.932 11.582 1.00 38.41 344 GLU A O 1
ATOM 2692 N N . PRO A 1 345 ? 13.173 41.059 13.486 1.00 43.50 345 PRO A N 1
ATOM 2693 C CA . PRO A 1 345 ? 11.801 40.588 13.666 1.00 43.50 345 PRO A CA 1
ATOM 2694 C C . PRO A 1 345 ? 10.724 41.551 13.131 1.00 43.50 345 PRO A C 1
ATOM 2696 O O . PRO A 1 345 ? 10.799 42.769 13.306 1.00 43.50 345 PRO A O 1
ATOM 2699 N N . THR A 1 346 ? 9.624 41.001 12.606 1.00 44.88 346 THR A N 1
ATOM 2700 C CA . THR A 1 346 ? 8.368 41.746 12.409 1.00 44.88 346 THR A CA 1
ATOM 2701 C C . THR A 1 346 ? 7.403 41.487 13.568 1.00 44.88 346 THR A C 1
ATOM 2703 O O . THR A 1 346 ? 7.043 40.357 13.882 1.00 44.88 346 THR A O 1
ATOM 2706 N N . LYS A 1 347 ? 7.005 42.581 14.223 1.00 33.62 347 LYS A N 1
ATOM 2707 C CA . LYS A 1 347 ? 6.032 42.668 15.319 1.00 33.62 347 LYS A CA 1
ATOM 2708 C C . LYS A 1 347 ? 4.620 42.302 14.842 1.00 33.62 347 LYS A C 1
ATOM 2710 O O . LYS A 1 347 ? 4.100 42.981 13.963 1.00 33.62 347 LYS A O 1
ATOM 2715 N N . VAL A 1 348 ? 3.940 41.385 15.533 1.00 39.91 348 VAL A N 1
ATOM 2716 C CA . VAL A 1 348 ? 2.467 41.364 15.621 1.00 39.91 348 VAL A CA 1
ATOM 2717 C C . VAL A 1 348 ? 2.059 41.216 17.088 1.00 39.91 348 VAL A C 1
ATOM 2719 O O . VAL A 1 348 ? 2.744 40.598 17.898 1.00 39.91 348 VAL A O 1
ATOM 2722 N N . LYS A 1 349 ? 0.993 41.928 17.444 1.00 36.97 349 LYS A N 1
ATOM 2723 C CA . LYS A 1 349 ? 0.690 42.503 18.752 1.00 36.97 349 LYS A CA 1
ATOM 2724 C C . LYS A 1 349 ? -0.666 41.962 19.250 1.00 36.97 349 LYS A C 1
ATOM 2726 O O . LYS A 1 349 ? -1.642 42.133 18.534 1.00 36.97 349 LYS A O 1
ATOM 2731 N N . LEU A 1 350 ? -0.698 41.488 20.512 1.00 37.56 350 LEU A N 1
ATOM 2732 C CA . LEU A 1 350 ? -1.848 41.344 21.455 1.00 37.56 350 LEU A CA 1
ATOM 2733 C C . LEU A 1 350 ? -2.916 40.246 21.193 1.00 37.56 350 LEU A C 1
ATOM 2735 O O . LEU A 1 350 ? -3.053 39.827 20.051 1.00 37.56 350 LEU A O 1
ATOM 2739 N N . PRO A 1 351 ? -3.765 39.856 22.190 1.00 47.47 351 PRO A N 1
ATOM 2740 C CA . PRO A 1 351 ? -3.792 40.174 23.638 1.00 47.47 351 PRO A CA 1
ATOM 2741 C C . PRO A 1 351 ? -3.875 38.938 24.594 1.00 47.47 351 PRO A C 1
ATOM 2743 O O . PRO A 1 351 ? -4.055 37.807 24.149 1.00 47.47 351 PRO A O 1
ATOM 2746 N N . PRO A 1 352 ? -3.766 39.144 25.930 1.00 44.81 352 PRO A N 1
ATOM 2747 C CA . PRO A 1 352 ? -3.652 38.078 26.936 1.00 44.81 352 PRO A CA 1
ATOM 2748 C C . PRO A 1 352 ? -5.000 37.519 27.431 1.00 44.81 352 PRO A C 1
ATOM 2750 O O . PRO A 1 352 ? -5.931 38.272 27.723 1.00 44.81 352 PRO A O 1
ATOM 2753 N N . LYS A 1 353 ? -5.071 36.196 27.644 1.00 34.94 353 LYS A N 1
ATOM 2754 C CA . LYS A 1 353 ? -6.155 35.544 28.400 1.00 34.94 353 LYS A CA 1
ATOM 2755 C C . LYS A 1 353 ? -5.876 35.641 29.905 1.00 34.94 353 LYS A C 1
ATOM 2757 O O . LYS A 1 353 ? -4.913 35.065 30.403 1.00 34.94 353 LYS A O 1
ATOM 2762 N N . LYS A 1 354 ? -6.732 36.378 30.620 1.00 38.62 354 LYS A N 1
ATOM 2763 C CA . LYS A 1 354 ? -6.840 36.352 32.085 1.00 38.62 354 LYS A CA 1
ATOM 2764 C C . LYS A 1 354 ? -7.644 35.129 32.527 1.00 38.62 354 LYS A C 1
ATOM 2766 O O . LYS A 1 354 ? -8.712 34.851 31.993 1.00 38.62 354 LYS A O 1
ATOM 2771 N N . SER A 1 355 ? -7.126 34.466 33.550 1.00 39.12 355 SER A N 1
ATOM 2772 C CA . SER A 1 355 ? -7.833 33.580 34.471 1.00 39.12 355 SER A CA 1
ATOM 2773 C C . SER A 1 355 ? -8.954 34.311 35.217 1.00 39.12 355 SER A C 1
ATOM 2775 O O . SER A 1 355 ? -8.707 35.430 35.660 1.00 39.12 355 SER A O 1
ATOM 2777 N N . THR A 1 356 ? -10.088 33.646 35.459 1.00 33.50 356 THR A N 1
ATOM 2778 C CA . THR A 1 356 ? -10.757 33.572 36.777 1.00 33.50 356 THR A CA 1
ATOM 2779 C C . THR A 1 356 ? -11.944 32.609 36.723 1.00 33.50 356 THR A C 1
ATOM 2781 O O . THR A 1 356 ? -12.776 32.667 35.825 1.00 33.50 356 THR A O 1
ATOM 2784 N N . SER A 1 357 ? -11.987 31.755 37.739 1.00 38.72 357 SER A N 1
ATOM 2785 C CA . SER A 1 357 ? -13.107 30.971 38.259 1.00 38.72 357 SER A CA 1
ATOM 2786 C C . SER A 1 357 ? -14.444 31.717 38.344 1.00 38.72 357 SER A C 1
ATOM 2788 O O . SER A 1 357 ? -14.450 32.850 38.823 1.00 38.72 357 SER A O 1
ATOM 2790 N N . ALA A 1 358 ? -15.560 31.035 38.067 1.00 32.50 358 ALA A N 1
ATOM 2791 C CA . ALA A 1 358 ? -16.774 31.112 38.889 1.00 32.50 358 ALA A CA 1
ATOM 2792 C C . ALA A 1 358 ? -17.797 30.025 38.516 1.00 32.50 358 ALA A C 1
ATOM 2794 O O . ALA A 1 358 ? -18.043 29.718 37.355 1.00 32.50 358 ALA A O 1
ATOM 2795 N N . LEU A 1 359 ? -18.373 29.488 39.580 1.00 37.22 359 LEU A N 1
ATOM 2796 C CA . LEU A 1 359 ? -19.470 28.548 39.725 1.00 37.22 359 LEU A CA 1
ATOM 2797 C C . LEU A 1 359 ? -20.811 29.309 39.622 1.00 37.22 359 LEU A C 1
ATOM 2799 O O . LEU A 1 359 ? -20.982 30.258 40.381 1.00 37.22 359 LEU A O 1
ATOM 2803 N N . SER A 1 360 ? -21.761 28.890 38.772 1.00 33.62 360 SER A N 1
ATOM 2804 C CA . SER A 1 360 ? -23.210 29.133 38.982 1.00 33.62 360 SER A CA 1
ATOM 2805 C C . SER A 1 360 ? -24.110 28.420 37.955 1.00 33.62 360 SER A C 1
ATOM 2807 O O . SER A 1 360 ? -24.202 28.819 36.800 1.00 33.62 360 SER A O 1
ATOM 2809 N N . THR A 1 361 ? -24.745 27.345 38.415 1.00 32.47 361 THR A N 1
ATOM 2810 C CA . THR A 1 361 ? -26.201 27.096 38.498 1.00 32.47 361 THR A CA 1
ATOM 2811 C C . THR A 1 361 ? -27.171 27.812 37.524 1.00 32.47 361 THR A C 1
ATOM 2813 O O . THR A 1 361 ? -27.358 29.019 37.604 1.00 32.47 361 THR A O 1
ATOM 2816 N N . SER A 1 362 ? -27.889 26.988 36.744 1.00 37.31 362 SER A N 1
ATOM 2817 C CA . SER A 1 362 ? -29.323 27.027 36.356 1.00 37.31 362 SER A CA 1
ATOM 2818 C C . SER A 1 362 ? -29.968 28.224 35.626 1.00 37.31 362 SER A C 1
ATOM 2820 O O . SER A 1 362 ? -30.212 29.263 36.227 1.00 37.31 362 SER A O 1
ATOM 2822 N N . ALA A 1 363 ? -30.459 27.963 34.402 1.00 32.94 363 ALA A N 1
ATOM 2823 C CA . ALA A 1 363 ? -31.766 28.371 33.824 1.00 32.94 363 ALA A CA 1
ATOM 2824 C C . ALA A 1 363 ? -31.868 27.731 32.415 1.00 32.94 363 ALA A C 1
ATOM 2826 O O . ALA A 1 363 ? -30.992 27.950 31.591 1.00 32.94 363 ALA A O 1
ATOM 2827 N N . ASN A 1 364 ? -32.713 26.734 32.137 1.00 35.97 364 ASN A N 1
ATOM 2828 C CA . ASN A 1 364 ? -34.155 26.770 31.855 1.00 35.97 364 ASN A CA 1
ATOM 2829 C C . ASN A 1 364 ? -34.600 27.813 30.806 1.00 35.97 364 ASN A C 1
ATOM 2831 O O . ASN A 1 364 ? -34.880 28.950 31.170 1.00 35.97 364 ASN A O 1
ATOM 2835 N N . THR A 1 365 ? -34.775 27.377 29.551 1.00 34.09 365 THR A N 1
ATOM 2836 C CA . THR A 1 365 ? -35.697 27.973 28.563 1.00 34.09 365 THR A CA 1
ATOM 2837 C C . THR A 1 365 ? -36.070 26.947 27.484 1.00 34.09 365 THR A C 1
ATOM 2839 O O . THR A 1 365 ? -35.266 26.584 26.633 1.00 34.09 365 THR A O 1
ATOM 2842 N N . ASN A 1 366 ? -37.332 26.516 27.510 1.00 41.69 366 ASN A N 1
ATOM 2843 C CA . ASN A 1 366 ? -38.066 26.000 26.354 1.00 41.69 366 ASN A CA 1
ATOM 2844 C C . ASN A 1 366 ? -38.528 27.182 25.493 1.00 41.69 366 ASN A C 1
ATOM 2846 O O . ASN A 1 366 ? -39.189 28.049 26.056 1.00 41.69 366 ASN A O 1
ATOM 2850 N N . VAL A 1 367 ? -38.318 27.152 24.169 1.00 38.03 367 VAL A N 1
ATOM 2851 C CA . VAL A 1 367 ? -39.340 27.521 23.161 1.00 38.03 367 VAL A CA 1
ATOM 2852 C C . VAL A 1 367 ? -39.045 26.782 21.843 1.00 38.03 367 VAL A C 1
ATOM 2854 O O . VAL A 1 367 ? -37.930 26.826 21.332 1.00 38.03 367 VAL A O 1
ATOM 2857 N N . ALA A 1 368 ? -40.074 26.106 21.325 1.00 32.53 368 ALA A N 1
ATOM 2858 C CA . ALA A 1 368 ? -40.215 25.553 19.974 1.00 32.53 368 ALA A CA 1
ATOM 2859 C C . ALA A 1 368 ? -40.110 26.659 18.891 1.00 32.53 368 ALA A C 1
ATOM 2861 O O . ALA A 1 368 ? -40.267 27.834 19.201 1.00 32.53 368 ALA A O 1
ATOM 2862 N N . ALA A 1 369 ? -39.845 26.399 17.609 1.00 33.78 369 ALA A N 1
ATOM 2863 C CA . ALA A 1 369 ? -40.768 25.802 16.636 1.00 33.78 369 ALA A CA 1
ATOM 2864 C C . ALA A 1 369 ? -40.099 25.901 15.236 1.00 33.78 369 ALA A C 1
ATOM 2866 O O . ALA A 1 369 ? -39.570 26.958 14.908 1.00 33.78 369 ALA A O 1
ATOM 2867 N N . THR A 1 370 ? -39.974 24.792 14.486 1.00 30.94 370 THR A N 1
ATOM 2868 C CA . THR A 1 370 ? -40.762 24.479 13.257 1.00 30.94 370 THR A CA 1
ATOM 2869 C C . THR A 1 370 ? -40.160 25.118 11.985 1.00 30.94 370 THR A C 1
ATOM 2871 O O . THR A 1 370 ? -39.949 26.319 11.945 1.00 30.94 370 THR A O 1
ATOM 2874 N N . ALA A 1 371 ? -39.778 24.381 10.933 1.00 33.50 371 ALA A N 1
ATOM 2875 C CA . ALA A 1 371 ? -40.643 23.615 10.024 1.00 33.50 371 ALA A CA 1
ATOM 2876 C C . ALA A 1 371 ? -39.816 22.606 9.173 1.00 33.50 371 ALA A C 1
ATOM 2878 O O . ALA A 1 371 ? -38.688 22.928 8.816 1.00 33.50 371 ALA A O 1
ATOM 2879 N N . THR A 1 372 ? -40.222 21.334 9.002 1.00 34.62 372 THR A N 1
ATOM 2880 C CA . THR A 1 372 ? -41.212 20.767 8.030 1.00 34.62 372 THR A CA 1
ATOM 2881 C C . THR A 1 372 ? -40.586 20.610 6.632 1.00 34.62 372 THR A C 1
ATOM 2883 O O . THR A 1 372 ? -40.098 21.592 6.096 1.00 34.62 372 THR A O 1
ATOM 2886 N N . THR A 1 373 ? -40.441 19.412 6.048 1.00 32.50 373 THR A N 1
ATOM 2887 C CA . THR A 1 373 ? -41.454 18.615 5.297 1.00 32.50 373 THR A CA 1
ATOM 2888 C C . THR A 1 373 ? -40.867 17.213 5.002 1.00 32.50 373 THR A C 1
ATOM 2890 O O . THR A 1 373 ? -39.733 17.146 4.546 1.00 32.50 373 THR A O 1
ATOM 2893 N N . SER A 1 374 ? -41.459 16.073 5.407 1.00 34.62 374 SER A N 1
ATOM 2894 C CA . SER A 1 374 ? -42.637 15.355 4.843 1.00 34.62 374 SER A CA 1
ATOM 2895 C C . SER A 1 374 ? -42.330 14.682 3.479 1.00 34.62 374 SER A C 1
ATOM 2897 O O . SER A 1 374 ? -41.740 15.338 2.637 1.00 34.62 374 SER A O 1
ATOM 2899 N N . ALA A 1 375 ? -42.711 13.441 3.136 1.00 33.38 375 ALA A N 1
ATOM 2900 C CA . ALA A 1 375 ? -43.823 12.605 3.593 1.00 33.38 375 ALA A CA 1
ATOM 2901 C C . ALA A 1 375 ? -43.769 11.163 2.995 1.00 33.38 375 ALA A C 1
ATOM 2903 O O . ALA A 1 375 ? -43.201 10.987 1.923 1.00 33.38 375 ALA A O 1
ATOM 2904 N N . THR A 1 376 ? -44.523 10.234 3.628 1.00 29.84 376 THR A N 1
ATOM 2905 C CA . THR A 1 376 ? -45.413 9.166 3.052 1.00 29.84 376 THR A CA 1
ATOM 2906 C C . THR A 1 376 ? -44.822 8.024 2.200 1.00 29.84 376 THR A C 1
ATOM 2908 O O . THR A 1 376 ? -43.945 8.264 1.393 1.00 29.84 376 THR A O 1
ATOM 2911 N N . ALA A 1 377 ? -45.267 6.755 2.232 1.00 32.69 377 ALA A N 1
ATOM 2912 C CA . ALA A 1 377 ? -46.473 6.041 2.709 1.00 32.69 377 ALA A CA 1
ATOM 2913 C C . ALA A 1 377 ? -46.105 4.533 2.889 1.00 32.69 377 ALA A C 1
ATOM 2915 O O . ALA A 1 377 ? -45.261 4.039 2.153 1.00 32.69 377 ALA A O 1
ATOM 2916 N N . SER A 1 378 ? -46.494 3.815 3.952 1.00 33.16 378 SER A N 1
ATOM 2917 C CA . SER A 1 378 ? -47.761 3.080 4.216 1.00 33.16 378 SER A CA 1
ATOM 2918 C C . SER A 1 378 ? -48.091 1.908 3.273 1.00 33.16 378 SER A C 1
ATOM 2920 O O . SER A 1 378 ? -48.227 2.144 2.081 1.00 33.16 378 SER A O 1
ATOM 2922 N N . SER A 1 379 ? -48.338 0.710 3.846 1.00 34.62 379 SER A N 1
ATOM 2923 C CA . SER A 1 379 ? -49.530 -0.189 3.711 1.00 34.62 379 SER A CA 1
ATOM 2924 C C . SER A 1 379 ? -49.137 -1.675 3.944 1.00 34.62 379 SER A C 1
ATOM 2926 O O . SER A 1 379 ? -48.267 -2.173 3.241 1.00 34.62 379 SER A O 1
ATOM 2928 N N . THR A 1 380 ? -49.567 -2.335 5.039 1.00 31.31 380 THR A N 1
ATOM 2929 C CA . THR A 1 380 ? -50.759 -3.234 5.215 1.00 31.31 380 THR A CA 1
ATOM 2930 C C . THR A 1 380 ? -50.643 -4.594 4.507 1.00 31.31 380 THR A C 1
ATOM 2932 O O . THR A 1 380 ? -50.276 -4.624 3.346 1.00 31.31 380 THR A O 1
ATOM 2935 N N . THR A 1 381 ? -50.851 -5.758 5.144 1.00 31.58 381 THR A N 1
ATOM 2936 C CA . THR A 1 381 ? -52.104 -6.355 5.704 1.00 31.58 381 THR A CA 1
ATOM 2937 C C . THR A 1 381 ? -51.754 -7.534 6.652 1.00 31.58 381 THR A C 1
ATOM 2939 O O . THR A 1 381 ? -50.787 -8.228 6.374 1.00 31.58 381 THR A O 1
ATOM 2942 N N . ALA A 1 382 ? -52.350 -7.809 7.826 1.00 34.06 382 ALA A N 1
ATOM 2943 C CA . ALA A 1 382 ? -53.744 -7.977 8.295 1.00 34.06 382 ALA A CA 1
ATOM 2944 C C . ALA A 1 382 ? -54.269 -9.436 8.259 1.00 34.06 382 ALA A C 1
ATOM 2946 O O . ALA A 1 382 ? -54.459 -9.979 7.178 1.00 34.06 382 ALA A O 1
ATOM 2947 N N . THR A 1 383 ? -54.575 -10.025 9.432 1.00 29.91 383 THR A N 1
ATOM 2948 C CA . THR A 1 383 ? -55.843 -10.733 9.798 1.00 29.91 383 THR A CA 1
ATOM 2949 C C . THR A 1 383 ? -55.768 -11.249 11.258 1.00 29.91 383 THR A C 1
ATOM 2951 O O . THR A 1 383 ? -54.843 -11.968 11.604 1.00 29.91 383 THR A O 1
ATOM 2954 N N . THR A 1 384 ? -56.517 -10.692 12.227 1.00 32.25 384 THR A N 1
ATOM 2955 C CA . THR A 1 384 ? -57.892 -11.045 12.694 1.00 32.25 384 THR A CA 1
ATOM 2956 C C . THR A 1 384 ? -57.928 -12.403 13.426 1.00 32.25 384 THR A C 1
ATOM 2958 O O . THR A 1 384 ? -57.598 -13.418 12.830 1.00 32.25 384 THR A O 1
ATOM 2961 N N . THR A 1 385 ? -58.310 -12.517 14.713 1.00 28.50 385 THR A N 1
ATOM 2962 C CA . THR A 1 385 ? -59.719 -12.728 15.137 1.00 28.50 385 THR A CA 1
ATOM 2963 C C . THR A 1 385 ? -59.896 -12.687 16.679 1.00 28.50 385 THR A C 1
ATOM 2965 O O . THR A 1 385 ? -59.345 -13.503 17.403 1.00 28.50 385 THR A O 1
ATOM 2968 N N . THR A 1 386 ? -60.666 -11.691 17.133 1.00 33.44 386 THR A N 1
ATOM 2969 C CA . THR A 1 386 ? -61.682 -11.597 18.216 1.00 33.44 386 THR A CA 1
ATOM 2970 C C . THR A 1 386 ? -61.680 -12.447 19.513 1.00 33.44 386 THR A C 1
ATOM 2972 O O . THR A 1 386 ? -61.766 -13.668 19.472 1.00 33.44 386 THR A O 1
ATOM 2975 N N . ASN A 1 387 ? -61.919 -11.715 20.621 1.00 34.09 387 ASN A N 1
ATOM 2976 C CA . ASN A 1 387 ? -62.993 -11.862 21.634 1.00 34.09 387 ASN A CA 1
ATOM 2977 C C . ASN A 1 387 ? -62.648 -12.188 23.113 1.00 34.09 387 ASN A C 1
ATOM 2979 O O . ASN A 1 387 ? -62.124 -13.237 23.463 1.00 34.09 387 ASN A O 1
ATOM 2983 N N . THR A 1 388 ? -63.226 -11.314 23.957 1.00 30.39 388 THR A N 1
ATOM 2984 C CA . THR A 1 388 ? -63.903 -11.523 25.261 1.00 30.39 388 THR A CA 1
ATOM 2985 C C . THR A 1 388 ? -63.167 -11.428 26.613 1.00 30.39 388 THR A C 1
ATOM 2987 O O . THR A 1 388 ? -62.311 -12.229 26.956 1.00 30.39 388 THR A O 1
ATOM 2990 N N . THR A 1 389 ? -63.730 -10.512 27.428 1.00 31.81 389 THR A N 1
ATOM 2991 C CA . THR A 1 389 ? -63.931 -10.508 28.901 1.00 31.81 389 THR A CA 1
ATOM 2992 C C . THR A 1 389 ? -62.705 -10.357 29.809 1.00 31.81 389 THR A C 1
ATOM 2994 O O . THR A 1 389 ? -61.853 -11.223 29.885 1.00 31.81 389 THR A O 1
ATOM 2997 N N . ALA A 1 390 ? -62.522 -9.205 30.464 1.00 33.69 390 ALA A N 1
ATOM 2998 C CA . ALA A 1 390 ? -63.187 -8.780 31.710 1.00 33.69 390 ALA A CA 1
ATOM 2999 C C . ALA A 1 390 ? -62.729 -9.558 32.961 1.00 33.69 390 ALA A C 1
ATOM 3001 O O . ALA A 1 390 ? -63.320 -10.568 33.314 1.00 33.69 390 ALA A O 1
ATOM 3002 N N . ALA A 1 391 ? -61.723 -9.025 33.662 1.00 36.41 391 ALA A N 1
ATOM 3003 C CA . ALA A 1 391 ? -61.478 -9.187 35.102 1.00 36.41 391 ALA A CA 1
ATOM 3004 C C . ALA A 1 391 ? -60.376 -8.176 35.483 1.00 36.41 391 ALA A C 1
ATOM 3006 O O . ALA A 1 391 ? -59.290 -8.197 34.926 1.00 36.41 391 ALA A O 1
ATOM 3007 N N . SER A 1 392 ? -60.697 -7.095 36.190 1.00 35.34 392 SER A N 1
ATOM 3008 C CA . SER A 1 392 ? -60.802 -7.029 37.652 1.00 35.34 392 SER A CA 1
ATOM 3009 C C . SER A 1 392 ? -59.466 -6.669 38.314 1.00 35.34 392 SER A C 1
ATOM 3011 O O . SER A 1 392 ? -58.578 -7.500 38.395 1.00 35.34 392 SER A O 1
ATOM 3013 N N . THR A 1 393 ? -59.436 -5.431 38.833 1.00 30.02 393 THR A N 1
ATOM 3014 C CA . THR A 1 393 ? -58.806 -4.957 40.087 1.00 30.02 393 THR A CA 1
ATOM 3015 C C . THR A 1 393 ? -57.287 -5.175 40.265 1.00 30.02 393 THR A C 1
ATOM 3017 O O . THR A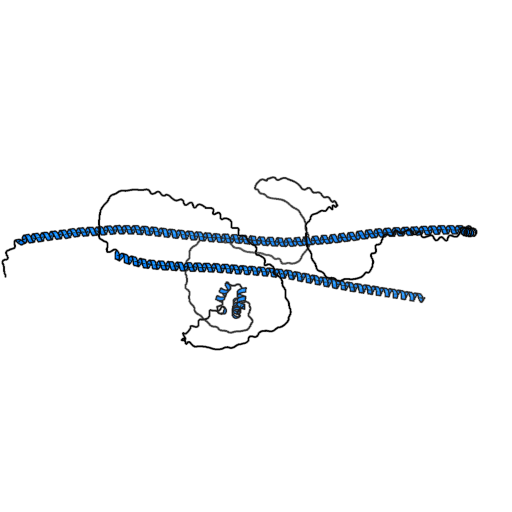 1 393 ? -56.759 -6.255 40.100 1.00 30.02 393 THR A O 1
ATOM 3020 N N . LYS A 1 394 ? -56.469 -4.195 40.672 1.00 36.03 394 LYS A N 1
ATOM 3021 C CA . LYS A 1 394 ? -56.621 -3.384 41.888 1.00 36.03 394 LYS A CA 1
ATOM 3022 C C . LYS A 1 394 ? -55.581 -2.239 41.874 1.00 36.03 394 LYS A C 1
ATOM 3024 O O . LYS A 1 394 ? -54.434 -2.426 42.263 1.00 36.03 394 LYS A O 1
ATOM 3029 N N . LYS A 1 395 ? -55.976 -1.044 41.422 1.00 36.47 395 LYS A N 1
ATOM 3030 C CA . LYS A 1 395 ? -55.236 0.211 41.654 1.00 36.47 395 LYS A CA 1
ATOM 3031 C C . LYS A 1 395 ? -55.628 0.727 43.040 1.00 36.47 395 LYS A C 1
ATOM 3033 O O . LYS A 1 395 ? -56.764 1.156 43.227 1.00 36.47 395 LYS A O 1
ATOM 3038 N N . ILE A 1 396 ? -54.717 0.659 44.008 1.00 40.88 396 ILE A N 1
ATOM 3039 C CA . ILE A 1 396 ? -54.885 1.298 45.318 1.00 40.88 396 ILE A CA 1
ATOM 3040 C C . ILE A 1 396 ? -54.403 2.745 45.165 1.00 40.88 396 ILE A C 1
ATOM 3042 O O . ILE A 1 396 ? -53.229 3.050 45.335 1.00 40.88 396 ILE A O 1
ATOM 3046 N N . ASN A 1 397 ? -55.324 3.626 44.771 1.00 38.09 397 ASN A N 1
ATOM 3047 C CA . ASN A 1 397 ? -55.201 5.057 45.024 1.00 38.09 397 ASN A CA 1
ATOM 3048 C C . ASN A 1 397 ? -55.502 5.258 46.514 1.00 38.09 397 ASN A C 1
ATOM 3050 O O . ASN A 1 397 ? -56.667 5.241 46.914 1.00 38.09 397 ASN A O 1
ATOM 3054 N N . THR A 1 398 ? -54.467 5.434 47.332 1.00 36.75 398 THR A N 1
ATOM 3055 C CA . THR A 1 398 ? -54.604 5.888 48.721 1.00 36.75 398 THR A CA 1
ATOM 3056 C C . THR A 1 398 ? -54.931 7.376 48.693 1.00 36.75 398 THR A C 1
ATOM 3058 O O . THR A 1 398 ? -54.072 8.242 48.826 1.00 36.75 398 THR A O 1
ATOM 3061 N N . THR A 1 399 ? -56.197 7.675 48.418 1.00 37.75 399 THR A N 1
ATOM 3062 C CA . THR A 1 399 ? -56.791 8.987 48.641 1.00 37.75 399 THR A CA 1
ATOM 3063 C C . THR A 1 399 ? -56.708 9.320 50.119 1.00 37.75 399 THR A C 1
ATOM 3065 O O . THR A 1 399 ? -57.273 8.616 50.952 1.00 37.75 399 THR A O 1
ATOM 3068 N N . THR A 1 400 ? -56.022 10.422 50.382 1.00 42.12 400 THR A N 1
ATOM 3069 C CA . THR A 1 400 ? -56.159 11.379 51.475 1.00 42.12 400 THR A CA 1
ATOM 3070 C C . THR A 1 400 ? -57.580 11.405 52.051 1.00 42.12 400 THR A C 1
ATOM 3072 O O . THR A 1 400 ? -58.409 12.240 51.697 1.00 42.12 400 THR A O 1
ATOM 3075 N N . SER A 1 401 ? -57.882 10.467 52.943 1.00 35.25 401 SER A N 1
ATOM 3076 C CA . SER A 1 401 ? -59.021 10.555 53.842 1.00 35.25 401 SER A CA 1
ATOM 3077 C C . SER A 1 401 ? -58.585 11.406 55.024 1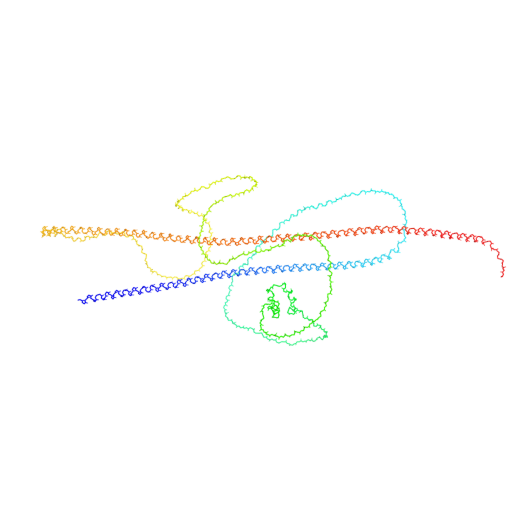.00 35.25 401 SER A C 1
ATOM 3079 O O . SER A 1 401 ? -57.916 10.934 55.942 1.00 35.25 401 SER A O 1
ATOM 3081 N N . THR A 1 402 ? -58.963 12.678 54.973 1.00 42.09 402 THR A N 1
ATOM 3082 C CA . THR A 1 402 ? -59.278 13.479 56.153 1.00 42.09 402 THR A CA 1
ATOM 3083 C C . THR A 1 402 ? -59.936 12.584 57.208 1.00 42.09 402 THR A C 1
ATOM 3085 O O . THR A 1 402 ? -61.002 12.025 56.933 1.00 42.09 402 THR A O 1
ATOM 3088 N N . PRO A 1 403 ? -59.359 12.421 58.411 1.00 44.53 403 PRO A N 1
ATOM 3089 C CA . PRO A 1 403 ? -60.099 11.837 59.507 1.00 44.53 403 PRO A CA 1
ATOM 3090 C C . PRO A 1 403 ? -61.165 12.861 59.882 1.00 44.53 403 PRO A C 1
ATOM 3092 O O . PRO A 1 403 ? -60.910 13.846 60.572 1.00 44.53 403 PRO A O 1
ATOM 3095 N N . SER A 1 404 ? -62.375 12.638 59.376 1.00 38.19 404 SER A N 1
ATOM 3096 C CA . SER A 1 404 ? -63.584 13.112 60.022 1.00 38.19 404 SER A CA 1
ATOM 3097 C C . SER A 1 404 ? -63.450 12.762 61.497 1.00 38.19 404 SER A C 1
ATOM 3099 O O . SER A 1 404 ? -63.439 11.587 61.868 1.00 38.19 404 SER A O 1
ATOM 3101 N N . THR A 1 405 ? -63.295 13.800 62.307 1.00 39.03 405 THR A N 1
ATOM 3102 C CA . THR A 1 405 ? -63.520 13.835 63.741 1.00 39.03 405 THR A CA 1
ATOM 3103 C C . THR A 1 405 ? -64.921 13.298 64.012 1.00 39.03 405 THR A C 1
ATOM 3105 O O . THR A 1 405 ? -65.879 14.037 64.219 1.00 39.03 405 THR A O 1
ATOM 3108 N N . SER A 1 406 ? -65.067 11.975 63.992 1.00 39.47 406 SER A N 1
ATOM 3109 C CA . SER A 1 406 ? -66.168 11.297 64.643 1.00 39.47 406 SER A CA 1
ATOM 3110 C C . SER A 1 406 ? -65.955 11.545 66.125 1.00 39.47 406 SER A C 1
ATOM 3112 O O . SER A 1 406 ? -65.213 10.825 66.796 1.00 39.47 406 SER A O 1
ATOM 3114 N N . SER A 1 407 ? -66.556 12.637 66.591 1.00 40.12 407 SER A N 1
ATOM 3115 C CA . SER A 1 407 ? -67.015 12.830 67.951 1.00 40.12 407 SER A CA 1
ATOM 3116 C C . SER A 1 407 ? -67.532 11.488 68.447 1.00 40.12 407 SER A C 1
ATOM 3118 O O . SER A 1 407 ? -68.655 11.090 68.126 1.00 40.12 407 SER A O 1
ATOM 3120 N N . ALA A 1 408 ? -66.680 10.751 69.159 1.00 45.50 408 ALA A N 1
ATOM 3121 C CA . ALA A 1 408 ? -67.117 9.637 69.961 1.00 45.50 408 ALA A CA 1
ATOM 3122 C C . ALA A 1 408 ? -68.129 10.255 70.911 1.00 45.50 408 ALA A C 1
ATOM 3124 O O . ALA A 1 408 ? -67.779 11.018 71.812 1.00 45.50 408 ALA A O 1
ATOM 3125 N N . SER A 1 409 ? -69.398 10.010 70.603 1.00 42.38 409 SER A N 1
ATOM 3126 C CA . SER A 1 409 ? -70.511 10.255 71.482 1.00 42.38 409 SER A CA 1
ATOM 3127 C C . SER A 1 409 ? -70.110 9.650 72.810 1.00 42.38 409 SER A C 1
ATOM 3129 O O . SER A 1 409 ? -70.067 8.426 72.960 1.00 42.38 409 SER A O 1
ATOM 3131 N N . THR A 1 410 ? -69.763 10.516 73.754 1.00 46.12 410 THR A N 1
ATOM 3132 C CA . THR A 1 410 ? -69.819 10.214 75.166 1.00 46.12 410 THR A CA 1
ATOM 3133 C C . THR A 1 410 ? -71.239 9.712 75.368 1.00 46.12 410 THR A C 1
ATOM 3135 O O . THR A 1 410 ? -72.183 10.497 75.450 1.00 46.12 410 THR A O 1
ATOM 3138 N N . GLY A 1 411 ? -71.411 8.391 75.334 1.00 43.72 411 GLY A N 1
ATOM 3139 C CA . GLY A 1 411 ? -72.611 7.694 75.759 1.00 43.72 411 GLY A CA 1
ATOM 3140 C C . GLY A 1 411 ? -72.723 7.872 77.263 1.00 43.72 411 GLY A C 1
ATOM 3141 O O . GLY A 1 411 ? -72.640 6.915 78.023 1.00 43.72 411 GLY A O 1
ATOM 3142 N N . GLY A 1 412 ? -72.822 9.126 77.700 1.00 46.84 412 GLY A N 1
ATOM 3143 C CA . GLY A 1 412 ? -73.229 9.470 79.034 1.00 46.84 412 GLY A CA 1
ATOM 3144 C C . GLY A 1 412 ? -74.642 8.948 79.148 1.00 46.84 412 GLY A C 1
ATOM 3145 O O . GLY A 1 412 ? -75.548 9.457 78.489 1.00 46.84 412 GLY A O 1
ATOM 3146 N N . PHE A 1 413 ? -74.814 7.902 79.950 1.00 48.97 413 PHE A N 1
ATOM 3147 C CA . PHE A 1 413 ? -76.101 7.571 80.533 1.00 48.97 413 PHE A CA 1
ATOM 3148 C C . PHE A 1 413 ? -76.673 8.870 81.113 1.00 48.97 413 PHE A C 1
ATOM 3150 O O . PHE A 1 413 ? -76.252 9.323 82.178 1.00 48.97 413 PHE A O 1
ATOM 3157 N N . GLN A 1 414 ? -77.584 9.516 80.382 1.00 49.66 414 GLN A N 1
ATOM 3158 C CA . GLN A 1 414 ? -78.305 10.683 80.868 1.00 49.66 414 GLN A CA 1
ATOM 3159 C C . GLN A 1 414 ? -79.288 10.178 81.922 1.00 49.66 414 GLN A C 1
ATOM 3161 O O . GLN A 1 414 ? -80.436 9.850 81.631 1.00 49.66 414 GLN A O 1
ATOM 3166 N N . MET A 1 415 ? -78.815 10.042 83.159 1.00 58.34 415 MET A N 1
ATOM 3167 C CA . MET A 1 415 ? -79.709 9.875 84.295 1.00 58.34 415 MET A CA 1
ATOM 3168 C C . MET A 1 415 ? -80.565 11.140 84.396 1.00 58.34 415 MET A C 1
ATOM 3170 O O . MET A 1 415 ? -80.039 12.253 84.347 1.00 58.34 415 MET A O 1
ATOM 3174 N N . SER A 1 416 ? -81.887 10.984 84.503 1.00 60.22 416 SER A N 1
ATOM 3175 C CA . SER A 1 416 ? -82.782 12.130 84.653 1.00 60.22 416 SER A CA 1
ATOM 3176 C C . SER A 1 416 ? -82.385 12.923 85.903 1.00 60.22 416 SER A C 1
ATOM 3178 O O . SER A 1 416 ? -82.060 12.343 86.942 1.00 60.22 416 SER A O 1
ATOM 3180 N N . ALA A 1 417 ? -82.387 14.256 85.811 1.00 69.31 417 ALA A N 1
ATOM 3181 C CA . ALA A 1 417 ? -81.915 15.141 86.881 1.00 69.31 417 ALA A CA 1
ATOM 3182 C C . ALA A 1 417 ? -82.575 14.848 88.248 1.00 69.31 417 ALA A C 1
ATOM 3184 O O . ALA A 1 417 ? -81.944 15.007 89.291 1.00 69.31 417 ALA A O 1
ATOM 3185 N N . ALA A 1 418 ? -83.811 14.333 88.234 1.00 69.50 418 ALA A N 1
ATOM 3186 C CA . ALA A 1 418 ? -84.545 13.897 89.419 1.00 69.50 418 ALA A CA 1
ATOM 3187 C C . ALA A 1 418 ? -83.931 12.658 90.109 1.00 69.50 418 ALA A C 1
ATOM 3189 O O . ALA A 1 418 ? -83.882 12.593 91.338 1.00 69.50 418 ALA A O 1
ATOM 3190 N N . VAL A 1 419 ? -83.418 11.687 89.347 1.00 71.94 419 VAL A N 1
ATOM 3191 C CA . VAL A 1 419 ? -82.742 10.494 89.892 1.00 71.94 419 VAL A CA 1
ATOM 3192 C C . VAL A 1 419 ? -81.358 10.857 90.434 1.00 71.94 419 VAL A C 1
ATOM 3194 O O . VAL A 1 419 ? -80.988 10.403 91.516 1.00 71.94 419 VAL A O 1
ATOM 3197 N N . ALA A 1 420 ? -80.630 11.744 89.748 1.00 71.75 420 ALA A N 1
ATOM 3198 C CA . ALA A 1 420 ? -79.349 12.262 90.230 1.00 71.75 420 ALA A CA 1
ATOM 3199 C C . ALA A 1 420 ? -79.502 13.036 91.557 1.00 71.75 420 ALA A C 1
ATOM 3201 O O . ALA A 1 420 ? -78.709 12.836 92.477 1.00 71.75 420 ALA A O 1
ATOM 3202 N N . GLN A 1 421 ? -80.560 13.848 91.704 1.00 72.88 421 GLN A N 1
ATOM 3203 C CA . GLN A 1 421 ? -80.879 14.542 92.961 1.00 72.88 421 GLN A CA 1
ATOM 3204 C C . GLN A 1 421 ? -81.292 13.583 94.092 1.00 72.88 421 GLN A C 1
ATOM 3206 O O . GLN A 1 421 ? -80.888 13.792 95.236 1.00 72.88 421 GLN A O 1
ATOM 3211 N N . SER A 1 422 ? -82.045 12.514 93.797 1.00 71.44 422 SER A N 1
ATOM 3212 C CA . SER A 1 422 ? -82.428 11.500 94.797 1.00 71.44 422 SER A CA 1
ATOM 3213 C C . SER A 1 422 ? -81.262 10.623 95.268 1.00 71.44 422 SER A C 1
ATOM 3215 O O . SER A 1 422 ? -81.336 10.077 96.370 1.00 71.44 422 SER A O 1
ATOM 3217 N N . LEU A 1 423 ? -80.235 10.419 94.442 1.00 70.88 423 LEU A N 1
ATOM 3218 C CA . LEU A 1 423 ? -79.017 9.709 94.840 1.00 70.88 423 LEU A CA 1
ATOM 3219 C C . LEU A 1 423 ? -78.077 10.634 95.619 1.00 70.88 423 LEU A C 1
ATOM 3221 O O . LEU A 1 423 ? -77.535 10.222 96.639 1.00 70.88 423 LEU A O 1
ATOM 3225 N N . ALA A 1 424 ? -77.962 11.901 95.209 1.00 73.50 424 ALA A N 1
ATOM 3226 C CA . ALA A 1 424 ? -77.158 12.898 95.913 1.00 73.50 424 ALA A CA 1
ATOM 3227 C C . ALA A 1 424 ? -77.647 13.166 97.350 1.00 73.50 424 ALA A C 1
ATOM 3229 O O . ALA A 1 424 ? -76.824 13.391 98.230 1.00 73.50 424 ALA A O 1
ATOM 3230 N N . SER A 1 425 ? -78.959 13.101 97.614 1.00 75.38 425 SER A N 1
ATOM 3231 C CA . SER A 1 425 ? -79.523 13.281 98.963 1.00 75.38 425 SER A CA 1
ATOM 3232 C C . SER A 1 425 ? -79.391 12.058 99.881 1.00 75.38 425 SER A C 1
ATOM 3234 O O . SER A 1 425 ? -79.577 12.188 101.090 1.00 75.38 425 SER A O 1
ATOM 3236 N N . LYS A 1 426 ? -79.078 10.878 99.325 1.00 77.25 426 LYS A N 1
ATOM 3237 C CA . LYS A 1 426 ? -78.884 9.616 100.065 1.00 77.25 426 LYS A CA 1
ATOM 3238 C C . LYS A 1 426 ? -77.420 9.299 100.374 1.00 77.25 426 LYS A C 1
ATOM 3240 O O . LYS A 1 426 ? -77.170 8.415 101.186 1.00 77.25 426 LYS A O 1
ATOM 3245 N N . LEU A 1 427 ? -76.483 9.985 99.726 1.00 78.38 427 LEU A N 1
ATOM 3246 C CA . LEU A 1 427 ? -75.050 9.833 99.958 1.00 78.38 427 LEU A CA 1
ATOM 3247 C C . LEU A 1 427 ? -74.618 10.728 101.120 1.00 78.38 427 LEU A C 1
ATOM 3249 O O . LEU A 1 427 ? -74.995 11.902 101.192 1.00 78.38 427 LEU A O 1
ATOM 3253 N N . LEU A 1 428 ? -73.813 10.189 102.032 1.00 85.31 428 LEU A N 1
ATOM 3254 C CA . LEU A 1 428 ? -73.223 10.984 103.108 1.00 85.31 428 LEU A CA 1
ATOM 3255 C C . LEU A 1 428 ? -72.231 12.004 102.507 1.00 85.31 428 LEU A C 1
ATOM 3257 O O . LEU A 1 428 ? -71.558 11.696 101.520 1.00 85.31 428 LEU A O 1
ATOM 3261 N N . PRO A 1 429 ? -72.049 13.199 103.104 1.00 85.12 429 PRO A N 1
ATOM 3262 C CA . PRO A 1 429 ? -71.118 14.213 102.590 1.00 85.12 429 PRO A CA 1
ATOM 3263 C C . PRO A 1 429 ? -69.682 13.704 102.349 1.00 85.12 429 PRO A C 1
ATOM 3265 O O . PRO A 1 429 ? -69.006 14.162 101.430 1.00 85.12 429 PRO A O 1
ATOM 3268 N N . ALA A 1 430 ? -69.227 12.725 103.141 1.00 84.81 430 ALA A N 1
ATOM 3269 C CA . ALA A 1 430 ? -67.925 12.075 102.977 1.00 84.81 430 ALA A CA 1
ATOM 3270 C C . ALA A 1 430 ? -67.835 11.215 101.700 1.00 84.81 430 ALA A C 1
ATOM 3272 O O . ALA A 1 430 ? -66.817 11.242 101.010 1.00 84.81 430 ALA A O 1
ATOM 3273 N N . GLU A 1 431 ? -68.903 10.494 101.350 1.00 88.56 431 GLU A N 1
ATOM 3274 C CA . GLU A 1 431 ? -68.975 9.672 100.135 1.00 88.56 431 GLU A CA 1
ATOM 3275 C C . GLU A 1 431 ? -69.035 10.556 98.889 1.00 88.56 431 GLU A C 1
ATOM 3277 O O . GLU A 1 431 ? -68.379 10.276 97.888 1.00 88.56 431 GLU A O 1
ATOM 3282 N N . LEU A 1 432 ? -69.762 11.673 98.973 1.00 87.81 432 LEU A N 1
ATOM 3283 C CA . LEU A 1 432 ? -69.861 12.645 97.889 1.00 87.81 432 LEU A CA 1
ATOM 3284 C C . LEU A 1 432 ? -68.499 13.308 97.602 1.00 87.81 432 LEU A C 1
ATOM 3286 O O . LEU A 1 432 ? -68.117 13.440 96.442 1.00 87.81 432 LEU A O 1
ATOM 3290 N N . SER A 1 433 ? -67.722 13.627 98.646 1.00 87.31 433 SER A N 1
ATOM 3291 C CA . SER A 1 433 ? -66.333 14.102 98.524 1.00 87.31 433 SER A CA 1
ATOM 3292 C C . SER A 1 433 ? -65.404 13.062 97.875 1.00 87.31 433 SER A C 1
ATOM 3294 O O . SER A 1 433 ? -64.627 13.391 96.975 1.00 87.31 433 SER A O 1
ATOM 3296 N N . ALA A 1 434 ? -65.521 11.784 98.256 1.00 89.62 434 ALA A N 1
ATOM 3297 C CA . ALA A 1 434 ? -64.750 10.699 97.645 1.00 89.62 434 ALA A CA 1
ATOM 3298 C C . ALA A 1 434 ? -65.111 10.495 96.163 1.00 89.62 434 ALA A C 1
ATOM 3300 O O . ALA A 1 434 ? -64.216 10.351 95.333 1.00 89.62 434 ALA A O 1
ATOM 3301 N N . ILE A 1 435 ? -66.401 10.543 95.811 1.00 89.69 435 ILE A N 1
ATOM 3302 C CA . ILE A 1 435 ? -66.869 10.448 94.420 1.00 89.69 435 ILE A CA 1
ATOM 3303 C C . ILE A 1 435 ? -66.338 11.616 93.581 1.00 89.69 435 ILE A C 1
ATOM 3305 O O . ILE A 1 435 ? -65.882 11.388 92.462 1.00 89.69 435 ILE A O 1
ATOM 3309 N N . ILE A 1 436 ? -66.349 12.847 94.109 1.00 90.19 436 ILE A N 1
ATOM 3310 C CA . ILE A 1 436 ? -65.756 14.011 93.428 1.00 90.19 436 ILE A CA 1
ATOM 3311 C C . ILE A 1 436 ? -64.258 13.783 93.207 1.00 90.19 436 ILE A C 1
ATOM 3313 O O . ILE A 1 436 ? -63.796 13.882 92.075 1.00 90.19 436 ILE A O 1
ATOM 3317 N N . THR A 1 437 ? -63.528 13.384 94.252 1.00 93.06 437 THR A N 1
ATOM 3318 C CA . THR A 1 437 ? -62.077 13.146 94.175 1.00 93.06 437 THR A CA 1
ATOM 3319 C C . THR A 1 437 ? -61.740 12.055 93.154 1.00 93.06 437 THR A C 1
ATOM 3321 O O . THR A 1 437 ? -60.850 12.236 92.329 1.00 93.06 437 THR A O 1
ATOM 3324 N N . MET A 1 438 ? -62.480 10.941 93.151 1.00 91.38 438 MET A N 1
ATOM 3325 C CA . MET A 1 438 ? -62.309 9.868 92.164 1.00 91.38 438 MET A CA 1
ATOM 3326 C C . MET A 1 438 ? -62.654 10.327 90.746 1.00 91.38 438 MET A C 1
ATOM 3328 O O . MET A 1 438 ? -61.987 9.920 89.800 1.00 91.38 438 MET A O 1
ATOM 3332 N N . ARG A 1 439 ? -63.671 11.180 90.574 1.00 91.62 439 ARG A N 1
ATOM 3333 C CA . ARG A 1 439 ? -64.027 11.732 89.261 1.00 91.62 439 ARG A CA 1
ATOM 3334 C C . ARG A 1 439 ? -62.955 12.682 88.737 1.00 91.62 439 ARG A C 1
ATOM 3336 O O . ARG A 1 439 ? -62.662 12.653 87.546 1.00 91.62 439 ARG A O 1
ATOM 3343 N N . ASP A 1 440 ? -62.382 13.509 89.604 1.00 93.44 440 ASP A N 1
ATOM 3344 C CA . ASP A 1 440 ? -61.305 14.425 89.234 1.00 93.44 440 ASP A CA 1
ATOM 3345 C C . ASP A 1 440 ? -60.020 13.648 88.911 1.00 93.44 440 ASP A C 1
ATOM 3347 O O . ASP A 1 440 ? -59.385 13.930 87.899 1.00 93.44 440 ASP A O 1
ATOM 3351 N N . GLN A 1 441 ? -59.705 12.590 89.670 1.00 94.69 441 GLN A N 1
ATOM 3352 C CA . GLN A 1 441 ? -58.626 11.654 89.327 1.00 94.69 441 GLN A CA 1
ATOM 3353 C C . GLN A 1 441 ? -58.883 10.929 88.002 1.00 94.69 441 GLN A C 1
ATOM 3355 O O . GLN A 1 441 ? -57.960 10.783 87.206 1.00 94.69 441 GLN A O 1
ATOM 3360 N N . LEU A 1 442 ? -60.118 10.488 87.742 1.00 93.75 442 LEU A N 1
ATOM 3361 C CA . LEU A 1 442 ? -60.479 9.854 86.474 1.00 93.75 442 LEU A CA 1
ATOM 3362 C C . LEU A 1 442 ? -60.302 10.834 85.311 1.00 93.75 442 LEU A C 1
ATOM 3364 O O . LEU A 1 442 ? -59.670 10.475 84.327 1.00 93.75 442 LEU A O 1
ATOM 3368 N N . ARG A 1 443 ? -60.771 12.080 85.451 1.00 94.88 443 ARG A N 1
ATOM 3369 C CA . ARG A 1 443 ? -60.562 13.137 84.449 1.00 94.88 443 ARG A CA 1
ATOM 3370 C C . ARG A 1 443 ? -59.088 13.436 84.222 1.00 94.88 443 ARG A C 1
ATOM 3372 O O . ARG A 1 443 ? -58.676 13.553 83.076 1.00 94.88 443 ARG A O 1
ATOM 3379 N N . GLN A 1 444 ? -58.298 13.519 85.290 1.00 95.56 444 GLN A N 1
ATOM 3380 C CA . GLN A 1 444 ? -56.854 13.711 85.189 1.00 95.56 444 GLN A CA 1
ATOM 3381 C C . GLN A 1 444 ? -56.194 12.536 84.453 1.00 95.56 444 GLN A C 1
ATOM 3383 O O . GLN A 1 444 ? -55.351 12.744 83.589 1.00 95.56 444 GLN A O 1
ATOM 3388 N N . LYS A 1 445 ? -56.607 11.296 84.742 1.00 94.88 445 LYS A N 1
ATOM 3389 C CA . LYS A 1 445 ? -56.109 10.101 84.046 1.00 94.88 445 LYS A CA 1
ATOM 3390 C C . LYS A 1 445 ? -56.551 10.042 82.584 1.00 94.88 445 LYS A C 1
ATOM 3392 O O . LYS A 1 445 ? -55.769 9.614 81.740 1.00 94.88 445 LYS A O 1
ATOM 3397 N N . GLU A 1 446 ? -57.770 10.474 82.275 1.00 94.62 446 GLU A N 1
ATOM 3398 C CA . GLU A 1 446 ? -58.271 10.615 80.904 1.00 94.62 446 GLU A CA 1
ATOM 3399 C C . GLU A 1 446 ? -57.482 11.681 80.132 1.00 94.62 446 GLU A C 1
ATOM 3401 O O . GLU A 1 446 ? -57.119 11.451 78.980 1.00 94.62 446 GLU A O 1
ATOM 3406 N N . GLU A 1 447 ? -57.164 12.810 80.768 1.00 95.75 447 GLU A N 1
ATOM 3407 C CA . GLU A 1 447 ? -56.328 13.871 80.200 1.00 95.75 447 GLU A CA 1
ATOM 3408 C C . GLU A 1 447 ? -54.887 13.394 79.963 1.00 95.75 447 GLU A C 1
ATOM 3410 O O . GLU A 1 447 ? -54.364 13.567 78.865 1.00 95.75 447 GLU A O 1
ATOM 3415 N N . GLU A 1 448 ? -54.269 12.711 80.933 1.00 95.31 448 GLU A N 1
ATOM 3416 C CA . GLU A 1 448 ? -52.950 12.078 80.778 1.00 95.31 448 GLU A CA 1
ATOM 3417 C C . GLU A 1 448 ? -52.941 11.062 79.622 1.00 95.31 448 GLU A C 1
ATOM 3419 O O . GLU A 1 448 ? -52.016 11.056 78.811 1.00 95.31 448 GLU A O 1
ATOM 3424 N N . ALA A 1 449 ? -53.979 10.225 79.503 1.00 93.81 449 ALA A N 1
ATOM 3425 C CA . ALA A 1 449 ? -54.096 9.252 78.417 1.00 93.81 449 ALA A CA 1
ATOM 3426 C C . ALA A 1 449 ? -54.278 9.922 77.045 1.00 93.81 449 ALA A C 1
ATOM 3428 O O . ALA A 1 449 ? -53.736 9.445 76.045 1.00 93.81 449 ALA A O 1
ATOM 3429 N N . LEU A 1 450 ? -55.026 11.028 76.986 1.00 95.44 450 LEU A N 1
ATOM 3430 C CA . LEU A 1 450 ? -55.206 11.814 75.768 1.00 95.44 450 LEU A CA 1
ATOM 3431 C C . LEU A 1 450 ? -53.893 12.507 75.373 1.00 95.44 450 LEU A C 1
ATOM 3433 O O . LEU A 1 450 ? -53.501 12.428 74.210 1.00 95.44 450 LEU A O 1
ATOM 3437 N N . ASN A 1 451 ? -53.168 13.085 76.332 1.00 95.06 451 ASN A N 1
ATOM 3438 C CA . ASN A 1 451 ? -51.850 13.682 76.102 1.00 95.06 451 ASN A CA 1
ATOM 3439 C C . ASN A 1 451 ? -50.836 12.640 75.613 1.00 95.06 451 ASN A C 1
ATOM 3441 O O . ASN A 1 451 ? -50.212 12.854 74.578 1.00 95.06 451 ASN A O 1
ATOM 3445 N N . ALA A 1 452 ? -50.754 11.471 76.255 1.00 94.94 452 ALA A N 1
ATOM 3446 C CA . ALA A 1 452 ? -49.886 10.380 75.808 1.00 94.94 452 ALA A CA 1
ATOM 3447 C C . ALA A 1 452 ? -50.247 9.887 74.394 1.00 94.94 452 ALA A C 1
ATOM 3449 O O . ALA A 1 452 ? -49.373 9.541 73.599 1.00 94.94 452 ALA A O 1
ATOM 3450 N N . LYS A 1 453 ? -51.541 9.875 74.046 1.00 95.94 453 LYS A N 1
ATOM 3451 C CA . LYS A 1 453 ? -51.991 9.543 72.689 1.00 95.94 453 LYS A CA 1
ATOM 3452 C C . LYS A 1 453 ? -51.564 10.604 71.671 1.00 95.94 453 LYS A C 1
ATOM 3454 O O . LYS A 1 453 ? -51.146 10.233 70.576 1.00 95.94 453 LYS A O 1
ATOM 3459 N N . ASN A 1 454 ? -51.661 11.886 72.018 1.00 95.44 454 ASN A N 1
ATOM 3460 C CA . ASN A 1 454 ? -51.205 12.979 71.160 1.00 95.44 454 ASN A CA 1
ATOM 3461 C C . ASN A 1 454 ? -49.685 12.925 70.958 1.00 95.44 454 ASN A C 1
ATOM 3463 O O . ASN A 1 454 ? -49.229 13.014 69.823 1.00 95.44 454 ASN A O 1
ATOM 3467 N N . GLU A 1 455 ? -48.914 12.689 72.023 1.00 96.56 455 GLU A N 1
ATOM 3468 C CA . GLU A 1 455 ? -47.458 12.508 71.944 1.00 96.56 455 GLU A CA 1
ATOM 3469 C C . GLU A 1 455 ? -47.086 11.310 71.064 1.00 96.56 455 GLU A C 1
ATOM 3471 O O . GLU A 1 455 ? -46.184 11.412 70.237 1.00 96.56 455 GLU A O 1
ATOM 3476 N N . LEU A 1 456 ? -47.808 10.187 71.170 1.00 96.25 456 LEU A N 1
ATOM 3477 C CA . LEU A 1 456 ? -47.588 9.024 70.305 1.00 96.25 456 LEU A CA 1
ATOM 3478 C C . LEU A 1 456 ? -47.871 9.356 68.835 1.00 96.25 456 LEU A C 1
ATOM 3480 O O . LEU A 1 456 ? -47.106 8.951 67.957 1.00 96.25 456 LEU A O 1
ATOM 3484 N N . GLN A 1 457 ? -48.945 10.099 68.552 1.00 96.00 457 GLN A N 1
ATOM 3485 C CA . GLN A 1 457 ? -49.256 10.558 67.195 1.00 96.00 457 GLN A CA 1
ATOM 3486 C C . GLN A 1 457 ? -48.179 11.505 66.655 1.00 96.00 457 GLN A C 1
ATOM 3488 O O . GLN A 1 457 ? -47.765 11.354 65.507 1.00 96.00 457 GLN A O 1
ATOM 3493 N N . GLU A 1 458 ? -47.682 12.427 67.479 1.00 97.44 458 GLU A N 1
ATOM 3494 C CA . GLU A 1 458 ? -46.592 13.329 67.112 1.00 97.44 458 GLU A CA 1
ATOM 3495 C C . GLU A 1 458 ? -45.286 12.565 66.853 1.00 97.44 458 GLU A C 1
ATOM 3497 O O . GLU A 1 458 ? -44.665 12.764 65.809 1.00 97.44 458 GLU A O 1
ATOM 3502 N N . LEU A 1 459 ? -44.904 11.626 67.728 1.00 96.44 459 LEU A N 1
ATOM 3503 C CA . LEU A 1 459 ? -43.731 10.768 67.522 1.00 96.44 459 LEU A CA 1
ATOM 3504 C C . LEU A 1 459 ? -43.857 9.931 66.245 1.00 96.44 459 LEU A C 1
ATOM 3506 O O . LEU A 1 459 ? -42.876 9.747 65.527 1.00 96.44 459 LEU A O 1
ATOM 3510 N N . THR A 1 460 ? -45.059 9.430 65.953 1.00 96.44 460 THR A N 1
ATOM 3511 C CA . THR A 1 460 ? -45.329 8.659 64.732 1.00 96.44 460 THR A CA 1
ATOM 3512 C C . THR A 1 460 ? -45.147 9.532 63.491 1.00 96.44 460 THR A C 1
ATOM 3514 O O . THR A 1 460 ? -44.466 9.117 62.556 1.00 96.44 460 THR A O 1
ATOM 3517 N N . ALA A 1 461 ? -45.674 10.761 63.504 1.00 97.19 461 ALA A N 1
ATOM 3518 C CA . ALA A 1 461 ? -45.497 11.713 62.409 1.00 97.19 461 ALA A CA 1
ATOM 3519 C C . ALA A 1 461 ? -44.022 12.124 62.229 1.00 97.19 461 ALA A C 1
ATOM 3521 O O . ALA A 1 461 ? -43.540 12.233 61.101 1.00 97.19 461 ALA A O 1
ATOM 3522 N N . GLN A 1 462 ? -43.277 12.305 63.326 1.00 97.25 462 GLN A N 1
ATOM 3523 C CA . GLN A 1 462 ? -41.837 12.575 63.270 1.00 97.25 462 GLN A CA 1
ATOM 3524 C C . GLN A 1 462 ? -41.058 11.384 62.699 1.00 97.25 462 GLN A C 1
ATOM 3526 O O . GLN A 1 462 ? -40.183 11.579 61.855 1.00 97.25 462 GLN A O 1
ATOM 3531 N N . LEU A 1 463 ? -41.386 10.154 63.110 1.00 96.25 463 LEU A N 1
ATOM 3532 C CA . LEU A 1 463 ? -40.761 8.942 62.580 1.00 96.25 463 LEU A CA 1
ATOM 3533 C C . LEU A 1 463 ? -41.020 8.796 61.076 1.00 96.25 463 LEU A C 1
ATOM 3535 O O . LEU A 1 463 ? -40.080 8.531 60.330 1.00 96.25 463 LEU A O 1
ATOM 3539 N N . GLU A 1 464 ? -42.254 9.021 60.623 1.00 96.94 464 GLU A N 1
ATOM 3540 C CA . GLU A 1 464 ? -42.614 8.996 59.201 1.00 96.94 464 GLU A CA 1
ATOM 3541 C C . GLU A 1 464 ? -41.847 10.064 58.402 1.00 96.94 464 GLU A C 1
ATOM 3543 O O . GLU A 1 464 ? -41.270 9.764 57.354 1.00 96.94 464 GLU A O 1
ATOM 3548 N N . GLY A 1 465 ? -41.733 11.284 58.940 1.00 97.56 465 GLY A N 1
ATOM 3549 C CA . GLY A 1 465 ? -40.926 12.351 58.343 1.00 97.56 465 GLY A CA 1
ATOM 3550 C C . GLY A 1 465 ? -39.441 11.985 58.228 1.00 97.56 465 GLY A C 1
ATOM 3551 O O . GLY A 1 465 ? -38.835 12.164 57.169 1.00 97.56 465 GLY A O 1
ATOM 3552 N N . VAL A 1 466 ? -38.852 11.412 59.283 1.00 97.38 466 VAL A N 1
ATOM 3553 C CA . VAL A 1 466 ? -37.454 10.943 59.273 1.00 97.38 466 VAL A CA 1
ATOM 3554 C C . VAL A 1 466 ? -37.263 9.780 58.295 1.00 97.38 466 VAL A C 1
ATOM 3556 O O . VAL A 1 466 ? -36.253 9.735 57.589 1.00 97.38 466 VAL A O 1
ATOM 3559 N N . MET A 1 467 ? -38.226 8.858 58.207 1.00 95.06 467 MET A N 1
ATOM 3560 C CA . MET A 1 467 ? -38.188 7.751 57.250 1.00 95.06 467 MET A CA 1
ATOM 3561 C C . MET A 1 467 ? -38.232 8.246 55.801 1.00 95.06 467 MET A C 1
ATOM 3563 O O . MET A 1 467 ? -37.425 7.786 54.994 1.00 95.06 467 MET A O 1
ATOM 3567 N N . SER A 1 468 ? -39.079 9.231 55.489 1.00 97.69 468 SER A N 1
ATOM 3568 C CA . SER A 1 468 ? -39.139 9.844 54.156 1.00 97.69 468 SER A CA 1
ATOM 3569 C C . SER A 1 468 ? -37.818 10.529 53.774 1.00 97.69 468 SER A C 1
ATOM 3571 O O . SER A 1 468 ? -37.293 10.307 52.683 1.00 97.69 468 SER A O 1
ATOM 3573 N N . VAL A 1 469 ? -37.206 11.292 54.690 1.00 98.19 469 VAL A N 1
ATOM 3574 C CA . VAL A 1 469 ? -35.889 11.914 54.448 1.00 98.19 469 VAL A CA 1
ATOM 3575 C C . VAL A 1 469 ? -34.812 10.852 54.217 1.00 98.19 469 VAL A C 1
ATOM 3577 O O . VAL A 1 469 ? -33.992 10.994 53.308 1.00 98.19 469 VAL A O 1
ATOM 3580 N N . LYS A 1 470 ? -34.820 9.767 54.999 1.00 97.81 470 LYS A N 1
ATOM 3581 C CA . LYS A 1 470 ? -33.892 8.644 54.813 1.00 97.81 470 LYS A CA 1
ATOM 3582 C C . LYS A 1 470 ? -34.055 7.998 53.434 1.00 97.81 470 LYS A C 1
ATOM 3584 O O . LYS A 1 470 ? -33.042 7.694 52.804 1.00 97.81 470 LYS A O 1
ATOM 3589 N N . GLU A 1 471 ? -35.283 7.787 52.968 1.00 97.38 471 GLU A N 1
ATOM 3590 C CA . GLU A 1 471 ? -35.564 7.223 51.642 1.00 97.38 471 GLU A CA 1
ATOM 3591 C C . GLU A 1 471 ? -35.019 8.129 50.528 1.00 97.38 471 GLU A C 1
ATOM 3593 O O . GLU A 1 471 ? -34.246 7.661 49.693 1.00 97.38 471 GLU A O 1
ATOM 3598 N N . VAL A 1 472 ? -35.281 9.440 50.601 1.00 98.12 472 VAL A N 1
ATOM 3599 C CA . VAL A 1 472 ? -34.750 10.433 49.647 1.00 98.12 472 VAL A CA 1
ATOM 3600 C C . VAL A 1 472 ? -33.217 10.469 49.652 1.00 98.12 472 VAL A C 1
ATOM 3602 O O . VAL A 1 472 ? -32.595 10.515 48.590 1.00 98.12 472 VAL A O 1
ATOM 3605 N N . LEU A 1 473 ? -32.578 10.431 50.827 1.00 97.56 473 LEU A N 1
ATOM 3606 C CA . LEU A 1 473 ? -31.113 10.390 50.915 1.00 97.56 473 LEU A CA 1
ATOM 3607 C C . LEU A 1 473 ? -30.549 9.090 50.338 1.00 97.56 473 LEU A C 1
ATOM 3609 O O . LEU A 1 473 ? -29.547 9.130 49.629 1.00 97.56 473 LEU A O 1
ATOM 3613 N N . THR A 1 474 ? -31.188 7.953 50.619 1.00 96.12 474 THR A N 1
ATOM 3614 C CA . THR A 1 474 ? -30.754 6.647 50.105 1.00 96.12 474 THR A CA 1
ATOM 3615 C C . THR A 1 474 ? -30.865 6.611 48.583 1.00 96.12 474 THR A C 1
ATOM 3617 O O . THR A 1 474 ? -29.907 6.222 47.917 1.00 96.12 474 THR A O 1
ATOM 3620 N N . GLN A 1 475 ? -31.975 7.104 48.029 1.00 97.75 475 GLN A N 1
ATOM 3621 C CA . GLN A 1 475 ? -32.170 7.226 46.588 1.00 97.75 475 GLN A CA 1
ATOM 3622 C C . GLN A 1 475 ? -31.114 8.143 45.953 1.00 97.75 475 GLN A C 1
ATOM 3624 O O . GLN A 1 475 ? -30.472 7.760 44.980 1.00 97.75 475 GLN A O 1
ATOM 3629 N N . LYS A 1 476 ? -30.843 9.314 46.543 1.00 98.12 476 LYS A N 1
ATOM 3630 C CA . LYS A 1 476 ? -29.826 10.242 46.023 1.00 98.12 476 LYS A CA 1
ATOM 3631 C C . LYS A 1 476 ? -28.407 9.665 46.071 1.00 98.12 476 LYS A C 1
ATOM 3633 O O . LYS A 1 476 ? -27.610 9.924 45.174 1.00 98.12 476 LYS A O 1
ATOM 3638 N N . VAL A 1 477 ? -28.073 8.886 47.103 1.00 97.75 477 VAL A N 1
ATOM 3639 C CA . VAL A 1 477 ? -26.783 8.176 47.183 1.00 97.75 477 VAL A CA 1
ATOM 3640 C C . VAL A 1 477 ? -26.681 7.114 46.087 1.00 97.75 477 VAL A C 1
ATOM 3642 O O . VAL A 1 477 ? -25.634 7.015 45.452 1.00 97.75 477 VAL A O 1
ATOM 3645 N N . GLN A 1 478 ? -27.759 6.373 45.817 1.00 97.50 478 GLN A N 1
ATOM 3646 C CA . GLN A 1 478 ? -27.799 5.399 44.722 1.00 97.50 478 GLN A CA 1
ATOM 3647 C C . GLN A 1 478 ? -27.657 6.072 43.349 1.00 97.50 478 GLN A C 1
ATOM 3649 O O . GLN A 1 478 ? -26.857 5.617 42.536 1.00 97.50 478 GLN A O 1
ATOM 3654 N N . GLU A 1 479 ? -28.352 7.187 43.109 1.00 97.06 479 GLU A N 1
ATOM 3655 C CA . GLU A 1 479 ? -28.234 7.971 41.869 1.00 97.06 479 GLU A CA 1
ATOM 3656 C C . GLU A 1 479 ? -26.808 8.510 41.664 1.00 97.06 479 GLU A C 1
ATOM 3658 O O . GLU A 1 479 ? -26.256 8.425 40.564 1.00 97.06 479 GLU A O 1
ATOM 3663 N N . LEU A 1 480 ? -26.165 9.015 42.725 1.00 96.31 480 LEU A N 1
ATOM 3664 C CA . LEU A 1 480 ? -24.769 9.462 42.670 1.00 96.31 480 LEU A CA 1
ATOM 3665 C C . LEU A 1 480 ? -23.801 8.303 42.420 1.00 96.31 480 LEU A C 1
ATOM 3667 O O . LEU A 1 480 ? -22.868 8.452 41.633 1.00 96.31 480 LEU A O 1
ATOM 3671 N N . GLN A 1 481 ? -24.021 7.147 43.048 1.00 96.88 481 GLN A N 1
ATOM 3672 C CA . GLN A 1 481 ? -23.214 5.953 42.811 1.00 96.88 481 GLN A CA 1
ATOM 3673 C C . GLN A 1 481 ? -23.356 5.469 41.363 1.00 96.88 481 GLN A C 1
ATOM 3675 O O . GLN A 1 481 ? -22.351 5.171 40.721 1.00 96.88 481 GLN A O 1
ATOM 3680 N N . GLN A 1 482 ? -24.577 5.446 40.825 1.00 96.56 482 GLN A N 1
ATOM 3681 C CA . GLN A 1 482 ? -24.832 5.088 39.431 1.00 96.56 482 GLN A CA 1
ATOM 3682 C C . GLN A 1 482 ? -24.173 6.080 38.465 1.00 96.56 482 GLN A C 1
ATOM 3684 O O . GLN A 1 482 ? -23.557 5.664 37.486 1.00 96.56 482 GLN A O 1
ATOM 3689 N N . THR A 1 483 ? -24.240 7.379 38.769 1.00 96.56 483 THR A N 1
ATOM 3690 C CA . THR A 1 483 ? -23.579 8.429 37.978 1.00 96.56 483 THR A CA 1
ATOM 3691 C C . THR A 1 483 ? -22.059 8.261 37.991 1.00 96.56 483 THR A C 1
ATOM 3693 O O . THR A 1 483 ? -21.431 8.325 36.939 1.00 96.56 483 THR A O 1
ATOM 3696 N N . LEU A 1 484 ? -21.466 7.977 39.155 1.00 96.31 484 LEU A N 1
ATOM 3697 C CA . LEU A 1 484 ? -20.024 7.761 39.297 1.00 96.31 484 LEU A CA 1
ATOM 3698 C C . LEU A 1 484 ? -19.550 6.517 38.534 1.00 96.31 484 LEU A C 1
ATOM 3700 O O . LEU A 1 484 ? -18.482 6.539 37.924 1.00 96.31 484 LEU A O 1
ATOM 3704 N N . VAL A 1 485 ? -20.339 5.438 38.538 1.00 96.56 485 VAL A N 1
ATOM 3705 C CA . VAL A 1 485 ? -20.052 4.241 37.730 1.00 96.56 485 VAL A CA 1
ATOM 3706 C C . VAL A 1 485 ? -20.129 4.570 36.237 1.00 96.56 485 VAL A C 1
ATOM 3708 O O . VAL A 1 485 ? -19.195 4.257 35.504 1.00 96.56 485 VAL A O 1
ATOM 3711 N N . ALA A 1 486 ? -21.175 5.274 35.796 1.00 95.69 486 ALA A N 1
ATOM 3712 C CA . ALA A 1 486 ? -21.324 5.668 34.395 1.00 95.69 486 ALA A CA 1
ATOM 3713 C C . ALA A 1 486 ? -20.182 6.584 33.910 1.00 95.69 486 ALA A C 1
ATOM 3715 O O . ALA A 1 486 ? -19.688 6.417 32.794 1.00 95.69 486 ALA A O 1
ATOM 3716 N N . GLU A 1 487 ? -19.726 7.522 34.745 1.00 96.81 487 GLU A N 1
ATOM 3717 C CA . GLU A 1 487 ? -18.580 8.388 34.446 1.00 96.81 487 GLU A CA 1
ATOM 3718 C C . GLU A 1 487 ? -17.271 7.589 34.364 1.00 96.81 487 GLU A C 1
ATOM 3720 O O . GLU A 1 487 ? -16.475 7.794 33.444 1.00 96.81 487 GLU A O 1
ATOM 3725 N N . ARG A 1 488 ? -17.065 6.627 35.274 1.00 95.31 488 ARG A N 1
ATOM 3726 C CA . ARG A 1 488 ? -15.906 5.725 35.228 1.00 95.31 488 ARG A CA 1
ATOM 3727 C C . ARG A 1 488 ? -15.886 4.912 33.932 1.00 95.31 488 ARG A C 1
ATOM 3729 O O . ARG A 1 488 ? -14.838 4.829 33.293 1.00 95.31 488 ARG A O 1
ATOM 3736 N N . ASP A 1 489 ? -17.021 4.356 33.524 1.00 94.31 489 ASP A N 1
ATOM 3737 C CA . ASP A 1 489 ? -17.129 3.576 32.288 1.00 94.31 489 ASP A CA 1
ATOM 3738 C C . ASP A 1 489 ? -16.900 4.446 31.046 1.00 94.31 489 ASP A C 1
ATOM 3740 O O . ASP A 1 489 ? -16.221 4.027 30.107 1.00 94.31 489 ASP A O 1
ATOM 3744 N N . ALA A 1 490 ? -17.411 5.682 31.044 1.00 94.06 490 ALA A N 1
ATOM 3745 C CA . ALA A 1 490 ? -17.135 6.648 29.984 1.00 94.06 490 ALA A CA 1
ATOM 3746 C C . ALA A 1 490 ? -15.638 6.994 29.909 1.00 94.06 490 ALA A C 1
ATOM 3748 O O . ALA A 1 490 ? -15.064 6.992 28.820 1.00 94.06 490 ALA A O 1
ATOM 3749 N N . SER A 1 491 ? -14.984 7.213 31.053 1.00 95.12 491 SER A N 1
ATOM 3750 C CA . SER A 1 491 ? -13.537 7.444 31.111 1.00 95.12 491 SER A CA 1
ATOM 3751 C C . SER A 1 491 ? -12.745 6.248 30.580 1.00 95.12 491 SER A C 1
ATOM 3753 O O . SER A 1 491 ? -11.785 6.450 29.840 1.00 95.12 491 SER A O 1
ATOM 3755 N N . LEU A 1 492 ? -13.138 5.014 30.920 1.00 93.25 492 LEU A N 1
ATOM 3756 C CA . LEU A 1 492 ? -12.482 3.803 30.416 1.00 93.25 492 LEU A CA 1
ATOM 3757 C C . LEU A 1 492 ? -12.623 3.671 28.897 1.00 93.25 492 LEU A C 1
ATOM 3759 O O . LEU A 1 492 ? -11.638 3.371 28.225 1.00 93.25 492 LEU A O 1
ATOM 3763 N N . LYS A 1 493 ? -13.808 3.964 28.346 1.00 96.44 493 LYS A N 1
ATOM 3764 C CA . LYS A 1 493 ? -14.030 3.985 26.890 1.00 96.44 493 LYS A CA 1
ATOM 3765 C C . LYS A 1 493 ? -13.149 5.018 26.191 1.00 96.44 493 LYS A C 1
ATOM 3767 O O . LYS A 1 493 ? -12.557 4.699 25.167 1.00 96.44 493 LYS A O 1
ATOM 3772 N N . ILE A 1 494 ? -13.012 6.220 26.756 1.00 94.69 494 ILE A N 1
ATOM 3773 C CA . ILE A 1 494 ? -12.134 7.265 26.204 1.00 94.69 494 ILE A CA 1
ATOM 3774 C C . ILE A 1 494 ? -10.668 6.815 26.233 1.00 94.69 494 ILE A C 1
ATOM 3776 O O . ILE A 1 494 ? -9.954 6.996 25.249 1.00 94.69 494 ILE A O 1
ATOM 3780 N N . THR A 1 495 ? -10.203 6.208 27.331 1.00 93.06 495 THR A N 1
ATOM 3781 C CA . THR A 1 495 ? -8.832 5.675 27.415 1.00 93.06 495 THR A CA 1
ATOM 3782 C C . THR A 1 495 ? -8.598 4.553 26.405 1.00 93.06 495 THR A C 1
ATOM 3784 O O . THR A 1 495 ? -7.566 4.551 25.739 1.00 93.06 495 THR A O 1
ATOM 3787 N N . GLN A 1 496 ? -9.556 3.637 26.247 1.00 95.88 496 GLN A N 1
ATOM 3788 C CA . GLN A 1 496 ? -9.475 2.561 25.259 1.00 95.88 496 GLN A CA 1
ATOM 3789 C C . GLN A 1 496 ? -9.436 3.109 23.828 1.00 95.88 496 GLN A C 1
ATOM 3791 O O . GLN A 1 496 ? -8.608 2.676 23.033 1.00 95.88 496 GLN A O 1
ATOM 3796 N N . GLN A 1 497 ? -10.284 4.089 23.516 1.00 96.44 497 GLN A N 1
ATOM 3797 C CA . GLN A 1 497 ? -10.269 4.761 22.221 1.00 96.44 497 GLN A CA 1
ATOM 3798 C C . GLN A 1 497 ? -8.932 5.470 21.980 1.00 96.44 497 GLN A C 1
ATOM 3800 O O . GLN A 1 497 ? -8.347 5.304 20.923 1.00 96.44 497 GLN A O 1
ATOM 3805 N N . THR A 1 498 ? -8.403 6.183 22.977 1.00 93.75 498 THR A N 1
ATOM 3806 C CA . THR A 1 498 ? -7.100 6.862 22.865 1.00 93.75 498 THR A CA 1
ATOM 3807 C C . THR A 1 498 ? -5.968 5.870 22.585 1.00 93.75 498 THR A C 1
ATOM 3809 O O . THR A 1 498 ? -5.073 6.177 21.805 1.00 93.75 498 THR A O 1
ATOM 3812 N N . ALA A 1 499 ? -5.999 4.683 23.200 1.00 92.81 499 ALA A N 1
ATOM 3813 C CA . ALA A 1 499 ? -5.028 3.625 22.924 1.00 92.81 499 ALA A CA 1
ATOM 3814 C C . ALA A 1 499 ? -5.175 3.082 21.492 1.00 92.81 499 ALA A C 1
ATOM 3816 O O . ALA A 1 499 ? -4.185 2.974 20.778 1.00 92.81 499 ALA A O 1
ATOM 3817 N N . SER A 1 500 ? -6.409 2.830 21.044 1.00 94.62 500 SER A N 1
ATOM 3818 C CA . SER A 1 500 ? -6.682 2.410 19.665 1.00 94.62 500 SER A CA 1
ATOM 3819 C C . SER A 1 500 ? -6.243 3.462 18.639 1.00 94.62 500 SER A C 1
ATOM 3821 O O . SER A 1 500 ? -5.660 3.109 17.619 1.00 94.62 500 SER A O 1
ATOM 3823 N N . ASP A 1 501 ? -6.477 4.750 18.904 1.00 95.50 501 ASP A N 1
ATOM 3824 C CA . ASP A 1 501 ? -6.059 5.846 18.026 1.00 95.50 501 ASP A CA 1
ATOM 3825 C C . ASP A 1 501 ? -4.526 5.939 17.952 1.00 95.50 501 ASP A C 1
ATOM 3827 O O . ASP A 1 501 ? -3.975 6.204 16.886 1.00 95.50 501 ASP A O 1
ATOM 3831 N N . GLN A 1 502 ? -3.817 5.677 19.057 1.00 95.50 502 GLN A N 1
ATOM 3832 C CA . GLN A 1 502 ? -2.351 5.616 19.070 1.00 95.50 502 GLN A CA 1
ATOM 3833 C C . GLN A 1 502 ? -1.807 4.467 18.217 1.00 95.50 502 GLN A C 1
ATOM 3835 O O . GLN A 1 502 ? -0.817 4.664 17.516 1.00 95.50 502 GLN A O 1
ATOM 3840 N N . GLU A 1 503 ? -2.448 3.297 18.240 1.00 93.25 503 GLU A N 1
ATOM 3841 C CA . GLU A 1 503 ? -2.075 2.167 17.379 1.00 93.25 503 GLU A CA 1
ATOM 3842 C C . GLU A 1 503 ? -2.282 2.504 15.896 1.00 93.25 503 GLU A C 1
ATOM 3844 O O . GLU A 1 503 ? -1.405 2.241 15.074 1.00 93.25 503 GLU A O 1
ATOM 3849 N N . VAL A 1 504 ? -3.398 3.160 15.556 1.00 97.12 504 VAL A N 1
ATOM 3850 C CA . VAL A 1 504 ? -3.669 3.612 14.182 1.00 97.12 504 VAL A CA 1
ATOM 3851 C C . VAL A 1 504 ? -2.653 4.663 13.730 1.00 97.12 504 VAL A C 1
ATOM 3853 O O . VAL A 1 504 ? -2.156 4.574 12.611 1.00 97.12 504 VAL A O 1
ATOM 3856 N N . ILE A 1 505 ? -2.316 5.638 14.580 1.00 94.25 505 ILE A N 1
ATOM 3857 C CA . ILE A 1 505 ? -1.301 6.654 14.260 1.00 94.25 505 ILE A CA 1
ATOM 3858 C C . ILE A 1 505 ? 0.064 5.997 14.040 1.00 94.25 505 ILE A C 1
ATOM 3860 O O . ILE A 1 505 ? 0.700 6.276 13.031 1.00 94.25 505 ILE A O 1
ATOM 3864 N N . ALA A 1 506 ? 0.485 5.086 14.923 1.00 94.00 506 ALA A N 1
ATOM 3865 C CA . ALA A 1 506 ? 1.758 4.383 14.778 1.00 94.00 506 ALA A CA 1
ATOM 3866 C C . ALA A 1 506 ? 1.824 3.573 13.471 1.00 94.00 506 ALA A C 1
ATOM 3868 O O . ALA A 1 506 ? 2.836 3.617 12.774 1.00 94.00 506 ALA A O 1
ATOM 3869 N N . PHE A 1 507 ? 0.732 2.894 13.106 1.00 95.69 507 PHE A N 1
ATOM 3870 C CA . PHE A 1 507 ? 0.628 2.173 11.837 1.00 95.69 507 PHE A CA 1
ATOM 3871 C C . PHE A 1 507 ? 0.711 3.110 10.621 1.00 95.69 507 PHE A C 1
ATOM 3873 O O . PHE A 1 507 ? 1.386 2.803 9.638 1.00 95.69 507 PHE A O 1
ATOM 3880 N N . LEU A 1 508 ? 0.034 4.262 10.672 1.00 97.06 508 LEU A N 1
ATOM 3881 C CA . LEU A 1 508 ? 0.094 5.253 9.596 1.00 97.06 508 LEU A CA 1
ATOM 3882 C C . LEU A 1 508 ? 1.494 5.867 9.467 1.00 97.06 508 LEU A C 1
ATOM 3884 O O . LEU A 1 508 ? 1.963 6.024 8.342 1.00 97.06 508 LEU A O 1
ATOM 3888 N N . ASP A 1 509 ? 2.170 6.160 10.578 1.00 97.12 509 ASP A N 1
ATOM 3889 C CA . ASP A 1 509 ? 3.536 6.694 10.583 1.00 97.12 509 ASP A CA 1
ATOM 3890 C C . ASP A 1 509 ? 4.538 5.687 9.985 1.00 97.12 509 ASP A C 1
ATOM 3892 O O . ASP A 1 509 ? 5.343 6.060 9.130 1.00 97.12 509 ASP A O 1
ATOM 3896 N N . GLU A 1 510 ? 4.452 4.403 10.359 1.00 96.88 510 GLU A N 1
ATOM 3897 C CA . GLU A 1 510 ? 5.269 3.327 9.771 1.00 96.88 510 GLU A CA 1
ATOM 3898 C C . GLU A 1 510 ? 5.017 3.203 8.261 1.00 96.88 510 GLU A C 1
ATOM 3900 O O . GLU A 1 510 ? 5.956 3.170 7.461 1.00 96.88 510 GLU A O 1
ATOM 3905 N N . ARG A 1 511 ? 3.745 3.233 7.838 1.00 96.75 511 ARG A N 1
ATOM 3906 C CA . ARG A 1 511 ? 3.389 3.153 6.417 1.00 96.75 511 ARG A CA 1
ATOM 3907 C C . ARG A 1 511 ? 3.880 4.360 5.617 1.00 96.75 511 ARG A C 1
ATOM 3909 O O . ARG A 1 511 ? 4.293 4.193 4.469 1.00 96.75 511 ARG A O 1
ATOM 3916 N N . VAL A 1 512 ? 3.823 5.563 6.189 1.00 97.88 512 VAL A N 1
ATOM 3917 C CA . VAL A 1 512 ? 4.373 6.778 5.569 1.00 97.88 512 VAL A CA 1
ATOM 3918 C C . VAL A 1 512 ? 5.886 6.646 5.420 1.00 97.88 512 VAL A C 1
ATOM 3920 O O . VAL A 1 512 ? 6.394 6.883 4.327 1.00 97.88 512 VAL A O 1
ATOM 3923 N N . GLN A 1 513 ? 6.588 6.179 6.454 1.00 97.19 513 GLN A N 1
ATOM 3924 C CA . GLN A 1 513 ? 8.034 5.963 6.404 1.00 97.19 513 GLN A CA 1
ATOM 3925 C C . GLN A 1 513 ? 8.439 4.942 5.325 1.00 97.19 513 GLN A C 1
ATOM 3927 O O . GLN A 1 513 ? 9.411 5.156 4.593 1.00 97.19 513 GLN A O 1
ATOM 3932 N N . ASP A 1 514 ? 7.685 3.851 5.178 1.00 92.62 514 ASP A N 1
ATOM 3933 C CA . ASP A 1 514 ? 7.906 2.863 4.118 1.00 92.62 514 ASP A CA 1
ATOM 3934 C C . ASP A 1 514 ? 7.710 3.454 2.716 1.00 92.62 514 ASP A C 1
ATOM 3936 O O . ASP A 1 514 ? 8.490 3.172 1.799 1.00 92.62 514 ASP A O 1
ATOM 3940 N N . LEU A 1 515 ? 6.679 4.286 2.537 1.00 90.50 515 LEU A N 1
ATOM 3941 C CA . LEU A 1 515 ? 6.420 4.970 1.270 1.00 90.50 515 LEU A CA 1
ATOM 3942 C C . LEU A 1 515 ? 7.511 5.995 0.950 1.00 90.50 515 LEU A C 1
ATOM 3944 O O . LEU A 1 515 ? 7.970 6.039 -0.190 1.00 90.50 515 LEU A O 1
ATOM 3948 N N . GLU A 1 516 ? 7.968 6.767 1.936 1.00 95.88 516 GLU A N 1
ATOM 3949 C CA . GLU A 1 516 ? 9.094 7.698 1.785 1.00 95.88 516 GLU A CA 1
ATOM 3950 C C . GLU A 1 516 ? 10.363 6.956 1.347 1.00 95.88 516 GLU A C 1
ATOM 3952 O O . GLU A 1 516 ? 10.988 7.322 0.351 1.00 95.88 516 GLU A O 1
ATOM 3957 N N . LYS A 1 517 ? 10.679 5.830 1.997 1.00 95.44 517 LYS A N 1
ATOM 3958 C CA . LYS A 1 517 ? 11.813 4.978 1.617 1.00 95.44 517 LYS A CA 1
ATOM 3959 C C . LYS A 1 517 ? 11.671 4.407 0.201 1.00 95.44 517 LYS A C 1
ATOM 3961 O O . LYS A 1 517 ? 12.656 4.306 -0.531 1.00 95.44 517 LYS A O 1
ATOM 3966 N N . CYS A 1 518 ? 10.459 4.024 -0.201 1.00 92.81 518 CYS A N 1
ATOM 3967 C CA . CYS A 1 518 ? 10.184 3.549 -1.557 1.00 92.81 518 CYS A CA 1
ATOM 3968 C C . CYS A 1 518 ? 10.403 4.658 -2.601 1.00 92.81 518 CYS A C 1
ATOM 3970 O O . CYS A 1 518 ? 11.031 4.412 -3.633 1.00 92.81 518 CYS A O 1
ATOM 3972 N N . VAL A 1 519 ? 9.956 5.884 -2.310 1.00 94.75 519 VAL A N 1
ATOM 3973 C CA . VAL A 1 519 ? 10.176 7.061 -3.165 1.00 94.75 519 VAL A CA 1
ATOM 3974 C C . VAL A 1 519 ? 11.666 7.376 -3.303 1.00 94.75 519 VAL A C 1
ATOM 3976 O O . VAL A 1 519 ? 12.125 7.614 -4.422 1.00 94.75 519 VAL A O 1
ATOM 3979 N N . ASP A 1 520 ? 12.429 7.328 -2.212 1.00 96.12 520 ASP A N 1
ATOM 3980 C CA . ASP A 1 520 ? 13.878 7.559 -2.237 1.00 96.12 520 ASP A CA 1
ATOM 3981 C C . ASP A 1 520 ? 14.609 6.515 -3.094 1.00 96.12 520 ASP A C 1
ATOM 3983 O O . ASP A 1 520 ? 15.435 6.869 -3.942 1.00 96.12 520 ASP A O 1
ATOM 3987 N N . ASN A 1 521 ? 14.256 5.234 -2.947 1.00 91.00 521 ASN A N 1
ATOM 3988 C CA . ASN A 1 521 ? 14.803 4.159 -3.778 1.00 91.00 521 ASN A CA 1
ATOM 3989 C C . ASN A 1 521 ? 14.469 4.369 -5.263 1.00 91.00 521 ASN A C 1
ATOM 3991 O O . ASN A 1 521 ? 15.349 4.268 -6.117 1.00 91.00 521 ASN A O 1
ATOM 3995 N N . PHE A 1 522 ? 13.223 4.734 -5.578 1.00 93.75 522 PHE A N 1
ATOM 3996 C CA . PHE A 1 522 ? 12.812 5.004 -6.956 1.00 93.75 522 PHE A CA 1
ATOM 3997 C C . PHE A 1 522 ? 13.560 6.203 -7.559 1.00 93.75 522 PHE A C 1
ATOM 3999 O O . PHE A 1 522 ? 13.954 6.172 -8.727 1.00 93.75 522 PHE A O 1
ATOM 4006 N N . GLN A 1 523 ? 13.807 7.260 -6.779 1.00 94.75 523 GLN A N 1
ATOM 4007 C CA . GLN A 1 523 ? 14.616 8.398 -7.226 1.00 94.75 523 GLN A CA 1
ATOM 4008 C C . GLN A 1 523 ? 16.083 8.019 -7.457 1.00 94.75 523 GLN A C 1
ATOM 4010 O O . GLN A 1 523 ? 16.696 8.493 -8.424 1.00 94.75 523 GLN A O 1
ATOM 4015 N N . TYR A 1 524 ? 16.644 7.165 -6.600 1.00 97.12 524 TYR A N 1
ATOM 4016 C CA . TYR A 1 524 ? 17.991 6.632 -6.771 1.00 97.12 524 TYR A CA 1
ATOM 4017 C C . TYR A 1 524 ? 18.105 5.818 -8.066 1.00 97.12 524 TYR A C 1
ATOM 4019 O O . TYR A 1 524 ? 18.981 6.100 -8.892 1.00 97.12 524 TYR A O 1
ATOM 4027 N N . ASP A 1 525 ? 17.177 4.888 -8.292 1.00 90.25 525 ASP A N 1
ATOM 4028 C CA . ASP A 1 525 ? 17.148 4.060 -9.498 1.00 90.25 525 ASP A CA 1
ATOM 4029 C C . ASP A 1 525 ? 16.952 4.910 -10.754 1.00 90.25 525 ASP A C 1
ATOM 4031 O O . ASP A 1 525 ? 17.718 4.769 -11.707 1.00 90.25 525 ASP A O 1
ATOM 4035 N N . LYS A 1 526 ? 16.032 5.882 -10.728 1.00 95.06 526 LYS A N 1
ATOM 4036 C CA . LYS A 1 526 ? 15.835 6.844 -11.825 1.00 95.06 526 LYS A CA 1
ATOM 4037 C C . LYS A 1 526 ? 17.109 7.634 -12.142 1.00 95.06 526 LYS A C 1
ATOM 4039 O O . LYS A 1 526 ? 17.440 7.857 -13.307 1.00 95.06 526 LYS A O 1
ATOM 4044 N N . SER A 1 527 ? 17.842 8.066 -11.117 1.00 96.00 527 SER A N 1
ATOM 4045 C CA . SER A 1 527 ? 19.108 8.787 -11.296 1.00 96.00 527 SER A CA 1
ATOM 4046 C C . SER A 1 527 ? 20.189 7.883 -11.891 1.00 96.00 527 SER A C 1
ATOM 4048 O O . SER A 1 527 ? 20.965 8.318 -12.743 1.00 96.00 527 SER A O 1
ATOM 4050 N N . LYS A 1 528 ? 20.229 6.611 -11.481 1.00 97.25 528 LYS A N 1
ATOM 4051 C CA . LYS A 1 528 ? 21.143 5.602 -12.023 1.00 97.25 528 LYS A CA 1
ATOM 4052 C C . LYS A 1 528 ? 20.823 5.280 -13.486 1.00 97.25 528 LYS A C 1
ATOM 4054 O O . LYS A 1 528 ? 21.738 5.285 -14.307 1.00 97.25 528 LYS A O 1
ATOM 4059 N N . THR A 1 529 ? 19.555 5.063 -13.836 1.00 92.94 529 THR A N 1
ATOM 4060 C CA . THR A 1 529 ? 19.137 4.803 -15.224 1.0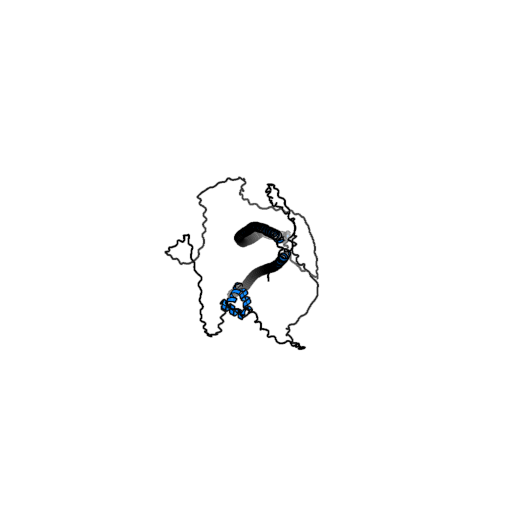0 92.94 529 THR A CA 1
ATOM 4061 C C . THR A 1 529 ? 19.389 6.006 -16.123 1.00 92.94 529 THR A C 1
ATOM 4063 O O . THR A 1 529 ? 19.865 5.832 -17.240 1.00 92.94 529 THR A O 1
ATOM 4066 N N . ASN A 1 530 ? 19.152 7.227 -15.632 1.00 95.81 530 ASN A N 1
ATOM 4067 C CA . ASN A 1 530 ? 19.450 8.445 -16.386 1.00 95.81 530 ASN A CA 1
ATOM 4068 C C . ASN A 1 530 ? 20.943 8.571 -16.711 1.00 95.81 530 ASN A C 1
ATOM 4070 O O . ASN A 1 530 ? 21.276 8.860 -17.855 1.00 95.81 530 ASN A O 1
ATOM 4074 N N . LYS A 1 531 ? 21.838 8.273 -15.758 1.00 97.88 531 LYS A N 1
ATOM 4075 C CA . LYS A 1 531 ? 23.290 8.246 -16.016 1.00 97.88 531 LYS A CA 1
ATOM 4076 C C . LYS A 1 531 ? 23.678 7.208 -17.071 1.00 97.88 531 LYS A C 1
ATOM 4078 O O . LYS A 1 531 ? 24.534 7.470 -17.906 1.00 97.88 531 LYS A O 1
ATOM 4083 N N . VAL A 1 532 ? 23.054 6.027 -17.055 1.00 94.31 532 VAL A N 1
ATOM 4084 C CA . VAL A 1 532 ? 23.301 4.998 -18.082 1.00 94.31 532 VAL A CA 1
ATOM 4085 C C . VAL A 1 532 ? 22.813 5.468 -19.455 1.00 94.31 532 VAL A C 1
ATOM 4087 O O . VAL A 1 532 ? 23.533 5.300 -20.435 1.00 94.31 532 VAL A O 1
ATOM 4090 N N . MET A 1 533 ? 21.636 6.095 -19.534 1.00 91.94 533 MET A N 1
ATOM 4091 C CA . MET A 1 533 ? 21.128 6.665 -20.787 1.00 91.94 533 MET A CA 1
ATOM 4092 C C . MET A 1 533 ? 22.027 7.782 -21.326 1.00 91.94 533 MET A C 1
ATOM 4094 O O . MET A 1 533 ? 22.277 7.820 -22.526 1.00 91.94 533 MET A O 1
ATOM 4098 N N . GLU A 1 534 ? 22.536 8.656 -20.457 1.00 97.50 534 GLU A N 1
ATOM 4099 C CA . GLU A 1 534 ? 23.490 9.710 -20.823 1.00 97.50 534 GLU A CA 1
ATOM 4100 C C . GLU A 1 534 ? 24.786 9.110 -21.384 1.00 97.50 534 GLU A C 1
ATOM 4102 O O . GLU A 1 534 ? 25.193 9.456 -22.488 1.00 97.50 534 GLU A O 1
ATOM 4107 N N . ASN A 1 535 ? 25.351 8.097 -20.720 1.00 96.38 535 ASN A N 1
ATOM 4108 C CA . ASN A 1 535 ? 26.539 7.396 -21.216 1.00 96.38 535 ASN A CA 1
ATOM 4109 C C . ASN A 1 535 ? 26.313 6.720 -22.582 1.00 96.38 535 ASN A C 1
ATOM 4111 O O . ASN A 1 535 ? 27.200 6.742 -23.435 1.00 96.38 535 ASN A O 1
ATOM 4115 N N . ILE A 1 536 ? 25.144 6.102 -22.798 1.00 93.75 536 ILE A N 1
ATOM 4116 C CA . ILE A 1 536 ? 24.788 5.489 -24.089 1.00 93.75 536 ILE A CA 1
ATOM 4117 C C . ILE A 1 536 ? 24.649 6.567 -25.164 1.00 93.75 536 ILE A C 1
ATOM 4119 O O . ILE A 1 536 ? 25.141 6.382 -26.278 1.00 93.75 536 ILE A O 1
ATOM 4123 N N . LYS A 1 537 ? 24.015 7.697 -24.834 1.00 96.62 537 LYS A N 1
ATOM 4124 C CA . LYS A 1 537 ? 23.872 8.831 -25.746 1.00 96.62 537 LYS A CA 1
ATOM 4125 C C . LYS A 1 537 ? 25.242 9.369 -26.157 1.00 96.62 537 LYS A C 1
ATOM 4127 O O . LYS A 1 537 ? 25.507 9.436 -27.354 1.00 96.62 537 LYS A O 1
ATOM 4132 N N . ASP A 1 538 ? 26.133 9.621 -25.203 1.00 97.75 538 ASP A N 1
ATOM 4133 C CA . ASP A 1 538 ? 27.499 10.086 -25.468 1.00 97.75 538 ASP A CA 1
ATOM 4134 C C . ASP A 1 538 ? 28.295 9.084 -26.318 1.00 97.75 538 ASP A C 1
ATOM 4136 O O . ASP A 1 538 ? 29.024 9.467 -27.234 1.00 97.75 538 ASP A O 1
ATOM 4140 N N . ALA A 1 539 ? 28.159 7.782 -26.046 1.00 96.94 539 ALA A N 1
ATOM 4141 C CA . ALA A 1 539 ? 28.802 6.741 -26.846 1.00 96.94 539 ALA A CA 1
ATOM 4142 C C . ALA A 1 539 ? 28.262 6.717 -28.284 1.00 96.94 539 ALA A C 1
ATOM 4144 O O . ALA A 1 539 ? 29.044 6.623 -29.231 1.00 96.94 539 ALA A O 1
ATOM 4145 N N . SER A 1 540 ? 26.943 6.846 -28.453 1.00 94.38 540 SER A N 1
ATOM 4146 C CA . SER A 1 540 ? 26.310 6.911 -29.772 1.00 94.38 540 SER A CA 1
ATOM 4147 C C . SER A 1 540 ? 26.712 8.173 -30.541 1.00 94.38 540 SER A C 1
ATOM 4149 O O . SER A 1 540 ? 27.008 8.093 -31.730 1.00 94.38 540 SER A O 1
ATOM 4151 N N . GLU A 1 541 ? 26.827 9.318 -29.865 1.00 98.06 541 GLU A N 1
ATOM 4152 C CA . GLU A 1 541 ? 27.259 10.583 -30.462 1.00 98.06 541 GLU A CA 1
ATOM 4153 C C . GLU A 1 541 ? 28.708 10.493 -30.958 1.00 98.06 541 GLU A C 1
ATOM 4155 O O . GLU A 1 541 ? 29.002 10.893 -32.085 1.00 98.06 541 GLU A O 1
ATOM 4160 N N . ARG A 1 542 ? 29.602 9.857 -30.185 1.00 98.19 542 ARG A N 1
ATOM 4161 C CA . ARG A 1 542 ? 30.978 9.570 -30.628 1.00 98.19 542 ARG A CA 1
ATOM 4162 C C . ARG A 1 542 ? 31.020 8.633 -31.836 1.00 98.19 542 ARG A C 1
ATOM 4164 O O . ARG A 1 542 ? 31.809 8.866 -32.746 1.00 98.19 542 ARG A O 1
ATOM 4171 N N . GLN A 1 543 ? 30.186 7.591 -31.872 1.00 96.88 543 GLN A N 1
ATOM 4172 C CA . GLN A 1 543 ? 30.108 6.689 -33.031 1.00 96.88 543 GLN A CA 1
ATOM 4173 C C . GLN A 1 543 ? 29.631 7.425 -34.287 1.00 96.88 543 GLN A C 1
ATOM 4175 O O . GLN A 1 543 ? 30.219 7.257 -35.355 1.00 96.88 543 GLN A O 1
ATOM 4180 N N . VAL A 1 544 ? 28.608 8.275 -34.160 1.00 97.19 544 VAL A N 1
ATOM 4181 C CA . VAL A 1 544 ? 28.116 9.113 -35.263 1.00 97.19 544 VAL A CA 1
ATOM 4182 C C . VAL A 1 544 ? 29.200 10.081 -35.743 1.00 97.19 544 VAL A C 1
ATOM 4184 O O . VAL A 1 544 ? 29.369 10.236 -36.951 1.00 97.19 544 VAL A O 1
ATOM 4187 N N . ALA A 1 545 ? 29.974 10.682 -34.833 1.00 98.19 545 ALA A N 1
ATOM 4188 C CA . ALA A 1 545 ? 31.101 11.542 -35.195 1.00 98.19 545 ALA A CA 1
ATOM 4189 C C . ALA A 1 545 ? 32.161 10.787 -36.020 1.00 98.19 545 ALA A C 1
ATOM 4191 O O . ALA A 1 545 ? 32.518 11.238 -37.104 1.00 98.19 545 ALA A O 1
ATOM 4192 N N . VAL A 1 546 ? 32.576 9.592 -35.581 1.00 98.31 546 VAL A N 1
ATOM 4193 C CA . VAL A 1 546 ? 33.548 8.758 -36.318 1.00 98.31 546 VAL A CA 1
ATOM 4194 C C . VAL A 1 546 ? 33.028 8.358 -37.703 1.00 98.31 546 VAL A C 1
ATOM 4196 O O . VAL A 1 546 ? 33.775 8.397 -38.680 1.00 98.31 546 VAL A O 1
ATOM 4199 N N . LEU A 1 547 ? 31.747 7.992 -37.818 1.00 97.00 547 LEU A N 1
ATOM 4200 C CA . LEU A 1 547 ? 31.144 7.657 -39.111 1.00 97.00 547 LEU A CA 1
ATOM 4201 C C . LEU A 1 547 ? 31.087 8.870 -40.050 1.00 97.00 547 LEU A C 1
ATOM 4203 O O . LEU A 1 547 ? 31.342 8.718 -41.245 1.00 97.00 547 LEU A O 1
ATOM 4207 N N . ASN A 1 548 ? 30.799 10.064 -39.528 1.00 97.31 548 ASN A N 1
ATOM 4208 C CA . ASN A 1 548 ? 30.827 11.303 -40.308 1.00 97.31 548 ASN A CA 1
ATOM 4209 C C . ASN A 1 548 ? 32.244 11.655 -40.783 1.00 97.31 548 ASN A C 1
ATOM 4211 O O . ASN A 1 548 ? 32.409 12.049 -41.941 1.00 97.31 548 ASN A O 1
ATOM 4215 N N . ASP A 1 549 ? 33.259 11.470 -39.936 1.00 98.06 549 ASP A N 1
ATOM 4216 C CA . ASP A 1 549 ? 34.664 11.676 -40.305 1.00 98.06 549 ASP A CA 1
ATOM 4217 C C . ASP A 1 549 ? 35.090 10.698 -41.410 1.00 98.06 549 ASP A C 1
ATOM 4219 O O . ASP A 1 549 ? 35.657 11.111 -42.422 1.00 98.06 549 ASP A O 1
ATOM 4223 N N . MET A 1 550 ? 34.732 9.414 -41.283 1.00 97.12 550 MET A N 1
ATOM 4224 C CA . MET A 1 550 ? 35.007 8.392 -42.301 1.00 97.12 550 MET A CA 1
ATOM 4225 C C . MET A 1 550 ? 34.312 8.706 -43.635 1.00 97.12 550 MET A C 1
ATOM 4227 O O . MET A 1 550 ? 34.914 8.577 -44.700 1.00 97.12 550 MET A O 1
ATOM 4231 N N . LEU A 1 551 ? 33.059 9.165 -43.594 1.00 97.75 551 LEU A N 1
ATOM 4232 C CA . LEU A 1 551 ? 32.307 9.553 -44.790 1.00 97.75 551 LEU A CA 1
ATOM 4233 C C . LEU A 1 551 ? 32.931 10.793 -45.457 1.00 97.75 551 LEU A C 1
ATOM 4235 O O . LEU A 1 551 ? 33.013 10.874 -46.684 1.00 97.75 551 LEU A O 1
ATOM 4239 N N . THR A 1 552 ? 33.415 11.747 -44.660 1.00 97.56 552 THR A N 1
ATOM 4240 C CA . THR A 1 552 ? 34.129 12.933 -45.157 1.00 97.56 552 THR A CA 1
ATOM 4241 C C . THR A 1 552 ? 35.445 12.545 -45.826 1.00 97.56 552 THR A C 1
ATOM 4243 O O . THR A 1 552 ? 35.700 12.986 -46.947 1.00 97.56 552 THR A O 1
ATOM 4246 N N . TYR A 1 553 ? 36.217 11.653 -45.203 1.00 98.44 553 TYR A N 1
ATOM 4247 C CA . TYR A 1 553 ? 37.446 11.103 -45.774 1.00 98.44 553 TYR A CA 1
ATOM 4248 C C . TYR A 1 553 ? 37.198 10.389 -47.112 1.00 98.44 553 TYR A C 1
ATOM 4250 O O . TYR A 1 553 ? 37.888 10.659 -48.090 1.00 98.44 553 TYR A O 1
ATOM 4258 N N . GLU A 1 554 ? 36.172 9.539 -47.203 1.00 96.88 554 GLU A N 1
ATOM 4259 C CA . GLU A 1 554 ? 35.795 8.855 -48.452 1.00 96.88 554 GLU A CA 1
ATOM 4260 C C . GLU A 1 554 ? 35.411 9.839 -49.571 1.00 96.88 554 GLU A C 1
ATOM 4262 O O . GLU A 1 554 ? 35.781 9.662 -50.735 1.00 96.88 554 GLU A O 1
ATOM 4267 N N . ARG A 1 555 ? 34.687 10.918 -49.239 1.00 97.50 555 ARG A N 1
ATOM 4268 C CA . ARG A 1 555 ? 34.356 11.980 -50.206 1.00 97.50 555 ARG A CA 1
ATOM 4269 C C . ARG A 1 555 ? 35.605 12.711 -50.698 1.00 97.50 555 ARG A C 1
ATOM 4271 O O . ARG A 1 555 ? 35.715 12.968 -51.899 1.00 97.50 555 ARG A O 1
ATOM 4278 N N . GLU A 1 556 ? 36.524 13.042 -49.796 1.00 97.88 556 GLU A N 1
ATOM 4279 C CA . GLU A 1 556 ? 37.798 13.684 -50.135 1.00 97.88 556 GLU A CA 1
ATOM 4280 C C . GLU A 1 556 ? 38.665 12.763 -51.005 1.00 97.88 556 GLU A C 1
ATOM 4282 O O . GLU A 1 556 ? 39.118 13.172 -52.075 1.00 97.88 556 GLU A O 1
ATOM 4287 N N . GLN A 1 557 ? 38.775 11.485 -50.632 1.00 98.19 557 GLN A N 1
ATOM 4288 C CA . GLN A 1 557 ? 39.507 10.474 -51.390 1.00 98.19 557 GLN A CA 1
ATOM 4289 C C . GLN A 1 557 ? 38.961 10.318 -52.818 1.00 98.19 557 GLN A C 1
ATOM 4291 O O . GLN A 1 557 ? 39.740 10.296 -53.773 1.00 98.19 557 GLN A O 1
ATOM 4296 N N . ARG A 1 558 ? 37.633 10.259 -52.999 1.00 95.44 558 ARG A N 1
ATOM 4297 C CA . ARG A 1 558 ? 37.020 10.220 -54.341 1.00 95.44 558 ARG A CA 1
ATOM 4298 C C . ARG A 1 558 ? 37.318 11.477 -55.155 1.00 95.44 558 ARG A C 1
ATOM 4300 O O . ARG A 1 558 ? 37.586 11.373 -56.350 1.00 95.44 558 ARG A O 1
ATOM 4307 N N . SER A 1 559 ? 37.283 12.650 -54.524 1.00 97.94 559 SER A N 1
ATOM 4308 C CA . SER A 1 559 ? 37.618 13.921 -55.179 1.00 97.94 559 SER A CA 1
ATOM 4309 C C . SER A 1 559 ? 39.065 13.932 -55.678 1.00 97.94 559 SER A C 1
ATOM 4311 O O . SER A 1 559 ? 39.336 14.345 -56.808 1.00 97.94 559 SER A O 1
ATOM 4313 N N . ASP A 1 560 ? 40.003 13.423 -54.879 1.00 97.69 560 ASP A N 1
ATOM 4314 C CA . ASP A 1 560 ? 41.412 13.347 -55.264 1.00 97.69 560 ASP A CA 1
ATOM 4315 C C . ASP A 1 560 ? 41.669 12.311 -56.363 1.00 97.69 560 ASP A C 1
ATOM 4317 O O . ASP A 1 560 ? 42.372 12.623 -57.328 1.00 97.69 560 ASP A O 1
ATOM 4321 N N . GLN A 1 561 ? 41.017 11.145 -56.306 1.00 97.50 561 GLN A N 1
ATOM 4322 C CA . GLN A 1 561 ? 41.038 10.167 -57.403 1.00 97.50 561 GLN A CA 1
ATOM 4323 C C . GLN A 1 561 ? 40.487 10.764 -58.705 1.00 97.50 561 GLN A C 1
ATOM 4325 O O . GLN A 1 561 ? 41.052 10.553 -59.780 1.00 97.50 561 GLN A O 1
ATOM 4330 N N . GLU A 1 562 ? 39.412 11.553 -58.634 1.00 97.69 562 GLU A N 1
ATOM 4331 C CA . GLU A 1 562 ? 38.847 12.220 -59.807 1.00 97.69 562 GLU A CA 1
ATOM 4332 C C . GLU A 1 562 ? 39.826 13.250 -60.403 1.00 97.69 562 GLU A C 1
ATOM 4334 O O . GLU A 1 562 ? 39.974 13.339 -61.630 1.00 97.69 562 GLU A O 1
ATOM 4339 N N . LYS A 1 563 ? 40.532 14.017 -59.561 1.00 98.25 563 LYS A N 1
ATOM 4340 C CA . LYS A 1 563 ? 41.584 14.950 -60.008 1.00 98.25 563 LYS A CA 1
ATOM 4341 C C . LYS A 1 563 ? 42.753 14.205 -60.650 1.00 98.25 563 LYS A C 1
ATOM 4343 O O . LYS A 1 563 ? 43.202 14.613 -61.727 1.00 98.25 563 LYS A O 1
ATOM 4348 N N . GLU A 1 564 ? 43.221 13.128 -60.023 1.00 97.50 564 GLU A N 1
ATOM 4349 C CA . GLU A 1 564 ? 44.304 12.290 -60.538 1.00 97.50 564 GLU A CA 1
ATOM 4350 C C . GLU A 1 564 ? 43.922 11.710 -61.902 1.00 97.50 564 GLU A C 1
ATOM 4352 O O . GLU A 1 564 ? 44.640 11.924 -62.883 1.00 97.50 564 GLU A O 1
ATOM 4357 N N . TRP A 1 565 ? 42.732 11.116 -62.013 1.00 98.25 565 TRP A N 1
ATOM 4358 C CA . TRP A 1 565 ? 42.195 10.589 -63.266 1.00 98.25 565 TRP A CA 1
ATOM 4359 C C . TRP A 1 565 ? 42.112 11.653 -64.366 1.00 98.25 565 TRP A C 1
ATOM 4361 O O . TRP A 1 565 ? 42.566 11.430 -65.493 1.00 98.25 565 TRP A O 1
ATOM 4371 N N . LYS A 1 566 ? 41.588 12.847 -64.057 1.00 98.12 566 LYS A N 1
ATOM 4372 C CA . LYS A 1 566 ? 41.540 13.968 -65.014 1.00 98.12 566 LYS A CA 1
ATOM 4373 C C . LYS A 1 566 ? 42.940 14.392 -65.458 1.00 98.12 566 LYS A C 1
ATOM 4375 O O . LYS A 1 566 ? 43.119 14.755 -66.624 1.00 98.12 566 LYS A O 1
ATOM 4380 N N . SER A 1 567 ? 43.927 14.362 -64.563 1.00 97.69 567 SER A N 1
ATOM 4381 C CA . SER A 1 567 ? 45.319 14.675 -64.895 1.00 97.69 567 SER A CA 1
ATOM 4382 C C . SER A 1 567 ? 45.922 13.625 -65.838 1.00 97.69 567 SER A C 1
ATOM 4384 O O . SER A 1 567 ? 46.447 13.994 -66.892 1.00 97.69 567 SER A O 1
ATOM 4386 N N . THR A 1 568 ? 45.724 12.336 -65.550 1.00 97.38 568 THR A N 1
ATOM 4387 C CA . THR A 1 568 ? 46.177 11.211 -66.379 1.00 97.38 568 THR A CA 1
ATOM 4388 C C . THR A 1 568 ? 45.516 11.246 -67.751 1.00 97.38 568 THR A C 1
ATOM 4390 O O . THR A 1 568 ? 46.199 11.165 -68.772 1.00 97.38 568 THR A O 1
ATOM 4393 N N . LYS A 1 569 ? 44.202 11.499 -67.808 1.00 98.31 569 LYS A N 1
ATOM 4394 C CA . LYS A 1 569 ? 43.471 11.700 -69.066 1.00 98.31 569 LYS A CA 1
ATOM 4395 C C . LYS A 1 569 ? 44.069 12.843 -69.889 1.00 98.31 569 LYS A C 1
ATOM 4397 O O . LYS A 1 569 ? 44.260 12.692 -71.092 1.00 98.31 569 LYS A O 1
ATOM 4402 N N . LYS A 1 570 ? 44.406 13.981 -69.267 1.00 98.19 570 LYS A N 1
ATOM 4403 C CA . LYS A 1 570 ? 45.060 15.106 -69.965 1.00 98.19 570 LYS A CA 1
ATOM 4404 C C . LYS A 1 570 ? 46.436 14.725 -70.517 1.00 98.19 570 LYS A C 1
ATOM 4406 O O . LYS A 1 570 ? 46.772 15.174 -71.613 1.00 98.19 570 LYS A O 1
ATOM 4411 N N . VAL A 1 571 ? 47.226 13.941 -69.782 1.00 98.00 571 VAL A N 1
ATOM 4412 C CA . VAL A 1 571 ? 48.535 13.446 -70.248 1.00 98.00 571 VAL A CA 1
ATOM 4413 C C . VAL A 1 571 ? 48.356 12.522 -71.451 1.00 98.00 571 VAL A C 1
ATOM 4415 O O . VAL A 1 571 ? 48.923 12.804 -72.504 1.00 98.00 571 VAL A O 1
ATOM 4418 N N . LEU A 1 572 ? 47.474 11.525 -71.356 1.00 97.75 572 LEU A N 1
ATOM 4419 C CA . LEU A 1 572 ? 47.179 10.600 -72.455 1.00 97.75 572 LEU A CA 1
ATOM 4420 C C . LEU A 1 572 ? 46.678 11.329 -73.708 1.00 97.75 572 LEU A C 1
ATOM 4422 O O . LEU A 1 572 ? 47.128 11.047 -74.813 1.00 97.75 572 LEU A O 1
ATOM 4426 N N . VAL A 1 573 ? 45.799 12.327 -73.562 1.00 98.38 573 VAL A N 1
ATOM 4427 C CA . VAL A 1 573 ? 45.335 13.143 -74.699 1.00 98.38 573 VAL A CA 1
ATOM 4428 C C . VAL A 1 573 ? 46.497 13.887 -75.370 1.00 98.38 573 VAL A C 1
ATOM 4430 O O . VAL A 1 573 ? 46.544 13.970 -76.600 1.00 98.38 573 VAL A O 1
ATOM 4433 N N . LYS A 1 574 ? 47.454 14.416 -74.594 1.00 98.38 574 LYS A N 1
ATOM 4434 C CA . LYS A 1 574 ? 48.660 15.060 -75.145 1.00 98.38 574 LYS A CA 1
ATOM 4435 C C . LYS A 1 574 ? 49.551 14.056 -75.874 1.00 98.38 574 LYS A C 1
ATOM 4437 O O . LYS A 1 574 ? 50.031 14.382 -76.958 1.00 98.38 574 LYS A O 1
ATOM 4442 N N . GLU A 1 575 ? 49.742 12.863 -75.319 1.00 96.69 575 GLU A N 1
ATOM 4443 C CA . GLU A 1 575 ? 50.525 11.786 -75.937 1.00 96.69 575 GLU A CA 1
ATOM 4444 C C . GLU A 1 575 ? 49.886 11.304 -77.241 1.00 96.69 575 GLU A C 1
ATOM 4446 O O . GLU A 1 575 ? 50.554 11.275 -78.271 1.00 96.69 575 GLU A O 1
ATOM 4451 N N . VAL A 1 576 ? 48.575 11.046 -77.252 1.00 98.31 576 VAL A N 1
ATOM 4452 C CA . VAL A 1 576 ? 47.835 10.671 -78.467 1.00 98.31 576 VAL A CA 1
ATOM 4453 C C . VAL A 1 576 ? 47.949 11.762 -79.531 1.00 98.31 576 VAL A C 1
ATOM 4455 O O . VAL A 1 576 ? 48.217 11.465 -80.696 1.00 98.31 576 VAL A O 1
ATOM 4458 N N . LYS A 1 577 ? 47.799 13.039 -79.153 1.00 98.31 577 LYS A N 1
ATOM 4459 C CA . LYS A 1 577 ? 47.972 14.165 -80.083 1.00 98.31 577 LYS A CA 1
ATOM 4460 C C . LYS A 1 577 ? 49.406 14.244 -80.620 1.00 98.31 577 LYS A C 1
ATOM 4462 O O . LYS A 1 577 ? 49.589 14.503 -81.808 1.00 98.31 577 LYS A O 1
ATOM 4467 N N . HIS A 1 578 ? 50.404 14.001 -79.772 1.00 98.00 578 HIS A N 1
ATOM 4468 C CA . HIS A 1 578 ? 51.810 13.949 -80.167 1.00 98.00 578 HIS A CA 1
ATOM 4469 C C . HIS A 1 578 ? 52.080 12.807 -81.159 1.00 98.00 578 HIS A C 1
ATOM 4471 O O . HIS A 1 578 ? 52.641 13.058 -82.224 1.00 98.00 578 HIS A O 1
ATOM 4477 N N . CYS A 1 579 ? 51.603 11.590 -80.877 1.00 97.88 579 CYS A N 1
ATOM 4478 C CA . CYS A 1 579 ? 51.718 10.444 -81.782 1.00 97.88 579 CYS A CA 1
ATOM 4479 C C . CYS A 1 579 ? 51.015 10.698 -83.122 1.00 97.88 579 CYS A C 1
ATOM 4481 O O . CYS A 1 579 ? 51.591 10.418 -84.170 1.00 97.88 579 CYS A O 1
ATOM 4483 N N . ARG A 1 580 ? 49.808 11.286 -83.121 1.00 97.69 580 ARG A N 1
ATOM 4484 C CA . ARG A 1 580 ? 49.100 11.670 -84.358 1.00 97.69 580 ARG A CA 1
ATOM 4485 C C . ARG A 1 580 ? 49.908 12.674 -85.191 1.00 97.69 580 ARG A C 1
ATOM 4487 O O . ARG A 1 580 ? 50.043 12.489 -86.396 1.00 97.69 580 ARG A O 1
ATOM 4494 N N . ALA A 1 581 ? 50.496 13.693 -84.561 1.00 97.75 581 ALA A N 1
ATOM 4495 C CA . ALA A 1 581 ? 51.358 14.658 -85.250 1.00 97.75 581 ALA A CA 1
ATOM 4496 C C . ALA A 1 581 ? 52.636 14.009 -85.817 1.00 97.75 581 ALA A C 1
ATOM 4498 O O . ALA A 1 581 ? 53.077 14.350 -86.918 1.00 97.75 581 ALA A O 1
ATOM 4499 N N . GLN A 1 582 ? 53.216 13.047 -85.095 1.00 97.94 582 GLN A N 1
ATOM 4500 C CA . GLN A 1 582 ? 54.371 12.282 -85.561 1.00 97.94 582 GLN A CA 1
ATOM 4501 C C . GLN A 1 582 ? 54.016 11.407 -86.770 1.00 97.94 582 GLN A C 1
ATOM 4503 O O . GLN A 1 582 ? 54.771 11.390 -87.739 1.00 97.94 582 GLN A O 1
ATOM 4508 N N . ILE A 1 583 ? 52.856 10.740 -86.748 1.00 97.19 583 ILE A N 1
ATOM 4509 C CA . ILE A 1 583 ? 52.342 9.975 -87.894 1.00 97.19 583 ILE A CA 1
ATOM 4510 C C . ILE A 1 583 ? 52.177 10.894 -89.107 1.00 97.19 583 ILE A C 1
ATOM 4512 O O . ILE A 1 583 ? 52.737 10.589 -90.152 1.00 97.19 583 ILE A O 1
ATOM 4516 N N . MET A 1 584 ? 51.519 12.050 -88.958 1.00 97.19 584 MET A N 1
ATOM 4517 C CA . MET A 1 584 ? 51.369 13.022 -90.054 1.00 97.19 584 MET A CA 1
ATOM 4518 C C . MET A 1 584 ? 52.720 13.491 -90.622 1.00 97.19 584 MET A C 1
ATOM 4520 O O . MET A 1 584 ? 52.867 13.637 -91.833 1.00 97.19 584 MET A O 1
ATOM 4524 N N . THR A 1 585 ? 53.726 13.698 -89.764 1.00 97.25 585 THR A N 1
ATOM 4525 C CA . THR A 1 585 ? 55.085 14.076 -90.195 1.00 97.25 585 THR A CA 1
ATOM 4526 C C . THR A 1 585 ? 55.741 12.953 -91.004 1.00 97.25 585 THR A C 1
ATOM 4528 O O . THR A 1 585 ? 56.245 13.197 -92.097 1.00 97.25 585 THR A O 1
ATOM 4531 N N . LEU A 1 586 ? 55.678 11.710 -90.513 1.00 97.19 586 LEU A N 1
ATOM 4532 C CA . LEU A 1 586 ? 56.213 10.537 -91.210 1.00 97.19 586 LEU A CA 1
ATOM 4533 C C . LEU A 1 586 ? 55.472 10.253 -92.526 1.00 97.19 586 LEU A C 1
ATOM 4535 O O . LEU A 1 586 ? 56.082 9.800 -93.492 1.00 97.19 586 LEU A O 1
ATOM 4539 N N . GLU A 1 587 ? 54.167 10.518 -92.593 1.00 96.62 587 GLU A N 1
ATOM 4540 C CA . GLU A 1 587 ? 53.383 10.411 -93.827 1.00 96.62 587 GLU A CA 1
ATOM 4541 C C . GLU A 1 587 ? 53.801 11.459 -94.857 1.00 96.62 587 GLU A C 1
ATOM 4543 O O . GLU A 1 587 ? 54.004 11.105 -96.018 1.00 96.62 587 GLU A O 1
ATOM 4548 N N . ALA A 1 588 ? 54.018 12.707 -94.433 1.00 96.75 588 ALA A N 1
ATOM 4549 C CA . ALA A 1 588 ? 54.550 13.757 -95.297 1.00 96.75 588 ALA A CA 1
ATOM 4550 C C . ALA A 1 588 ? 55.963 13.418 -95.808 1.00 96.75 588 ALA A C 1
ATOM 4552 O O . ALA A 1 588 ? 56.245 13.591 -96.994 1.00 96.75 588 ALA A O 1
ATOM 4553 N N . GLU A 1 589 ? 56.837 12.874 -94.952 1.00 96.06 589 GLU A N 1
ATOM 4554 C CA . GLU A 1 589 ? 58.158 12.372 -95.358 1.00 96.06 589 GLU A CA 1
ATOM 4555 C C . GLU A 1 589 ? 58.040 11.218 -96.366 1.00 96.06 589 GLU A C 1
ATOM 4557 O O . GLU A 1 589 ? 58.690 11.234 -97.413 1.00 96.06 589 GLU A O 1
ATOM 4562 N N . ARG A 1 590 ? 57.179 10.228 -96.093 1.00 96.75 590 ARG A N 1
ATOM 4563 C CA . ARG A 1 590 ? 56.907 9.092 -96.992 1.00 96.75 590 ARG A CA 1
ATOM 4564 C C . ARG A 1 590 ? 56.409 9.564 -98.356 1.00 96.75 590 ARG A C 1
ATOM 4566 O O . ARG A 1 590 ? 56.846 9.033 -99.381 1.00 96.75 590 ARG A O 1
ATOM 4573 N N . ASP A 1 591 ? 55.485 10.517 -98.375 1.00 96.12 591 ASP A N 1
ATOM 4574 C CA . ASP A 1 591 ? 54.913 11.057 -99.605 1.00 96.12 591 ASP A CA 1
ATOM 4575 C C . ASP A 1 591 ? 55.950 11.899 -100.364 1.00 96.12 591 ASP A C 1
ATOM 4577 O O . ASP A 1 591 ? 56.089 11.724 -101.576 1.00 96.12 591 ASP A O 1
ATOM 4581 N N . GLY A 1 592 ? 56.796 12.661 -99.662 1.00 95.75 592 GLY A N 1
ATOM 4582 C CA . GLY A 1 592 ? 57.969 13.329 -100.235 1.00 95.75 592 GLY A CA 1
ATOM 4583 C C . GLY A 1 592 ? 58.950 12.350 -100.893 1.00 95.75 592 GLY A C 1
ATOM 4584 O O . GLY A 1 592 ? 59.293 12.508 -102.067 1.00 95.75 592 GLY A O 1
ATOM 4585 N N . PHE A 1 593 ? 59.327 11.266 -100.204 1.00 96.81 593 PHE A N 1
ATOM 4586 C CA . PHE A 1 593 ? 60.167 10.211 -100.789 1.00 96.81 593 PHE A CA 1
ATOM 4587 C C . PHE A 1 593 ? 59.502 9.527 -101.990 1.00 96.81 593 PHE A C 1
ATOM 4589 O O . PHE A 1 593 ? 60.183 9.100 -102.929 1.00 96.81 593 PHE A O 1
ATOM 4596 N N . ARG A 1 594 ? 58.173 9.385 -101.987 1.00 96.25 594 ARG A N 1
ATOM 4597 C CA . ARG A 1 594 ? 57.426 8.820 -103.117 1.00 96.25 594 ARG A CA 1
ATOM 4598 C C . ARG A 1 594 ? 57.456 9.760 -104.324 1.00 96.25 594 ARG A C 1
ATOM 4600 O O . ARG A 1 594 ? 57.688 9.279 -105.434 1.00 96.25 594 ARG A O 1
ATOM 4607 N N . GLU A 1 595 ? 57.271 11.062 -104.119 1.00 95.56 595 GLU A N 1
ATOM 4608 C CA . GLU A 1 595 ? 57.375 12.085 -105.166 1.00 95.56 595 GLU A CA 1
ATOM 4609 C C . GLU A 1 595 ? 58.787 12.176 -105.753 1.00 95.56 595 GLU A C 1
ATOM 4611 O O . GLU A 1 595 ? 58.942 12.210 -106.974 1.00 95.56 595 GLU A O 1
ATOM 4616 N N . GLU A 1 596 ? 59.830 12.158 -104.919 1.00 94.88 596 GLU A N 1
ATOM 4617 C CA . GLU A 1 596 ? 61.225 12.135 -105.378 1.00 94.88 596 GLU A CA 1
ATOM 4618 C C . GLU A 1 596 ? 61.525 10.890 -106.215 1.00 94.88 596 GLU A C 1
ATOM 4620 O O . GLU A 1 596 ? 62.090 10.993 -107.307 1.00 94.88 596 GLU A O 1
ATOM 4625 N N . ASN A 1 597 ? 61.091 9.714 -105.752 1.00 95.25 597 ASN A N 1
ATOM 4626 C CA . ASN A 1 597 ? 61.209 8.475 -106.517 1.00 95.25 597 ASN A CA 1
ATOM 4627 C C . ASN A 1 597 ? 60.436 8.537 -107.841 1.00 95.25 597 ASN A C 1
ATOM 4629 O O . ASN A 1 597 ? 60.915 8.023 -108.853 1.00 95.25 597 ASN A O 1
ATOM 4633 N N . GLN A 1 598 ? 59.254 9.155 -107.856 1.00 95.12 598 GLN A N 1
ATOM 4634 C CA . GLN A 1 598 ? 58.467 9.352 -109.071 1.00 95.12 598 GLN A CA 1
ATOM 4635 C C . GLN A 1 598 ? 59.183 10.295 -110.050 1.00 95.12 598 GLN A C 1
ATOM 4637 O O . GLN A 1 598 ? 59.334 9.945 -111.220 1.00 95.12 598 GLN A O 1
ATOM 4642 N N . ARG A 1 599 ? 59.727 11.423 -109.574 1.00 92.88 599 ARG A N 1
ATOM 4643 C CA . ARG A 1 599 ? 60.558 12.339 -110.377 1.00 92.88 599 ARG A CA 1
ATOM 4644 C C . ARG A 1 599 ? 61.810 11.659 -110.916 1.00 92.88 599 ARG A C 1
ATOM 4646 O O . ARG A 1 599 ? 62.151 11.859 -112.077 1.00 92.88 599 ARG A O 1
ATOM 4653 N N . LEU A 1 600 ? 62.491 10.844 -110.108 1.00 93.62 600 LEU A N 1
ATOM 4654 C CA . LEU A 1 600 ? 63.644 10.056 -110.548 1.00 93.62 600 LEU A CA 1
ATOM 4655 C C . LEU A 1 600 ? 63.243 9.066 -111.640 1.00 93.62 600 LEU A C 1
ATOM 4657 O O . LEU A 1 600 ? 63.920 9.005 -112.661 1.00 93.62 600 LEU A O 1
ATOM 4661 N N . LYS A 1 601 ? 62.131 8.337 -111.480 1.00 92.50 601 LYS A N 1
ATOM 4662 C CA . LYS A 1 601 ? 61.595 7.445 -112.524 1.00 92.50 601 LYS A CA 1
ATOM 4663 C C . LYS A 1 601 ? 61.265 8.202 -113.810 1.00 92.50 601 LYS A C 1
ATOM 4665 O O . LYS A 1 601 ? 61.626 7.733 -114.884 1.00 92.50 601 LYS A O 1
ATOM 4670 N N . GLU A 1 602 ? 60.624 9.364 -113.717 1.00 90.00 602 GLU A N 1
ATOM 4671 C CA . GLU A 1 602 ? 60.306 10.221 -114.867 1.00 90.00 602 GLU A CA 1
ATOM 4672 C C . GLU A 1 602 ? 61.565 10.771 -115.548 1.00 90.00 602 GLU A C 1
ATOM 4674 O O . GLU A 1 602 ? 61.672 10.719 -116.773 1.00 90.00 602 GLU A O 1
ATOM 4679 N N . ALA A 1 603 ? 62.558 11.228 -114.780 1.00 87.44 603 ALA A N 1
ATOM 4680 C CA . ALA A 1 603 ? 63.853 11.664 -115.299 1.00 87.44 603 ALA A CA 1
ATOM 4681 C C . ALA A 1 603 ? 64.607 10.511 -115.981 1.00 87.44 603 ALA A C 1
ATOM 4683 O O . ALA A 1 603 ? 65.198 10.700 -117.042 1.00 87.44 603 ALA A O 1
ATOM 4684 N N . LEU A 1 604 ? 64.545 9.304 -115.415 1.00 86.19 604 LEU A N 1
ATOM 4685 C CA . LEU A 1 604 ? 65.171 8.100 -115.962 1.00 86.19 604 LEU A CA 1
ATOM 4686 C C . LEU A 1 604 ? 64.448 7.622 -117.232 1.00 86.19 604 LEU A C 1
ATOM 4688 O O . LEU A 1 604 ? 65.109 7.231 -118.190 1.00 86.19 604 LEU A O 1
ATOM 4692 N N . LEU A 1 605 ? 63.117 7.739 -117.300 1.00 84.94 605 LEU A N 1
ATOM 4693 C CA . LEU A 1 605 ? 62.336 7.541 -118.529 1.00 84.94 605 LEU A CA 1
ATOM 4694 C C . LEU A 1 605 ? 62.664 8.608 -119.587 1.00 84.94 605 LEU A C 1
ATOM 4696 O O . LEU A 1 605 ? 62.814 8.268 -120.758 1.00 84.94 605 LEU A O 1
ATOM 4700 N N . SER A 1 606 ? 62.850 9.868 -119.188 1.00 79.19 606 SER A N 1
ATOM 4701 C CA . SER A 1 606 ? 63.255 10.970 -120.075 1.00 79.19 606 SER A CA 1
ATOM 4702 C C . SER A 1 606 ? 64.670 10.773 -120.644 1.00 79.19 606 SER A C 1
ATOM 4704 O O . SER A 1 606 ? 64.873 10.920 -121.850 1.00 79.19 606 SER A O 1
ATOM 4706 N N . LEU A 1 607 ? 65.637 10.325 -119.828 1.00 72.44 607 LEU A N 1
ATOM 4707 C CA . LEU A 1 607 ? 66.966 9.905 -120.304 1.00 72.44 607 LEU A CA 1
ATOM 4708 C C . LEU A 1 607 ? 66.917 8.590 -121.113 1.00 72.44 607 LEU A C 1
ATOM 4710 O O . LEU A 1 607 ? 67.727 8.389 -122.019 1.00 72.44 607 LEU A O 1
ATOM 4714 N N . GLY A 1 608 ? 65.960 7.703 -120.826 1.00 57.44 608 GLY A N 1
ATOM 4715 C CA . GLY A 1 608 ? 65.785 6.398 -121.474 1.00 57.44 608 GLY A CA 1
ATOM 4716 C C . GLY A 1 608 ? 65.207 6.442 -122.895 1.00 57.44 608 GLY A C 1
ATOM 4717 O O . GLY A 1 608 ? 65.348 5.473 -123.642 1.00 57.44 608 GLY A O 1
ATOM 4718 N N . VAL A 1 609 ? 64.630 7.567 -123.332 1.00 50.31 609 VAL A N 1
ATOM 4719 C CA . VAL A 1 609 ? 64.083 7.744 -124.697 1.00 50.31 609 VAL A CA 1
ATOM 4720 C C . VAL A 1 609 ? 65.168 8.097 -125.742 1.00 50.31 609 VAL A C 1
ATOM 4722 O O . VAL A 1 609 ? 64.876 8.243 -126.927 1.00 50.31 609 VAL A O 1
ATOM 4725 N N . GLY A 1 610 ? 66.452 8.107 -125.357 1.00 45.31 610 GLY A N 1
ATOM 4726 C CA . GLY A 1 610 ? 67.598 8.092 -126.286 1.00 45.31 610 GLY A CA 1
ATOM 4727 C C . GLY A 1 610 ? 68.116 6.691 -126.662 1.00 45.31 610 GLY A C 1
ATOM 4728 O O . GLY A 1 610 ? 68.930 6.557 -127.574 1.00 45.31 610 GLY A O 1
ATOM 4729 N N . GLY A 1 611 ? 67.645 5.628 -126.001 1.00 45.94 611 GLY A N 1
ATOM 4730 C CA . GLY A 1 611 ? 68.165 4.260 -126.132 1.00 45.94 611 GLY A CA 1
ATOM 4731 C C . GLY A 1 611 ? 67.571 3.420 -127.268 1.00 45.94 611 GLY A C 1
ATOM 4732 O O . GLY A 1 611 ? 67.391 2.218 -127.100 1.00 45.94 611 GLY A O 1
ATOM 4733 N N . LYS A 1 612 ? 67.252 4.008 -128.428 1.00 44.81 612 LYS A N 1
ATOM 4734 C CA . LYS A 1 612 ? 66.983 3.253 -129.669 1.00 44.81 612 LYS A CA 1
ATOM 4735 C C . LYS A 1 612 ? 68.258 3.165 -130.508 1.00 44.81 612 LYS A C 1
ATOM 4737 O O . LYS A 1 612 ? 68.388 3.856 -131.508 1.00 44.81 612 LYS A O 1
ATOM 4742 N N . GLN A 1 613 ? 69.156 2.261 -130.131 1.00 40.31 613 GLN A N 1
ATOM 4743 C CA . GLN A 1 613 ? 69.804 1.347 -131.077 1.00 40.31 613 GLN A CA 1
ATOM 4744 C C . GLN A 1 613 ? 70.122 0.050 -130.335 1.00 40.31 613 GLN A C 1
ATOM 4746 O O . GLN A 1 613 ? 71.218 -0.153 -129.823 1.00 40.31 613 GLN A O 1
ATOM 4751 N N . GLY A 1 614 ? 69.140 -0.852 -130.317 1.00 44.16 614 GLY A N 1
ATOM 4752 C CA . GLY A 1 614 ? 69.444 -2.270 -130.267 1.00 44.16 614 GLY A CA 1
ATOM 4753 C C . GLY A 1 614 ? 70.270 -2.619 -131.502 1.00 44.16 614 GLY A C 1
ATOM 4754 O O . GLY A 1 614 ? 69.749 -2.648 -132.616 1.00 44.16 614 GLY A O 1
ATOM 4755 N N . LYS A 1 615 ? 71.566 -2.854 -131.298 1.00 43.72 615 LYS A N 1
ATOM 4756 C CA . LYS A 1 615 ? 72.312 -3.816 -132.099 1.00 43.72 615 LYS A CA 1
ATOM 4757 C C . LYS A 1 615 ? 72.237 -5.139 -131.356 1.00 43.72 615 LYS A C 1
ATOM 4759 O O . LYS A 1 615 ? 72.740 -5.267 -130.246 1.00 43.72 615 LYS A O 1
ATOM 4764 N N . SER A 1 616 ? 71.554 -6.072 -132.000 1.00 44.16 616 SER A N 1
ATOM 4765 C CA . SER A 1 616 ? 71.650 -7.506 -131.783 1.00 44.16 616 SER A CA 1
ATOM 4766 C C . SER A 1 616 ? 73.103 -7.944 -131.608 1.00 44.16 616 SER A C 1
ATOM 4768 O O . SER A 1 616 ? 73.937 -7.598 -132.449 1.00 44.16 616 SER A O 1
ATOM 4770 N N . PHE A 1 617 ? 73.372 -8.761 -130.599 1.00 42.69 617 PHE A N 1
ATOM 4771 C CA . PHE A 1 617 ? 74.346 -9.836 -130.726 1.00 42.69 617 PHE A CA 1
ATOM 4772 C C . PHE A 1 617 ? 73.883 -11.011 -129.861 1.00 42.69 617 PHE A C 1
ATOM 4774 O O . PHE A 1 617 ? 73.392 -10.784 -128.755 1.00 42.69 617 PHE A O 1
ATOM 4781 N N . ASP A 1 618 ? 73.957 -12.190 -130.481 1.00 43.22 618 ASP A N 1
ATOM 4782 C CA . ASP A 1 618 ? 73.514 -13.521 -130.040 1.00 43.22 618 ASP A CA 1
ATOM 4783 C C . ASP A 1 618 ? 73.885 -13.914 -128.605 1.00 43.22 618 ASP A C 1
ATOM 4785 O O . ASP A 1 618 ? 74.986 -13.529 -128.140 1.00 43.22 618 ASP A O 1
#

Foldseek 3Di:
DVVVVVVVVVVVVVVVVVVVVVVVVVVVVVVVVVVVVVVVVVVVVVVVVVVVVVVVVVVVVVVVVVVVVVVVVVVVVVVVVVVVVVVVVVVVVVVVVVVVVVVVVVVVVVVVVVVVVVVVVVVVVVVPPDPDDDDDDDDDDDDDDDDDDPDDDPPPPDPDDDPDDDDPPDDDDDDDDDDDDDDDDDDDDDDDDDDDDDDDDDDDDDDDDDDDDDDPDDPDDPPDDLLNDDLVVVVVVCVPPDPVRQVVVCVVDVSSVVSVCVNVVVPPPPPPDDDDDDDDDDDDDDDDDDDDDDDDDDDDDDDDDDDDDDDDDDDDDDDDDDDDDDDDDDDDDDDDDDDDDDDDDDDDDDDDDDDDDDDDDDDDDDDDDDDDDDDDDDDDDDDDDDDDDDDDDDDPPPPDDDPPPPPPPPPPPCDPPVVVVVVVVVDDPVVVVVVVVVVVVVVVVVVVVVVVVVVVVVVVVVVVVVVVVVVVVVVVVVVVVVVVVVVVVVVVVVVVVVVVVVVVVVVVVVVVVVVVVVVVVVVVVVVVVVVVVVVVVVVVVVVVVVVVVVVVVVVVVVVVVVVVVVVVVVVVVVVVVVVVVVVVVVVVVVVVVVVVVVVVVVVVVVVVVVPPDDDDDD

Secondary structure (DSSP, 8-state):
-HHHHHHHHHHHHHHHHHHHHHHHHHHHHHHHHHHHHHHHHHHHHHHHHHHHHHHHHHHHHHHHHHHHHHHHHHHHHHHHHHHHHHHHHHHHHHHHHHHHHHHHHHHHHHHHHHHHHHHHHHHTTTGGG------------------------------------------PPPPPPP------------------PPP---------------------PPPPPGGGS-HHHHHHHHHTS-HHHHHHHHHT-HHHHHHHHHHHT------------------------------------------------------------------------------PPPP---------------------------------------------------------------------HHHHHHHHTTS-HHHHHHHHHHHHHHHHHHHHHHHHHHHHHHHHHHHHHHHHHHHHHHHHHHHHHHHHHHHHHHHHHHHHHHHHHHHHHHHHHHHHHHHHHHHHHHHHHHHHHHHHHHHHHHHHHHHHHHHHHHHHHHHHHHHHHHHHHHHHHHHHHHHHHHHHHHHHHHHHHHHHHHHHHHHHHHHHHHHHTT--------